Protein AF-A0A2E6EJT0-F1 (afdb_monomer)

Nearest PDB structures (foldseek):
  8bky-assembly1_A  TM=8.271E-01  e=4.054E-27  Streptomyces coelicolor A3(2)
  6j0n-assembly1_t  TM=8.396E-01  e=4.918E-22  Photorhabdus asymbiotica subsp. asymbiotica ATCC 43949
  9ezm-assembly1_A  TM=5.691E-01  e=1.331E-28  Halogeometricum borinquense DSM 11551
  6j0n-assembly1_V  TM=7.756E-01  e=5.466E-21  Photorhabdus asymbiotica subsp. asymbiotica ATCC 43949
  8kee-assembly1_I  TM=6.888E-01  e=5.366E-18  unclassified Caudoviricetes

Secondary structure (DSSP, 8-state):
---PPPP-PPPPS--EEEEEEEEGGGS---EEE-TTS-EEE----SS----TTPEES-HHHHHHHTT--GGG--BHHHHHHTTT--EEEEEETTEEEEEETTEEEEEETTTB-TTSBB----HHHHHHHHHHHIIIII-S-PPPEEHHHHHHHTT-B---PPP-S-SEEE----B-SHHHHHHHHHHHHHHHHHHHHTTSSSTT-HHHHHHHHHHHHTSHHHHHHHHHHHHHHHTT---EEEEEEEESSTT--S--TTSTTSGGGGGGGGTTT--EEE-TT--HHHHHHHHHHHHHHSS-EEEEE--SS---HHHHHHTT-S---SS--EEEEESPEEEE-----TT--S-SEEEE-SHHHHHHHHHHHHHHH-TTS-S-SPBPPS-SEESS---HHHHHHHHHTTEEEEEE-GGG-EEE---B-GGGTT-GGG-BHHHHHHHHHHHHHHHHHTGGGTTS--SHHHHHHHHHHHHHHHHHHHHTT-B--SSHHHHEEEE-STTTS-HHHHHTT----EEEE-BPPP----------B-SS-B---

Sequence (545 aa):
MESGSKPLEAVSTSNAGFLGVIPISAFSEVRWNNSKGEAQLKRLSGSMAPDAKAKVDDVGGLIAGLGLSGGDVADLNTWGKLFGAKAKVTVKGDTATVEMGKAKVETSAANVDAKGAVITRDRAAIASLIDQLSTAGAIEKYAPSSVPDVVSAFGGSDCKVAGGLTRFAVGPTKVTNPTQFNNFMRAFFETLQIELYGNTSLRSDPEALEDAYLKFLNVPEVFNFVMSVSGFFKNGGGIAYPYLLCAESADVPLVNPSQPREGLGAFDDLENDLQILAGPGLSHNQQKEVLEYCEQRFDCFAIIDGPKERMQGEEIEKEGLLPASDKGFGAMYVPWLKVANPFNDKDKTFATEVTVPPSGFMAGIFARVDGTRGVHKAPANETVAGIQGLAYNINAREQAAYNVRGINCIRDFGGRGVRVWGARTLSTLSNPSWKYINVRRLFIMIEKTIQLGSQWAVFEPNDHRLWARLKRNIWAFLSRVWSSGALVGKTADEAFYVKCDEETNPTEEVDAGYVNVEIGICPVKPAEFVVFKIGQWDGGARVSE

Solvent-accessible surface area (backbone atoms only — not comparable to full-atom values): 29619 Å² total; per-residue (Å²): 130,86,81,69,80,71,81,58,61,80,54,83,72,36,25,30,34,36,47,29,60,36,27,48,66,81,62,70,70,54,46,32,47,48,90,80,75,50,78,50,72,58,71,74,82,64,106,66,80,64,62,95,75,50,64,37,73,61,50,66,60,51,41,53,63,58,70,60,55,55,40,45,53,32,22,45,41,50,42,26,45,42,48,75,34,59,51,46,40,49,68,57,84,72,35,20,38,41,35,30,76,81,12,74,46,79,45,51,34,68,41,38,44,69,84,27,39,48,68,49,79,57,38,67,62,39,26,52,51,44,50,51,34,41,75,48,56,46,60,89,56,69,41,68,37,32,65,68,53,60,38,42,9,40,46,23,51,78,72,76,73,80,88,57,75,61,81,44,70,53,68,65,42,86,28,68,48,72,68,52,44,51,50,51,54,49,52,50,48,54,50,50,46,36,75,74,54,45,96,72,69,52,88,84,33,68,66,62,42,49,53,51,49,40,53,52,50,63,36,67,49,48,31,25,34,53,51,12,57,51,22,11,47,63,28,46,31,56,43,37,25,51,24,49,34,34,17,71,46,68,79,55,72,44,74,41,90,93,45,61,62,39,63,63,34,40,53,58,87,36,69,92,64,46,23,29,39,24,43,34,74,55,42,66,69,45,48,39,52,48,31,52,50,17,61,72,64,63,51,30,36,21,32,35,56,46,60,73,65,94,68,56,43,69,51,37,48,73,73,59,66,52,60,88,36,71,74,21,33,28,30,36,38,31,46,22,32,21,25,73,48,87,68,52,56,98,84,53,83,50,68,60,66,44,74,32,40,40,20,22,34,48,50,2,39,43,18,34,38,33,78,75,67,34,50,46,48,54,65,36,81,38,74,67,49,87,56,78,49,58,66,56,86,66,52,75,70,57,46,53,51,20,45,65,59,9,40,18,40,45,32,75,58,67,97,75,39,46,22,33,63,38,45,32,4,34,1,34,73,72,24,71,91,28,22,35,41,19,52,44,50,37,48,32,38,52,53,51,22,49,57,64,60,48,53,79,58,65,90,50,75,92,43,74,66,49,32,51,50,53,38,52,49,52,48,56,37,52,50,53,45,36,74,72,62,38,30,41,55,97,46,65,76,64,18,35,53,69,47,44,48,63,86,60,38,40,70,70,41,45,77,73,70,50,84,49,72,50,72,50,76,35,67,46,78,82,85,87,75,86,84,86,87,84,56,65,69,82,83,84,57,83,53,78,129

Mean predicted aligned error: 12.92 Å

Foldseek 3Di:
DPPAQDFLDFADLFAEEEEFEDACVLVDFFWDQFLVRDIATADDDPPPRDPQPFWDQPLVVVCVSSVHALLLFFFPQLLLVQQPWGWAWDDDPQKIWIDIDQAIDIAGCCQAPRRRGGNDSDSVRRRVRSVSCVVSPNHDDTDGDGPQSSCVRRPTHGPPPDADPFPDKDFFDKDFDLVSVVVVLLVRLVVVCCSVGNPDDPVVPVVVSLVVSLSVCQSQSNVQRSVLQVLLVQLARGIYGYMYGYHNDLQDAQADPVCCCGRLSVCVVVLRPAAEYEHKPGDLNNLLVQQVSLVVSLQHAYEYEQDQDDDFLVRCVVVVSQHADQLQSYAYEDDFFKAADPSADPVRPDDRIDTHTCRSNLSNLCNVCCVPQRLLDQSWPDARPRTPGHSDADDPVSCVRCVQQRHWYFHQPDVSGTITQGFAGNSSNPYVCNGGNSNSSVCSRLVSSLVVSLPVLPPDQPDPVSLVSSQVSSLVVLVVCVVSVFFDDPDSVRFKHKDFDCVQCPPVCNVVVDGDIDMDGHGDDDPSDDDDFDADDPPPDTDGD

pLDDT: mean 84.28, std 16.42, range [32.31, 98.69]

Structure (mmCIF, N/CA/C/O backbone):
data_AF-A0A2E6EJT0-F1
#
_entry.id   AF-A0A2E6EJT0-F1
#
loop_
_atom_site.group_PDB
_atom_site.id
_atom_site.type_symbol
_atom_site.label_atom_id
_atom_site.label_alt_id
_atom_site.label_comp_id
_atom_site.label_asym_id
_atom_site.label_entity_id
_atom_site.label_seq_id
_atom_site.pdbx_PDB_ins_code
_atom_site.Cartn_x
_atom_site.Cartn_y
_atom_site.Cartn_z
_atom_site.occupancy
_atom_site.B_iso_or_equiv
_atom_site.auth_seq_id
_atom_site.auth_comp_id
_atom_site.auth_asym_id
_atom_site.auth_atom_id
_atom_site.pdbx_PDB_model_num
ATOM 1 N N . MET A 1 1 ? -26.335 33.917 10.876 1.00 36.75 1 MET A N 1
ATOM 2 C CA . MET A 1 1 ? -26.547 32.536 10.399 1.00 36.75 1 MET A CA 1
ATOM 3 C C . MET A 1 1 ? -25.523 31.684 11.118 1.00 36.75 1 MET A C 1
ATOM 5 O O . MET A 1 1 ? -24.358 31.757 10.759 1.00 36.75 1 MET A O 1
ATOM 9 N N . GLU A 1 2 ? -25.902 30.992 12.193 1.00 39.06 2 GLU A N 1
ATOM 10 C CA . GLU A 1 2 ? -25.000 30.010 12.804 1.00 39.06 2 GLU A CA 1
ATOM 11 C C . GLU A 1 2 ? -24.754 28.920 11.760 1.00 39.06 2 GLU A C 1
ATOM 13 O O . GLU A 1 2 ? -25.665 28.160 11.426 1.00 39.06 2 GLU A O 1
ATOM 18 N N . SER A 1 3 ? -23.549 28.869 11.187 1.00 44.12 3 SER A N 1
ATOM 19 C CA . SER A 1 3 ? -23.113 27.686 10.457 1.00 44.12 3 SER A CA 1
ATOM 20 C C . SER A 1 3 ? -22.990 26.568 11.488 1.00 44.12 3 SER A C 1
ATOM 22 O O . SER A 1 3 ? -21.953 26.411 12.137 1.00 44.12 3 SER A O 1
ATOM 24 N N . GLY A 1 4 ? -24.086 25.844 11.716 1.00 50.22 4 GLY A N 1
ATOM 25 C CA . GLY A 1 4 ? -24.070 24.643 12.534 1.00 50.22 4 GLY A CA 1
ATOM 26 C C . GLY A 1 4 ? -22.921 23.757 12.064 1.00 50.22 4 GLY A C 1
ATOM 27 O O . GLY A 1 4 ? -22.728 23.567 10.861 1.00 50.22 4 GLY A O 1
ATOM 28 N N . SER A 1 5 ? -22.116 23.274 13.008 1.00 57.16 5 SER A N 1
ATOM 29 C CA . SER A 1 5 ? -21.025 22.354 12.705 1.00 57.16 5 SER A CA 1
ATOM 30 C C . SER A 1 5 ? -21.586 21.175 11.914 1.00 57.16 5 SER A C 1
ATOM 32 O O . SER A 1 5 ? -22.490 20.488 12.400 1.00 57.16 5 SER A O 1
ATOM 34 N N . LYS A 1 6 ? -21.084 20.973 10.691 1.00 65.38 6 LYS A N 1
ATOM 35 C CA . LYS A 1 6 ? -21.490 19.843 9.854 1.00 65.38 6 LYS A CA 1
ATOM 36 C C . LYS A 1 6 ? -21.229 18.532 10.609 1.00 65.38 6 LYS A C 1
ATOM 38 O O . LYS A 1 6 ? -20.239 18.450 11.341 1.00 65.38 6 LYS A O 1
ATOM 43 N N . PRO A 1 7 ? -22.091 17.514 10.461 1.00 75.69 7 PRO A N 1
ATOM 44 C CA . PRO A 1 7 ? -21.811 16.194 11.004 1.00 75.69 7 PRO A CA 1
ATOM 45 C C . PRO A 1 7 ? -20.455 15.679 10.504 1.00 75.69 7 PRO A C 1
ATOM 47 O O . PRO A 1 7 ? -20.145 15.795 9.324 1.00 75.69 7 PRO A O 1
ATOM 50 N N . LEU A 1 8 ? -19.664 15.098 11.407 1.00 84.38 8 LEU A N 1
ATOM 51 C CA . LEU A 1 8 ? -18.437 14.370 11.073 1.00 84.38 8 LEU A CA 1
ATOM 52 C C . LEU A 1 8 ? -18.778 13.139 10.216 1.00 84.38 8 LEU A C 1
ATOM 54 O O . LEU A 1 8 ? -19.362 12.173 10.718 1.00 84.38 8 LEU A O 1
ATOM 58 N N . GLU A 1 9 ? -18.441 13.172 8.932 1.00 83.88 9 GLU A N 1
ATOM 59 C CA . GLU A 1 9 ? -18.585 12.032 8.024 1.00 83.88 9 GLU A CA 1
ATOM 60 C C . GLU A 1 9 ? -17.267 11.268 7.931 1.00 83.88 9 GLU A C 1
ATOM 62 O O . GLU A 1 9 ? -16.201 11.874 7.853 1.00 83.88 9 GLU A O 1
ATOM 67 N N . ALA A 1 10 ? -17.347 9.936 7.973 1.00 83.38 10 ALA A N 1
ATOM 68 C CA . ALA A 1 10 ? -16.163 9.091 7.906 1.00 83.38 10 ALA A CA 1
ATOM 69 C C . ALA A 1 10 ? -15.414 9.313 6.587 1.00 83.38 10 ALA A C 1
ATOM 71 O O . ALA A 1 10 ? -16.018 9.301 5.512 1.00 83.38 10 ALA A O 1
ATOM 72 N N . VAL A 1 11 ? -14.097 9.483 6.681 1.00 90.12 11 VAL A N 1
ATOM 73 C CA . VAL A 1 11 ? -13.223 9.600 5.508 1.00 90.12 11 VAL A CA 1
ATOM 74 C C . VAL A 1 11 ? -13.154 8.281 4.736 1.00 90.12 11 VAL A C 1
ATOM 76 O O . VAL A 1 11 ? -13.454 7.210 5.275 1.00 90.12 11 VAL A O 1
ATOM 79 N N . SER A 1 12 ? -12.718 8.342 3.471 1.00 88.94 12 SER A N 1
ATOM 80 C CA . SER A 1 12 ? -12.356 7.122 2.738 1.00 88.94 12 SER A CA 1
ATOM 81 C C . SER A 1 12 ? -11.278 6.359 3.506 1.00 88.94 12 SER A C 1
ATOM 83 O O . SER A 1 12 ? -10.411 6.956 4.133 1.00 88.94 12 SER A O 1
ATOM 85 N N . THR A 1 13 ? -11.327 5.032 3.453 1.00 91.06 13 THR A N 1
ATOM 86 C CA . THR A 1 13 ? -10.352 4.148 4.108 1.00 91.06 13 THR A CA 1
ATOM 87 C C . THR A 1 13 ? -9.496 3.375 3.113 1.00 91.06 13 THR A C 1
ATOM 89 O O . THR A 1 13 ? -8.633 2.594 3.517 1.00 91.06 13 THR A O 1
ATOM 92 N N . SER A 1 14 ? -9.761 3.533 1.814 1.00 92.69 14 SER A N 1
ATOM 93 C CA . SER A 1 14 ? -9.319 2.574 0.800 1.00 92.69 14 SER A CA 1
ATOM 94 C C . SER A 1 14 ? -8.811 3.182 -0.503 1.00 92.69 14 SER A C 1
ATOM 96 O O . SER A 1 14 ? -8.537 2.440 -1.449 1.00 92.69 14 SER A O 1
ATOM 98 N N . ASN A 1 15 ? -8.639 4.505 -0.564 1.00 96.50 15 ASN A N 1
ATOM 99 C CA . ASN A 1 15 ? -7.948 5.109 -1.694 1.00 96.50 15 ASN A CA 1
ATOM 100 C C . ASN A 1 15 ? -6.469 4.706 -1.627 1.00 96.50 15 ASN A C 1
ATOM 102 O O . ASN A 1 15 ? -5.812 4.896 -0.597 1.00 96.50 15 ASN A O 1
ATOM 106 N N . ALA A 1 16 ? -5.965 4.132 -2.717 1.00 97.50 16 ALA A N 1
ATOM 107 C CA . ALA A 1 16 ? -4.668 3.468 -2.730 1.00 97.50 16 ALA A CA 1
ATOM 108 C C . ALA A 1 16 ? -3.670 4.162 -3.658 1.00 97.50 16 ALA A C 1
ATOM 110 O O . ALA A 1 16 ? -3.960 4.428 -4.821 1.00 97.50 16 ALA A O 1
ATOM 111 N N . GLY A 1 17 ? -2.477 4.421 -3.150 1.00 97.75 17 GLY A N 1
ATOM 112 C CA . GLY A 1 17 ? -1.326 4.899 -3.900 1.00 97.75 17 GLY A CA 1
ATOM 113 C C . GLY A 1 17 ? -0.502 3.711 -4.350 1.00 97.75 17 GLY A C 1
ATOM 114 O O . GLY A 1 17 ? -0.303 2.765 -3.586 1.00 97.75 17 GLY A O 1
ATOM 115 N N . PHE A 1 18 ? -0.038 3.763 -5.591 1.00 97.62 18 PHE A N 1
ATOM 116 C CA . PHE A 1 18 ? 0.807 2.727 -6.166 1.00 97.62 18 PHE A CA 1
ATOM 117 C C . PHE A 1 18 ? 2.092 3.366 -6.641 1.00 97.62 18 PHE A C 1
ATOM 119 O O . PHE A 1 18 ? 2.040 4.215 -7.525 1.00 97.62 18 PHE A O 1
ATOM 126 N N . LEU A 1 19 ? 3.220 2.946 -6.081 1.00 95.31 19 LEU A N 1
ATOM 127 C CA . LEU A 1 19 ? 4.534 3.421 -6.490 1.00 95.31 19 LEU A CA 1
ATOM 128 C C . LEU A 1 19 ? 5.266 2.335 -7.273 1.00 95.31 19 LEU A C 1
ATOM 130 O O . LEU A 1 19 ? 5.561 1.276 -6.726 1.00 95.31 19 LEU A O 1
ATOM 134 N N . GLY A 1 20 ? 5.566 2.597 -8.541 1.00 92.69 20 GLY A N 1
ATOM 135 C CA . GLY A 1 20 ? 6.433 1.743 -9.348 1.00 92.69 20 GLY A CA 1
ATOM 136 C C . GLY A 1 20 ? 7.735 2.453 -9.685 1.00 92.69 20 GLY A C 1
ATOM 137 O O . GLY A 1 20 ? 7.723 3.616 -10.087 1.00 92.69 20 GLY A O 1
ATOM 138 N N . VAL A 1 21 ? 8.848 1.737 -9.547 1.00 90.12 21 VAL A N 1
ATOM 139 C CA . VAL A 1 21 ? 10.179 2.191 -9.958 1.00 90.12 21 VAL A CA 1
ATOM 140 C C . VAL A 1 21 ? 10.610 1.361 -11.150 1.00 90.12 21 VAL A C 1
ATOM 142 O O . VAL A 1 21 ? 10.674 0.138 -11.070 1.00 90.12 21 VAL A O 1
ATOM 145 N N . ILE A 1 22 ? 10.897 2.029 -12.260 1.00 85.38 22 ILE A N 1
ATOM 146 C CA . ILE A 1 22 ? 11.340 1.394 -13.491 1.00 85.38 22 ILE A CA 1
ATOM 147 C C . ILE A 1 22 ? 12.797 1.796 -13.731 1.00 85.38 22 ILE A C 1
ATOM 149 O O . ILE A 1 22 ? 13.071 2.983 -13.945 1.00 85.38 22 ILE A O 1
ATOM 153 N N . PRO A 1 23 ? 13.744 0.846 -13.701 1.00 76.25 23 PRO A N 1
ATOM 154 C CA . PRO A 1 23 ? 15.134 1.161 -13.971 1.00 76.25 23 PRO A CA 1
ATOM 155 C C . PRO A 1 23 ? 15.329 1.520 -15.446 1.00 76.25 23 PRO A C 1
ATOM 157 O O . PRO A 1 23 ? 14.830 0.840 -16.337 1.00 76.25 23 PRO A O 1
ATOM 160 N N . ILE A 1 24 ? 16.125 2.547 -15.731 1.00 64.69 24 ILE A N 1
ATOM 161 C CA . ILE A 1 24 ? 16.502 2.931 -17.097 1.00 64.69 24 ILE A CA 1
ATOM 162 C C . ILE A 1 24 ? 17.264 1.792 -17.777 1.00 64.69 24 ILE A C 1
ATOM 164 O O . ILE A 1 24 ? 17.138 1.616 -18.983 1.00 64.69 24 ILE A O 1
ATOM 168 N N . SER A 1 25 ? 18.006 0.980 -17.018 1.00 57.69 25 SER A N 1
ATOM 169 C CA . SER A 1 25 ? 18.659 -0.220 -17.548 1.00 57.69 25 SER A CA 1
ATOM 170 C C . SER A 1 25 ? 17.679 -1.273 -18.080 1.00 57.69 25 SER A C 1
ATOM 172 O O . SER A 1 25 ? 18.087 -2.078 -18.915 1.00 57.69 25 SER A O 1
ATOM 174 N N . ALA A 1 26 ? 16.397 -1.251 -17.685 1.00 53.72 26 ALA A N 1
ATOM 175 C CA . ALA A 1 26 ? 15.366 -2.070 -18.332 1.00 53.72 26 ALA A CA 1
ATOM 176 C C . ALA A 1 26 ? 15.071 -1.621 -19.774 1.00 53.72 26 ALA A C 1
ATOM 178 O O . ALA A 1 26 ? 14.502 -2.382 -20.554 1.00 53.72 26 ALA A O 1
ATOM 179 N N . PHE A 1 27 ? 15.491 -0.410 -20.146 1.00 56.00 27 PHE A N 1
ATOM 180 C CA . PHE A 1 27 ? 15.436 0.147 -21.494 1.00 56.00 27 PHE A CA 1
ATOM 181 C C . PHE A 1 27 ? 16.862 0.238 -22.048 1.00 56.00 27 PHE A C 1
ATOM 183 O O . PHE A 1 27 ? 17.397 1.321 -22.273 1.00 56.00 27 PHE A O 1
ATOM 190 N N . SER A 1 28 ? 17.535 -0.905 -22.182 1.00 39.81 28 SER A N 1
ATOM 191 C CA . SER A 1 28 ? 18.889 -0.977 -22.737 1.00 39.81 28 SER A CA 1
ATOM 192 C C . SER A 1 28 ? 18.965 -0.250 -24.084 1.00 39.81 28 SER A C 1
ATOM 194 O O . SER A 1 28 ? 18.327 -0.737 -25.008 1.00 39.81 28 SER A O 1
ATOM 196 N N . GLU A 1 29 ? 19.724 0.856 -24.210 1.00 48.72 29 GLU A N 1
ATOM 197 C CA . GLU A 1 29 ? 20.306 1.325 -25.486 1.00 48.72 29 GLU A CA 1
ATOM 198 C C . GLU A 1 29 ? 21.211 2.573 -25.399 1.00 48.72 29 GLU A C 1
ATOM 200 O O . GLU A 1 29 ? 21.122 3.413 -24.503 1.00 48.72 29 GLU A O 1
ATOM 205 N N . VAL A 1 30 ? 22.118 2.647 -26.379 1.00 42.50 30 VAL A N 1
ATOM 206 C CA . VAL A 1 30 ? 23.238 3.588 -26.539 1.00 42.50 30 VAL A CA 1
ATOM 207 C C . VAL A 1 30 ? 22.783 4.871 -27.252 1.00 42.50 30 VAL A C 1
ATOM 209 O O . VAL A 1 30 ? 22.100 4.798 -28.272 1.00 42.50 30 VAL A O 1
ATOM 212 N N . ARG A 1 31 ? 23.215 6.057 -26.787 1.00 41.88 31 ARG A N 1
ATOM 213 C CA . ARG A 1 31 ? 22.980 7.326 -27.508 1.00 41.88 31 ARG A CA 1
ATOM 214 C C . ARG A 1 31 ? 23.972 7.498 -28.651 1.00 41.88 31 ARG A C 1
ATOM 216 O O . ARG A 1 31 ? 25.175 7.301 -28.492 1.00 41.88 31 ARG A O 1
ATOM 223 N N . TRP A 1 32 ? 23.457 7.961 -29.782 1.00 46.22 32 TRP A N 1
ATOM 224 C CA . TRP A 1 32 ? 24.231 8.327 -30.957 1.00 46.22 32 TRP A CA 1
ATOM 225 C C . TRP A 1 32 ? 24.132 9.834 -31.197 1.00 46.22 32 TRP A C 1
ATOM 227 O O . TRP A 1 32 ? 23.039 10.359 -31.407 1.00 46.22 32 TRP A O 1
ATOM 237 N N . ASN A 1 33 ? 25.271 10.528 -31.207 1.00 42.41 33 ASN A N 1
ATOM 238 C CA . ASN A 1 33 ? 25.369 11.846 -31.829 1.00 42.41 33 ASN A CA 1
ATOM 239 C C . ASN A 1 33 ? 25.889 11.620 -33.244 1.00 42.41 33 ASN A C 1
ATOM 241 O O . ASN A 1 33 ? 27.054 11.274 -33.427 1.00 42.41 33 ASN A O 1
ATOM 245 N N . ASN A 1 34 ? 25.036 11.793 -34.251 1.00 43.31 34 ASN A N 1
ATOM 246 C CA . ASN A 1 34 ? 25.539 11.813 -35.619 1.00 43.31 34 ASN A CA 1
ATOM 247 C C . ASN A 1 34 ? 26.413 13.069 -35.835 1.00 43.31 34 ASN A C 1
ATOM 249 O O . ASN A 1 34 ? 26.373 14.035 -35.066 1.00 43.31 34 ASN A O 1
ATOM 253 N N . SER A 1 35 ? 27.170 13.102 -36.931 1.00 37.50 35 SER A N 1
ATOM 254 C CA . SER A 1 35 ? 28.020 14.239 -37.323 1.00 37.50 35 SER A CA 1
ATOM 255 C C . SER A 1 35 ? 27.267 15.559 -37.596 1.00 37.50 35 SER A C 1
ATOM 257 O O . SER A 1 35 ? 27.893 16.570 -37.926 1.00 37.50 35 SER A O 1
ATOM 259 N N . LYS A 1 36 ? 25.933 15.587 -37.434 1.00 36.34 36 LYS A N 1
ATOM 260 C CA . LYS A 1 36 ? 25.085 16.788 -37.504 1.00 36.34 36 LYS A CA 1
ATOM 261 C C . LYS A 1 36 ? 24.745 17.384 -36.132 1.00 36.34 36 LYS A C 1
ATOM 263 O O . LYS A 1 36 ? 24.157 18.459 -36.091 1.00 36.34 36 LYS A O 1
ATOM 268 N N . GLY A 1 37 ? 25.111 16.730 -35.025 1.00 36.62 37 GLY A N 1
ATOM 269 C CA . GLY A 1 37 ? 24.704 17.151 -33.678 1.00 36.62 37 GLY A CA 1
ATOM 270 C C . GLY A 1 37 ? 23.238 16.840 -33.354 1.00 36.62 37 GLY A C 1
ATOM 271 O O . GLY A 1 37 ? 22.705 17.364 -32.379 1.00 36.62 37 GLY A O 1
ATOM 272 N N . GLU A 1 38 ? 22.587 15.996 -34.157 1.00 37.12 38 GLU A N 1
ATOM 273 C CA . GLU A 1 38 ? 21.238 15.500 -33.897 1.00 37.12 38 GLU A CA 1
ATOM 274 C C . GLU A 1 38 ? 21.343 14.155 -33.169 1.00 37.12 38 GLU A C 1
ATOM 276 O O . GLU A 1 38 ? 22.031 13.236 -33.629 1.00 37.12 38 GLU A O 1
ATOM 281 N N . ALA A 1 39 ? 20.661 14.040 -32.029 1.00 38.16 39 ALA A N 1
ATOM 282 C CA . ALA A 1 39 ? 20.539 12.778 -31.317 1.00 38.16 39 ALA A CA 1
ATOM 283 C C . ALA A 1 39 ? 19.664 11.824 -32.141 1.00 38.16 39 ALA A C 1
ATOM 285 O O . ALA A 1 39 ? 18.506 12.128 -32.426 1.00 38.16 39 ALA A O 1
ATOM 286 N N . GLN A 1 40 ? 20.206 10.670 -32.515 1.00 40.12 40 GLN A N 1
ATOM 287 C CA . GLN A 1 40 ? 19.407 9.543 -32.993 1.00 40.12 40 GLN A CA 1
ATOM 288 C C . GLN A 1 40 ? 19.642 8.354 -32.067 1.00 40.12 40 GLN A C 1
ATOM 290 O O . GLN A 1 40 ? 20.728 8.185 -31.523 1.00 40.12 40 GLN A O 1
ATOM 295 N N . LEU A 1 41 ? 18.616 7.538 -31.858 1.00 39.00 41 LEU A N 1
ATOM 296 C CA . LEU A 1 41 ? 18.689 6.307 -31.072 1.00 39.00 41 LEU A CA 1
ATOM 297 C C . LEU A 1 41 ? 18.377 5.134 -31.992 1.00 39.00 41 LEU A C 1
ATOM 299 O O . LEU A 1 41 ? 17.457 5.212 -32.807 1.00 39.00 41 LEU A O 1
ATOM 303 N N . LYS A 1 42 ? 19.163 4.061 -31.885 1.00 41.56 42 LYS A N 1
ATOM 304 C CA . LYS A 1 42 ? 18.971 2.840 -32.667 1.00 41.56 42 LYS A CA 1
ATOM 305 C C . LYS A 1 42 ? 18.938 1.621 -31.765 1.00 41.56 42 LYS A C 1
ATOM 307 O O . LYS A 1 42 ? 19.722 1.520 -30.826 1.00 41.56 42 LYS A O 1
ATOM 312 N N . ARG A 1 43 ? 18.034 0.708 -32.123 1.00 37.47 43 ARG A N 1
ATOM 313 C CA . ARG A 1 43 ? 17.685 -0.478 -31.352 1.00 37.47 43 ARG A CA 1
ATOM 314 C C . ARG A 1 43 ? 18.786 -1.541 -31.377 1.00 37.47 43 ARG A C 1
ATOM 316 O O . ARG A 1 43 ? 19.264 -1.873 -32.458 1.00 37.47 43 ARG A O 1
ATOM 323 N N . LEU A 1 44 ? 19.114 -2.142 -30.234 1.00 38.72 44 LEU A N 1
ATOM 324 C CA . LEU A 1 44 ? 19.742 -3.464 -30.158 1.00 38.72 44 LEU A CA 1
ATOM 325 C C . LEU A 1 44 ? 18.629 -4.471 -29.832 1.00 38.72 44 LEU A C 1
ATOM 327 O O . LEU A 1 44 ? 18.171 -4.586 -28.700 1.00 38.72 44 LEU A O 1
ATOM 331 N N . SER A 1 45 ? 18.116 -5.173 -30.842 1.00 32.31 45 SER A N 1
ATOM 332 C CA . SER A 1 45 ? 17.045 -6.161 -30.660 1.00 32.31 45 SER A CA 1
ATOM 333 C C . SER A 1 45 ? 17.571 -7.505 -30.143 1.00 32.31 45 SER A C 1
ATOM 335 O O . SER A 1 45 ? 18.395 -8.109 -30.825 1.00 32.31 45 SER A O 1
ATOM 337 N N . GLY A 1 46 ? 17.010 -8.029 -29.039 1.00 42.56 46 GLY A N 1
ATOM 338 C CA . GLY A 1 46 ? 17.251 -9.406 -28.550 1.00 42.56 46 GLY A CA 1
ATOM 339 C C . GLY A 1 46 ? 18.718 -9.702 -28.205 1.00 42.56 46 GLY A C 1
ATOM 340 O O . GLY A 1 46 ? 19.529 -8.817 -28.400 1.00 42.56 46 GLY A O 1
ATOM 341 N N . SER A 1 47 ? 19.008 -10.896 -27.640 1.00 33.66 47 SER A N 1
ATOM 342 C CA . SER A 1 47 ? 20.289 -11.602 -27.288 1.00 33.66 47 SER A CA 1
ATOM 343 C C . SER A 1 47 ? 21.672 -10.898 -27.338 1.00 33.66 47 SER A C 1
ATOM 345 O O . SER A 1 47 ? 22.704 -11.559 -27.359 1.00 33.66 47 SER A O 1
ATOM 347 N N . MET A 1 48 ? 21.715 -9.577 -27.338 1.00 37.94 48 MET A N 1
ATOM 348 C CA . MET A 1 48 ? 22.834 -8.678 -27.598 1.00 37.94 48 MET A CA 1
ATOM 349 C C . MET A 1 48 ? 22.890 -7.589 -26.524 1.00 37.94 48 MET A C 1
ATOM 351 O O . MET A 1 48 ? 23.605 -6.609 -26.699 1.00 37.94 48 MET A O 1
ATOM 355 N N . ALA A 1 49 ? 22.141 -7.743 -25.424 1.00 37.84 49 ALA A N 1
ATOM 356 C CA . ALA A 1 49 ? 22.347 -6.961 -24.216 1.00 37.84 49 ALA A CA 1
ATOM 357 C C . ALA A 1 49 ? 23.728 -7.338 -23.658 1.00 37.84 49 ALA A C 1
ATOM 359 O O . ALA A 1 49 ? 23.896 -8.465 -23.181 1.00 37.84 49 ALA A O 1
ATOM 360 N N . PRO A 1 50 ? 24.741 -6.464 -23.744 1.00 40.94 50 PRO A N 1
ATOM 361 C CA . PRO A 1 50 ? 26.048 -6.791 -23.228 1.00 40.94 50 PRO A CA 1
ATOM 362 C C . PRO A 1 50 ? 26.028 -6.437 -21.749 1.00 40.94 50 PRO A C 1
ATOM 364 O O . PRO A 1 50 ? 25.782 -5.291 -21.370 1.00 40.94 50 PRO A O 1
ATOM 367 N N . ASP A 1 51 ? 26.379 -7.401 -20.908 1.00 43.53 51 ASP A N 1
ATOM 368 C CA . ASP A 1 51 ? 27.177 -7.057 -19.739 1.00 43.53 51 ASP A CA 1
ATOM 369 C C . ASP A 1 51 ? 28.304 -6.127 -20.230 1.00 43.53 51 ASP A C 1
ATOM 371 O O . ASP A 1 51 ? 28.975 -6.449 -21.215 1.00 43.53 51 ASP A O 1
ATOM 375 N N . ALA A 1 52 ? 28.473 -4.949 -19.622 1.00 49.59 52 ALA A N 1
ATOM 376 C CA . ALA A 1 52 ? 29.247 -3.820 -20.164 1.00 49.59 52 ALA A CA 1
ATOM 377 C C . ALA A 1 52 ? 30.747 -4.121 -20.417 1.00 49.59 52 ALA A C 1
ATOM 379 O O . ALA A 1 52 ? 31.507 -3.249 -20.835 1.00 49.59 52 ALA A O 1
ATOM 380 N N . LYS A 1 53 ? 31.191 -5.356 -20.158 1.00 46.81 53 LYS A N 1
ATOM 381 C CA . LYS A 1 53 ? 32.556 -5.861 -20.343 1.00 46.81 53 LYS A CA 1
ATOM 382 C C . LYS A 1 53 ? 32.661 -7.109 -21.231 1.00 46.81 53 LYS A C 1
ATOM 384 O O . LYS A 1 53 ? 33.781 -7.547 -21.498 1.00 46.81 53 LYS A O 1
ATOM 389 N N . ALA A 1 54 ? 31.551 -7.696 -21.682 1.00 55.59 54 ALA A N 1
ATOM 390 C CA . ALA A 1 54 ? 31.583 -8.868 -22.552 1.00 55.59 54 ALA A CA 1
ATOM 391 C C . ALA A 1 54 ? 32.028 -8.475 -23.971 1.00 55.59 54 ALA A C 1
ATOM 393 O O . ALA A 1 54 ? 31.558 -7.487 -24.539 1.00 55.59 54 ALA A O 1
ATOM 394 N N . LYS A 1 55 ? 32.961 -9.241 -24.546 1.00 65.12 55 LYS A N 1
ATOM 395 C CA . LYS A 1 55 ? 33.399 -9.052 -25.933 1.00 65.12 55 LYS A CA 1
ATOM 396 C C . LYS A 1 55 ? 32.411 -9.720 -26.881 1.00 65.12 55 LYS A C 1
ATOM 398 O O . LYS A 1 55 ? 31.999 -10.850 -26.639 1.00 65.12 55 LYS A O 1
ATOM 403 N N . VAL A 1 56 ? 32.066 -9.022 -27.956 1.00 66.94 56 VAL A N 1
ATOM 404 C CA . VAL A 1 56 ? 31.229 -9.534 -29.042 1.00 66.94 56 VAL A CA 1
ATOM 405 C C . VAL A 1 56 ? 32.142 -10.078 -30.136 1.00 66.94 56 VAL A C 1
ATOM 407 O O . VAL A 1 56 ? 33.039 -9.370 -30.597 1.00 66.94 56 VAL A O 1
ATOM 410 N N . ASP A 1 57 ? 31.914 -11.325 -30.548 1.00 72.12 57 ASP A N 1
ATOM 411 C CA . ASP A 1 57 ? 32.688 -11.966 -31.619 1.00 72.12 57 ASP A CA 1
ATOM 412 C C . ASP A 1 57 ? 32.227 -11.518 -33.018 1.00 72.12 57 ASP A C 1
ATOM 414 O O . ASP A 1 57 ? 33.057 -11.332 -33.910 1.00 72.12 57 ASP A O 1
ATOM 418 N N . ASP A 1 58 ? 30.922 -11.282 -33.211 1.00 74.94 58 ASP A N 1
ATOM 419 C CA . ASP A 1 58 ? 30.348 -10.761 -34.461 1.00 74.94 58 ASP A CA 1
ATOM 420 C C . ASP A 1 58 ? 30.160 -9.234 -34.430 1.00 74.94 58 ASP A C 1
ATOM 422 O O . ASP A 1 58 ? 29.054 -8.693 -34.368 1.00 74.94 58 ASP A O 1
ATOM 426 N N . VAL A 1 59 ? 31.280 -8.512 -34.463 1.00 73.75 59 VAL A N 1
ATOM 427 C CA . VAL A 1 59 ? 31.279 -7.039 -34.518 1.00 73.75 59 VAL A CA 1
ATOM 428 C C . VAL A 1 59 ? 30.671 -6.518 -35.830 1.00 73.75 59 VAL A C 1
ATOM 430 O O . VAL A 1 59 ? 30.054 -5.455 -35.843 1.00 73.75 59 VAL A O 1
ATOM 433 N N . GLY A 1 60 ? 30.794 -7.264 -36.933 1.00 73.88 60 GLY A N 1
ATOM 434 C CA . GLY A 1 60 ? 30.220 -6.884 -38.227 1.00 73.88 60 GLY A CA 1
ATOM 435 C C . GLY A 1 60 ? 28.690 -6.902 -38.212 1.00 73.88 60 GLY A C 1
ATOM 436 O O . GLY A 1 60 ? 28.064 -5.930 -38.636 1.00 73.88 60 GLY A O 1
ATOM 437 N N . GLY A 1 61 ? 28.095 -7.962 -37.658 1.00 66.56 61 GLY A N 1
ATOM 438 C CA . GLY A 1 61 ? 26.655 -8.054 -37.422 1.00 66.56 61 GLY A CA 1
ATOM 439 C C . GLY A 1 61 ? 26.145 -6.966 -36.476 1.00 66.56 61 GLY A C 1
ATOM 440 O O . GLY A 1 61 ? 25.101 -6.372 -36.738 1.00 66.56 61 GLY A O 1
ATOM 441 N N . LEU A 1 62 ? 26.916 -6.619 -35.438 1.00 63.00 62 LEU A N 1
ATOM 442 C CA . LEU A 1 62 ? 26.604 -5.505 -34.537 1.00 63.00 62 LEU A CA 1
ATOM 443 C C . LEU A 1 62 ? 26.580 -4.147 -35.265 1.00 63.00 62 LEU A C 1
ATOM 445 O O . LEU A 1 62 ? 25.626 -3.390 -35.111 1.00 63.00 62 LEU A O 1
ATOM 449 N N . ILE A 1 63 ? 27.585 -3.841 -36.092 1.00 69.69 63 ILE A N 1
ATOM 450 C CA . ILE A 1 63 ? 27.652 -2.593 -36.881 1.00 69.69 63 ILE A CA 1
ATOM 451 C C . ILE A 1 63 ? 26.489 -2.512 -37.882 1.00 69.69 63 ILE A C 1
ATOM 453 O O . ILE A 1 63 ? 25.859 -1.460 -38.017 1.00 69.69 63 ILE A O 1
ATOM 457 N N . ALA A 1 64 ? 26.176 -3.624 -38.556 1.00 65.25 64 ALA A N 1
ATOM 458 C CA . ALA A 1 64 ? 25.065 -3.712 -39.501 1.00 65.25 64 ALA A CA 1
ATOM 459 C C . ALA A 1 64 ? 23.698 -3.582 -38.808 1.00 65.25 64 ALA A C 1
ATOM 461 O O . ALA A 1 64 ? 22.835 -2.858 -39.301 1.00 65.25 64 ALA A O 1
ATOM 462 N N . GLY A 1 65 ? 23.516 -4.213 -37.643 1.00 53.91 65 GLY A N 1
ATOM 463 C CA . GLY A 1 65 ? 22.311 -4.089 -36.817 1.00 53.91 65 GLY A CA 1
ATOM 464 C C . GLY A 1 65 ? 22.103 -2.669 -36.287 1.00 53.91 65 GLY A C 1
ATOM 465 O O . GLY A 1 65 ? 20.983 -2.166 -36.267 1.00 53.91 65 GLY A O 1
ATOM 466 N N . LEU A 1 66 ? 23.195 -1.968 -35.975 1.00 55.41 66 LEU A N 1
ATOM 467 C CA . LEU A 1 66 ? 23.189 -0.539 -35.665 1.00 55.41 66 LEU A CA 1
ATOM 468 C C . LEU A 1 66 ? 23.043 0.337 -36.927 1.00 55.41 66 LEU A C 1
ATOM 470 O O . LEU A 1 66 ? 22.943 1.556 -36.822 1.00 55.41 66 LEU A O 1
ATOM 474 N N . GLY A 1 67 ? 23.012 -0.230 -38.136 1.00 59.06 67 GLY A N 1
ATOM 475 C CA . GLY A 1 67 ? 22.876 0.483 -39.411 1.00 59.06 67 GLY A CA 1
ATOM 476 C C . GLY A 1 67 ? 23.940 1.562 -39.628 1.00 59.06 67 GLY A C 1
ATOM 477 O O . GLY A 1 67 ? 23.606 2.665 -40.072 1.00 59.06 67 GLY A O 1
ATOM 478 N N . LEU A 1 68 ? 25.174 1.285 -39.216 1.00 69.88 68 LEU A N 1
ATOM 479 C CA . LEU A 1 68 ? 26.304 2.210 -39.296 1.00 69.88 68 LEU A CA 1
ATOM 480 C C . LEU A 1 68 ? 27.085 1.990 -40.579 1.00 69.88 68 LEU A C 1
ATOM 482 O O . LEU A 1 68 ? 27.132 0.880 -41.107 1.00 69.88 68 LEU A O 1
ATOM 486 N N . SER A 1 69 ? 27.711 3.050 -41.078 1.00 79.12 69 SER A N 1
ATOM 487 C CA . SER A 1 69 ? 28.466 3.011 -42.328 1.00 79.12 69 SER A CA 1
ATOM 488 C C . SER A 1 69 ? 29.874 3.576 -42.164 1.00 79.12 69 SER A C 1
ATOM 490 O O . SER A 1 69 ? 30.184 4.236 -41.174 1.00 79.12 69 SER A O 1
ATOM 492 N N . GLY A 1 70 ? 30.731 3.380 -43.170 1.00 80.88 70 GLY A N 1
ATOM 493 C CA . GLY A 1 70 ? 32.060 4.002 -43.193 1.00 80.88 70 GLY A CA 1
ATOM 494 C C . GLY A 1 70 ? 32.012 5.530 -43.071 1.00 80.88 70 GLY A C 1
ATOM 495 O O . GLY A 1 70 ? 32.914 6.119 -42.495 1.00 80.88 70 GLY A O 1
ATOM 496 N N . GLY A 1 71 ? 30.931 6.178 -43.520 1.00 78.38 71 GLY A N 1
ATOM 497 C CA . GLY A 1 71 ? 30.745 7.627 -43.375 1.00 78.38 71 GLY A CA 1
ATOM 498 C C . GLY A 1 71 ? 30.438 8.099 -41.948 1.00 78.38 71 GLY A C 1
ATOM 499 O O . GLY A 1 71 ? 30.354 9.304 -41.729 1.00 78.38 71 GLY A O 1
ATOM 500 N N . ASP A 1 72 ? 30.249 7.181 -40.996 1.00 75.88 72 ASP A N 1
ATOM 501 C CA . ASP A 1 72 ? 29.952 7.468 -39.585 1.00 75.88 72 ASP A CA 1
ATOM 502 C C . ASP A 1 72 ? 31.163 7.381 -38.665 1.00 75.88 72 ASP A C 1
ATOM 504 O O . ASP A 1 72 ? 31.047 7.605 -37.463 1.00 75.88 72 ASP A O 1
ATOM 508 N N . VAL A 1 73 ? 32.327 7.020 -39.201 1.00 84.62 73 VAL A N 1
ATOM 509 C CA . VAL A 1 73 ? 33.544 6.920 -38.399 1.00 84.62 73 VAL A CA 1
ATOM 510 C C . VAL A 1 73 ? 33.890 8.301 -37.851 1.00 84.62 73 VAL A C 1
ATOM 512 O O . VAL A 1 73 ? 34.010 9.261 -38.610 1.00 84.62 73 VAL A O 1
ATOM 515 N N . ALA A 1 74 ? 34.047 8.397 -36.530 1.00 79.31 74 ALA A N 1
ATOM 516 C CA . ALA A 1 74 ? 34.359 9.657 -35.857 1.00 79.31 74 ALA A CA 1
ATOM 517 C C . ALA A 1 74 ? 35.841 9.769 -35.489 1.00 79.31 74 ALA A C 1
ATOM 519 O O . ALA A 1 74 ? 36.374 10.872 -35.391 1.00 79.31 74 ALA A O 1
ATOM 520 N N . ASP A 1 75 ? 36.518 8.638 -35.297 1.00 86.06 75 ASP A N 1
ATOM 521 C CA . ASP A 1 75 ? 37.942 8.604 -34.994 1.00 86.06 75 ASP A CA 1
ATOM 522 C C . ASP A 1 75 ? 38.587 7.340 -35.585 1.00 86.06 75 ASP A C 1
ATOM 524 O O . ASP A 1 75 ? 38.152 6.208 -35.370 1.00 86.06 75 ASP A O 1
ATOM 528 N N . LEU A 1 76 ? 39.637 7.546 -36.380 1.00 85.62 76 LEU A N 1
ATOM 529 C CA . LEU A 1 76 ? 40.333 6.484 -37.104 1.00 85.62 76 LEU A CA 1
ATOM 530 C C . LEU A 1 76 ? 41.142 5.573 -36.172 1.00 85.62 76 LEU A C 1
ATOM 532 O O . LEU A 1 76 ? 41.417 4.425 -36.520 1.00 85.62 76 LEU A O 1
ATOM 536 N N . ASN A 1 77 ? 41.540 6.058 -34.994 1.00 84.50 77 ASN A N 1
ATOM 537 C CA . ASN A 1 77 ? 42.282 5.266 -34.020 1.00 84.50 77 ASN A CA 1
ATOM 538 C C . ASN A 1 77 ? 41.369 4.314 -33.250 1.00 84.50 77 ASN A C 1
ATOM 540 O O . ASN A 1 77 ? 41.738 3.158 -33.051 1.00 84.50 77 ASN A O 1
ATOM 544 N N . THR A 1 78 ? 40.199 4.768 -32.805 1.00 83.75 78 THR A N 1
ATOM 545 C CA . THR A 1 78 ? 39.196 3.909 -32.159 1.00 83.75 78 THR A CA 1
ATOM 546 C C . THR A 1 78 ? 38.576 2.939 -33.157 1.00 83.75 78 THR A C 1
ATOM 548 O O . THR A 1 78 ? 38.446 1.760 -32.839 1.00 83.75 78 THR A O 1
ATOM 551 N N . TRP A 1 79 ? 38.310 3.375 -34.390 1.00 86.50 79 TRP A N 1
ATOM 552 C CA . TRP A 1 79 ? 37.850 2.487 -35.457 1.00 86.50 79 TRP A CA 1
ATOM 553 C C . TRP A 1 79 ? 38.898 1.445 -35.866 1.00 86.50 79 TRP A C 1
ATOM 555 O O . TRP A 1 79 ? 38.577 0.261 -35.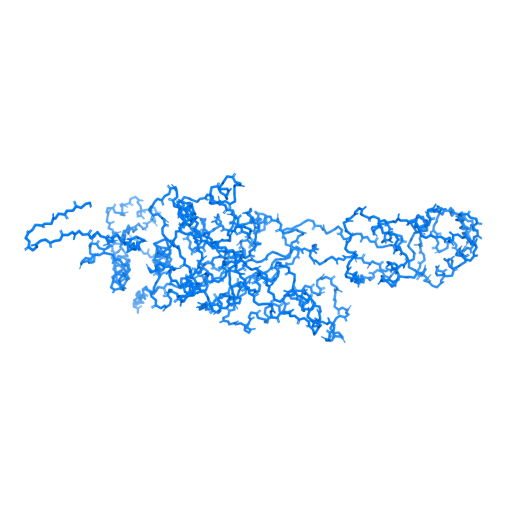958 1.00 86.50 79 TRP A O 1
ATOM 565 N N . GLY A 1 80 ? 40.173 1.828 -35.997 1.00 86.12 80 GLY A N 1
ATOM 566 C CA . GLY A 1 80 ? 41.260 0.886 -36.291 1.00 86.12 80 GLY A CA 1
ATOM 567 C C . GLY A 1 80 ? 41.409 -0.227 -35.244 1.00 86.12 80 GLY A C 1
ATOM 568 O O . GLY A 1 80 ? 41.697 -1.374 -35.599 1.00 86.12 80 GLY A O 1
ATOM 569 N N . LYS A 1 81 ? 41.138 0.063 -33.960 1.00 84.88 81 LYS A N 1
ATOM 570 C CA . LYS A 1 81 ? 41.175 -0.942 -32.879 1.00 84.88 81 LYS A CA 1
ATOM 571 C C . LYS A 1 81 ? 40.186 -2.085 -33.093 1.00 84.88 81 LYS A C 1
ATOM 573 O O . LYS A 1 81 ? 40.498 -3.200 -32.677 1.00 84.88 81 LYS A O 1
ATOM 578 N N . LEU A 1 82 ? 39.061 -1.847 -33.775 1.00 84.31 82 LEU A N 1
ATOM 579 C CA . LEU A 1 82 ? 38.086 -2.895 -34.109 1.00 84.31 82 LEU A CA 1
ATOM 580 C C . LEU A 1 82 ? 38.675 -3.977 -35.017 1.00 84.31 82 LEU A C 1
ATOM 582 O O . LEU A 1 82 ? 38.137 -5.075 -35.086 1.00 84.31 82 LEU A O 1
ATOM 586 N N . PHE A 1 83 ? 39.799 -3.690 -35.672 1.00 85.00 83 PHE A N 1
ATOM 587 C CA . PHE A 1 83 ? 40.543 -4.611 -36.531 1.00 85.00 83 PHE A CA 1
ATOM 588 C C . PHE A 1 83 ? 41.926 -4.957 -35.958 1.00 85.00 83 PHE A C 1
ATOM 590 O O . PHE A 1 83 ? 42.750 -5.557 -36.641 1.00 85.00 83 PHE A O 1
ATOM 597 N N . GLY A 1 84 ? 42.222 -4.555 -34.714 1.00 79.31 84 GLY A N 1
ATOM 598 C CA . GLY A 1 84 ? 43.551 -4.716 -34.116 1.00 79.31 84 GLY A CA 1
ATOM 599 C C . GLY A 1 84 ? 44.637 -3.832 -34.746 1.00 79.31 84 GLY A C 1
ATOM 600 O O . GLY A 1 84 ? 45.824 -4.106 -34.570 1.00 79.31 84 GLY A O 1
ATOM 601 N N . ALA A 1 85 ? 44.255 -2.775 -35.468 1.00 81.62 85 ALA A N 1
ATOM 602 C CA . ALA A 1 85 ? 45.159 -1.849 -36.140 1.00 81.62 85 ALA A CA 1
ATOM 603 C C . ALA A 1 85 ? 45.196 -0.477 -35.442 1.00 81.62 85 ALA A C 1
ATOM 605 O O . ALA A 1 85 ? 44.306 -0.109 -34.677 1.00 81.62 85 ALA A O 1
ATOM 606 N N . LYS A 1 86 ? 46.244 0.307 -35.709 1.00 83.19 86 LYS A N 1
ATOM 607 C CA . LYS A 1 86 ? 46.364 1.694 -35.244 1.00 83.19 86 LYS A CA 1
ATOM 608 C C . LYS A 1 86 ? 46.519 2.612 -36.446 1.00 83.19 86 LYS A C 1
ATOM 610 O O . LYS A 1 86 ? 47.338 2.327 -37.319 1.00 83.19 86 LYS A O 1
ATOM 615 N N . ALA A 1 87 ? 45.762 3.703 -36.465 1.00 86.19 87 ALA A N 1
ATOM 616 C CA . ALA A 1 87 ? 45.879 4.715 -37.499 1.00 86.19 87 ALA A CA 1
ATOM 617 C C . ALA A 1 87 ? 47.029 5.678 -37.173 1.00 86.19 87 ALA A C 1
ATOM 619 O O . ALA A 1 87 ? 47.209 6.132 -36.040 1.00 86.19 87 ALA A O 1
ATOM 620 N N . LYS A 1 88 ? 47.823 6.018 -38.182 1.00 88.94 88 LYS A N 1
ATOM 621 C CA . LYS A 1 88 ? 48.828 7.074 -38.109 1.00 88.94 88 LYS A CA 1
ATOM 622 C C . LYS A 1 88 ? 48.504 8.111 -39.171 1.00 88.94 88 LYS A C 1
ATOM 624 O O . LYS A 1 88 ? 48.572 7.817 -40.360 1.00 88.94 88 LYS A O 1
ATOM 629 N N . VAL A 1 89 ? 48.168 9.322 -38.735 1.00 89.62 89 VAL A N 1
ATOM 630 C CA . VAL A 1 89 ? 47.834 10.433 -39.633 1.00 89.62 89 VAL A CA 1
ATOM 631 C C . VAL A 1 89 ? 48.997 11.415 -39.682 1.00 89.62 89 VAL A C 1
ATOM 633 O O . VAL A 1 89 ? 49.484 11.872 -38.651 1.00 89.62 89 VAL A O 1
ATOM 636 N N . THR A 1 90 ? 49.463 11.732 -40.888 1.00 90.38 90 THR A N 1
ATOM 637 C CA . THR A 1 90 ? 50.490 12.752 -41.132 1.00 90.38 90 THR A CA 1
ATOM 638 C C . THR A 1 90 ? 49.889 13.860 -41.984 1.00 90.38 90 THR A C 1
ATOM 640 O O . THR A 1 90 ? 49.577 13.634 -43.148 1.00 90.38 90 THR A O 1
ATOM 643 N N . VAL A 1 91 ? 49.737 15.056 -41.416 1.00 88.00 91 VAL A N 1
ATOM 644 C CA . VAL A 1 91 ? 49.186 16.224 -42.120 1.00 88.00 91 VAL A CA 1
ATOM 645 C C . VAL A 1 91 ? 50.325 17.068 -42.694 1.00 88.00 91 VAL A C 1
ATOM 647 O O . VAL A 1 91 ? 51.255 17.430 -41.970 1.00 88.00 91 VAL A O 1
ATOM 650 N N . LYS A 1 92 ? 50.268 17.373 -43.993 1.00 86.88 92 LYS A N 1
ATOM 651 C CA . LYS A 1 92 ? 51.211 18.249 -44.702 1.00 86.88 92 LYS A CA 1
ATOM 652 C C . LYS A 1 92 ? 50.441 19.182 -45.640 1.00 86.88 92 LYS A C 1
ATOM 654 O O . LYS A 1 92 ? 49.980 18.757 -46.696 1.00 86.88 92 LYS A O 1
ATOM 659 N N . GLY A 1 93 ? 50.343 20.459 -45.270 1.00 87.31 93 GLY A N 1
ATOM 660 C CA . GLY A 1 93 ? 49.545 21.431 -46.024 1.00 87.31 93 GLY A CA 1
ATOM 661 C C . GLY A 1 93 ? 48.073 21.015 -46.065 1.00 87.31 93 GLY A C 1
ATOM 662 O O . GLY A 1 93 ? 47.521 20.638 -45.035 1.00 87.31 93 GLY A O 1
ATOM 663 N N . ASP A 1 94 ? 47.476 21.019 -47.257 1.00 87.75 94 ASP A N 1
ATOM 664 C CA . ASP A 1 94 ? 46.061 20.676 -47.464 1.00 87.75 94 ASP A CA 1
ATOM 665 C C . ASP A 1 94 ? 45.800 19.164 -47.587 1.00 87.75 94 ASP A C 1
ATOM 667 O O . ASP A 1 94 ? 44.667 18.737 -47.810 1.00 87.75 94 ASP A O 1
ATOM 671 N N . THR A 1 95 ? 46.833 18.326 -47.447 1.00 87.12 95 THR A N 1
ATOM 672 C CA . THR A 1 95 ? 46.731 16.864 -47.566 1.00 87.12 95 THR A CA 1
ATOM 673 C C . THR A 1 95 ? 47.069 16.180 -46.242 1.00 87.12 95 THR A C 1
ATOM 675 O O . THR A 1 95 ? 48.023 16.541 -45.550 1.00 87.12 95 THR A O 1
ATOM 678 N N . ALA A 1 96 ? 46.297 15.156 -45.896 1.00 90.19 96 ALA A N 1
ATOM 679 C CA . ALA A 1 96 ? 46.551 14.242 -44.796 1.00 90.19 96 ALA A CA 1
ATOM 680 C C . ALA A 1 96 ? 46.766 12.827 -45.338 1.00 90.19 96 ALA A C 1
ATOM 682 O O . ALA A 1 96 ? 45.945 12.287 -46.075 1.00 90.19 96 ALA A O 1
ATOM 683 N N . THR A 1 97 ? 47.877 12.211 -44.952 1.00 91.25 97 THR A N 1
ATOM 684 C CA . THR A 1 97 ? 48.180 10.815 -45.263 1.00 91.25 97 THR A CA 1
ATOM 685 C C . THR A 1 97 ? 47.806 9.943 -44.072 1.00 91.25 97 THR A C 1
ATOM 687 O O . THR A 1 97 ? 48.332 10.141 -42.975 1.00 91.25 97 THR A O 1
ATOM 690 N N . VAL A 1 98 ? 46.923 8.972 -44.289 1.00 89.94 98 VAL A N 1
ATOM 691 C CA . VAL A 1 98 ? 46.465 8.001 -43.293 1.00 89.94 98 VAL A CA 1
ATOM 692 C C . VAL A 1 98 ? 47.127 6.653 -43.569 1.00 89.94 98 VAL A C 1
ATOM 694 O O . VAL A 1 98 ? 46.951 6.067 -44.635 1.00 89.94 98 VAL A O 1
ATOM 697 N N . GLU A 1 99 ? 47.888 6.157 -42.598 1.00 88.50 99 GLU A N 1
ATOM 698 C CA . GLU A 1 99 ? 48.510 4.831 -42.619 1.00 88.50 99 GLU A CA 1
ATOM 699 C C . GLU A 1 99 ? 47.819 3.928 -41.585 1.00 88.50 99 GLU A C 1
ATOM 701 O O . GLU A 1 99 ? 47.725 4.291 -40.410 1.00 88.50 99 GLU A O 1
ATOM 706 N N . MET A 1 100 ? 47.338 2.753 -42.002 1.00 84.62 100 MET A N 1
ATOM 707 C CA . MET A 1 100 ? 46.723 1.761 -41.112 1.00 84.62 100 MET A CA 1
ATOM 708 C C . MET A 1 100 ? 47.073 0.343 -41.576 1.00 84.62 100 MET A C 1
ATOM 710 O O . MET A 1 100 ? 46.692 -0.089 -42.662 1.00 84.62 100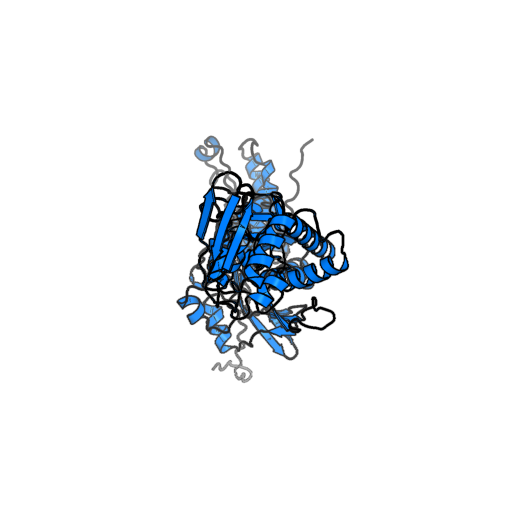 MET A O 1
ATOM 714 N N . GLY A 1 101 ? 47.833 -0.393 -40.761 1.00 79.69 101 GLY A N 1
ATOM 715 C CA . GLY A 1 101 ? 48.372 -1.691 -41.174 1.00 79.69 101 GLY A CA 1
ATOM 716 C C . GLY A 1 101 ? 49.300 -1.549 -42.388 1.00 79.69 101 GLY A C 1
ATOM 717 O O . GLY A 1 101 ? 50.297 -0.832 -42.319 1.00 79.69 101 GLY A O 1
ATOM 718 N N . LYS A 1 102 ? 48.978 -2.234 -43.495 1.00 75.50 102 LYS A N 1
ATOM 719 C CA . LYS A 1 102 ? 49.701 -2.131 -44.781 1.00 75.50 102 LYS A CA 1
ATOM 720 C C . LYS A 1 102 ? 49.121 -1.068 -45.722 1.00 75.50 102 LYS A C 1
ATOM 722 O O . LYS A 1 102 ? 49.739 -0.769 -46.742 1.00 75.50 102 LYS A O 1
ATOM 727 N N . ALA A 1 103 ? 47.958 -0.508 -45.394 1.00 83.00 103 ALA A N 1
ATOM 728 C CA . ALA A 1 103 ? 47.285 0.479 -46.220 1.00 83.00 103 ALA A CA 1
ATOM 729 C C . ALA A 1 103 ? 47.838 1.884 -45.984 1.00 83.00 103 ALA A C 1
ATOM 731 O O . ALA A 1 103 ? 48.122 2.284 -44.850 1.00 83.00 103 ALA A O 1
ATOM 732 N N . LYS A 1 104 ? 47.924 2.649 -47.071 1.00 88.94 104 LYS A N 1
ATOM 733 C CA . LYS A 1 104 ? 48.312 4.056 -47.072 1.00 88.94 104 LYS A CA 1
ATOM 734 C C . LYS A 1 104 ? 47.424 4.812 -48.048 1.00 88.94 104 LYS A C 1
ATOM 736 O O . LYS A 1 104 ? 47.440 4.514 -49.238 1.00 88.94 104 LYS A O 1
ATOM 741 N N . VAL A 1 105 ? 46.651 5.762 -47.534 1.00 90.19 105 VAL A N 1
ATOM 742 C CA . VAL A 1 105 ? 45.640 6.504 -48.295 1.00 90.19 105 VAL A CA 1
ATOM 743 C C . VAL A 1 105 ? 45.795 7.997 -48.024 1.00 90.19 105 VAL A C 1
ATOM 745 O O . VAL A 1 105 ? 46.071 8.405 -46.896 1.00 90.19 105 VAL A O 1
ATOM 748 N N . GLU A 1 106 ? 45.641 8.818 -49.057 1.00 89.31 106 GLU A N 1
ATOM 749 C CA . GLU A 1 106 ? 45.681 10.276 -48.949 1.00 89.31 106 GLU A CA 1
ATOM 750 C C . GLU A 1 106 ? 44.265 10.854 -48.983 1.00 89.31 106 GLU A C 1
ATOM 752 O O . GLU A 1 106 ? 43.411 10.421 -49.749 1.00 89.31 106 GLU A O 1
ATOM 757 N N . THR A 1 107 ? 44.016 11.844 -48.132 1.00 90.12 107 THR A N 1
ATOM 758 C CA . THR A 1 107 ? 42.747 12.568 -48.019 1.00 90.12 107 THR A CA 1
ATOM 759 C C . THR A 1 107 ? 43.025 14.053 -47.783 1.00 90.12 107 THR A C 1
ATOM 761 O O . THR A 1 107 ? 44.156 14.450 -47.509 1.00 90.12 107 THR A O 1
ATOM 764 N N . SER A 1 108 ? 42.001 14.901 -47.865 1.00 88.56 108 SER A N 1
ATOM 765 C CA . SER A 1 108 ? 42.120 16.308 -47.476 1.00 88.56 108 SER A CA 1
ATOM 766 C C . SER A 1 108 ? 42.450 16.451 -45.985 1.00 88.56 108 SER A C 1
ATOM 768 O O . SER A 1 108 ? 41.869 15.757 -45.146 1.00 88.56 108 SER A O 1
ATOM 770 N N . ALA A 1 109 ? 43.327 17.399 -45.645 1.00 86.50 109 ALA A N 1
ATOM 771 C CA . ALA A 1 109 ? 43.610 17.797 -44.263 1.00 86.50 109 ALA A CA 1
ATOM 772 C C . ALA A 1 109 ? 42.389 18.406 -43.548 1.00 86.50 109 ALA A C 1
ATOM 774 O O . ALA A 1 109 ? 42.380 18.502 -42.325 1.00 86.50 109 ALA A O 1
ATOM 775 N N . ALA A 1 110 ? 41.337 18.772 -44.290 1.00 86.25 110 ALA A N 1
ATOM 776 C CA . ALA A 1 110 ? 40.055 19.185 -43.723 1.00 86.25 110 ALA A CA 1
ATOM 777 C C . ALA A 1 110 ? 39.195 18.003 -43.237 1.00 86.25 110 ALA A C 1
ATOM 779 O O . ALA A 1 110 ? 38.196 18.227 -42.558 1.00 86.25 110 ALA A O 1
ATOM 780 N N . ASN A 1 111 ? 39.556 16.759 -43.582 1.00 85.00 111 ASN A N 1
ATOM 781 C CA . ASN A 1 111 ? 38.773 15.572 -43.237 1.00 85.00 111 ASN A CA 1
ATOM 782 C C . ASN A 1 111 ? 39.153 14.975 -41.882 1.00 85.00 111 ASN A C 1
ATOM 784 O O . ASN A 1 111 ? 38.266 14.556 -41.139 1.00 85.00 111 ASN A O 1
ATOM 788 N N . VAL A 1 112 ? 40.446 14.954 -41.552 1.00 86.69 112 VAL A N 1
ATOM 789 C CA . VAL A 1 112 ? 40.985 14.316 -40.342 1.00 86.69 112 VAL A CA 1
ATOM 790 C C . VAL A 1 112 ? 42.131 15.124 -39.744 1.00 86.69 112 VAL A C 1
ATOM 792 O O . VAL A 1 112 ? 42.951 15.678 -40.476 1.00 86.69 112 VAL A O 1
ATOM 795 N N . ASP A 1 113 ? 42.211 15.166 -38.416 1.00 86.88 113 ASP A N 1
ATOM 796 C CA . ASP A 1 113 ? 43.309 15.819 -37.706 1.00 86.88 113 ASP A CA 1
ATOM 797 C C . ASP A 1 113 ? 44.526 14.888 -37.509 1.00 86.88 113 ASP A C 1
ATOM 799 O O . ASP A 1 113 ? 44.488 13.681 -37.763 1.00 86.88 113 ASP A O 1
ATOM 803 N N . ALA A 1 114 ? 45.639 15.440 -37.012 1.00 86.12 114 ALA A N 1
ATOM 804 C CA . ALA A 1 114 ? 46.862 14.673 -36.747 1.00 86.12 114 ALA A CA 1
ATOM 805 C C . ALA A 1 114 ? 46.710 13.609 -35.635 1.00 86.12 114 ALA A C 1
ATOM 807 O O . ALA A 1 114 ? 47.585 12.755 -35.478 1.00 86.12 114 ALA A O 1
ATOM 808 N N . LYS A 1 115 ? 45.627 13.654 -34.848 1.00 84.25 115 LYS A N 1
ATOM 809 C CA . LYS A 1 115 ? 45.292 12.659 -33.820 1.00 84.25 115 LYS A CA 1
ATOM 810 C C . LYS A 1 115 ? 44.377 11.555 -34.359 1.00 84.25 115 LYS A C 1
ATOM 812 O O . LYS A 1 115 ? 44.172 10.574 -33.651 1.00 84.25 115 LYS A O 1
ATOM 817 N N . GLY A 1 116 ? 43.907 11.665 -35.602 1.00 81.62 116 GLY A N 1
ATOM 818 C CA . GLY A 1 116 ? 43.013 10.705 -36.243 1.00 81.62 116 GLY A CA 1
ATOM 819 C C . GLY A 1 116 ? 41.528 10.984 -36.029 1.00 81.62 116 GLY A C 1
ATOM 820 O O . GLY A 1 116 ? 40.719 10.170 -36.469 1.00 81.62 116 GLY A O 1
ATOM 821 N N . ALA A 1 117 ? 41.164 12.110 -35.412 1.00 84.88 117 ALA A N 1
ATOM 822 C CA . ALA A 1 117 ? 39.773 12.512 -35.262 1.00 84.88 117 ALA A CA 1
ATOM 823 C C . ALA A 1 117 ? 39.232 13.029 -36.601 1.00 84.88 117 ALA A C 1
ATOM 825 O O . ALA A 1 117 ? 39.900 13.802 -37.296 1.00 84.88 117 ALA A O 1
ATOM 826 N N . VAL A 1 118 ? 38.020 12.616 -36.964 1.00 84.81 118 VAL A N 1
ATOM 827 C CA . VAL A 1 118 ? 37.313 13.113 -38.147 1.00 84.81 118 VAL A CA 1
ATOM 828 C C . VAL A 1 118 ? 36.741 14.493 -37.836 1.00 84.81 118 VAL A C 1
ATOM 830 O O . VAL A 1 118 ? 35.960 14.661 -36.903 1.0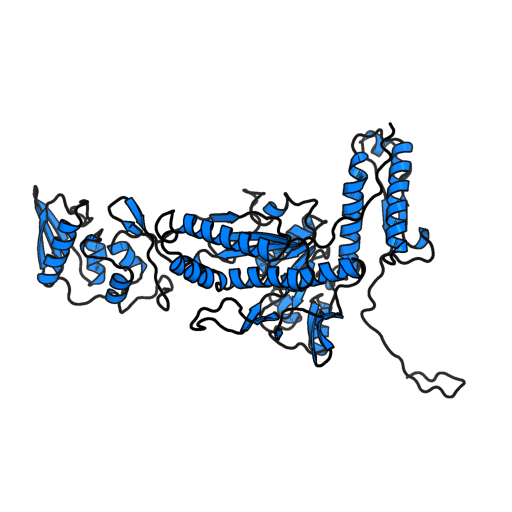0 84.81 118 VAL A O 1
ATOM 833 N N . ILE A 1 119 ? 37.147 15.493 -38.618 1.00 82.12 119 ILE A N 1
ATOM 834 C CA . ILE A 1 119 ? 36.814 16.911 -38.391 1.00 82.12 119 ILE A CA 1
ATOM 835 C C . ILE A 1 119 ? 35.946 17.519 -39.504 1.00 82.12 119 ILE A C 1
ATOM 837 O O . ILE A 1 119 ? 35.444 18.633 -39.353 1.00 82.12 119 ILE A O 1
ATOM 841 N N . THR A 1 120 ? 35.718 16.787 -40.599 1.00 79.38 120 THR A N 1
ATOM 842 C CA . THR A 1 120 ? 34.776 17.178 -41.662 1.00 79.38 120 THR A CA 1
ATOM 843 C C . THR A 1 120 ? 33.348 16.731 -41.361 1.00 79.38 120 THR A C 1
ATOM 845 O O . THR A 1 120 ? 33.107 15.770 -40.633 1.00 79.38 120 THR A O 1
ATOM 848 N N . ARG A 1 121 ? 32.382 17.406 -41.990 1.00 69.88 121 ARG A N 1
ATOM 849 C CA . ARG A 1 121 ? 30.965 17.005 -42.013 1.00 69.88 121 ARG A CA 1
ATOM 850 C C . ARG A 1 121 ? 30.580 16.229 -43.278 1.00 69.88 121 ARG A C 1
ATOM 852 O O . ARG A 1 121 ? 29.432 15.809 -43.412 1.00 69.88 121 ARG A O 1
ATOM 859 N N . ASP A 1 122 ? 31.512 16.047 -44.211 1.00 78.50 122 ASP A N 1
ATOM 860 C CA . ASP A 1 122 ? 31.277 15.339 -45.468 1.00 78.50 122 ASP A CA 1
ATOM 861 C C . ASP A 1 122 ? 31.367 13.813 -45.280 1.00 78.50 122 ASP A C 1
ATOM 863 O O . ASP A 1 122 ? 32.443 13.213 -45.325 1.00 78.50 122 ASP A O 1
ATOM 867 N N . ARG A 1 123 ? 30.207 13.167 -45.089 1.00 76.06 123 ARG A N 1
ATOM 868 C CA . ARG A 1 123 ? 30.114 11.703 -44.933 1.00 76.06 123 ARG A CA 1
ATOM 869 C C . ARG A 1 123 ? 30.544 10.946 -46.189 1.00 76.06 123 ARG A C 1
ATOM 871 O O . ARG A 1 123 ? 31.001 9.815 -46.061 1.00 76.06 123 ARG A O 1
ATOM 878 N N . ALA A 1 124 ? 30.405 11.528 -47.382 1.00 78.38 124 ALA A N 1
ATOM 879 C CA . ALA A 1 124 ? 30.809 10.862 -48.619 1.00 78.38 124 ALA A CA 1
ATOM 880 C C . ALA A 1 124 ? 32.338 10.800 -48.722 1.00 78.38 124 ALA A C 1
ATOM 882 O O . ALA A 1 124 ? 32.889 9.753 -49.063 1.00 78.38 124 ALA A O 1
ATOM 883 N N . ALA A 1 125 ? 33.022 11.881 -48.335 1.00 82.50 125 ALA A N 1
ATOM 884 C CA . ALA A 1 125 ? 34.479 11.909 -48.261 1.00 82.50 125 ALA A CA 1
ATOM 885 C C . ALA A 1 125 ? 35.028 10.889 -47.248 1.00 82.50 125 ALA A C 1
ATOM 887 O O . ALA A 1 125 ? 35.988 10.177 -47.547 1.00 82.50 125 ALA A O 1
ATOM 888 N N . ILE A 1 126 ? 34.396 10.765 -46.075 1.00 86.00 126 ILE A N 1
ATOM 889 C CA . ILE A 1 126 ? 34.813 9.794 -45.052 1.00 86.00 126 ILE A CA 1
ATOM 890 C C . ILE A 1 126 ? 34.484 8.358 -45.466 1.00 86.00 126 ILE A C 1
ATOM 892 O O . ILE A 1 126 ? 35.343 7.488 -45.350 1.00 86.00 126 ILE A O 1
ATOM 896 N N . ALA A 1 127 ? 33.308 8.103 -46.043 1.00 84.81 127 ALA A N 1
ATOM 897 C CA . ALA A 1 127 ? 32.976 6.788 -46.587 1.00 84.81 127 ALA A CA 1
ATOM 898 C C . ALA A 1 127 ? 33.977 6.351 -47.669 1.00 84.81 127 ALA A C 1
ATOM 900 O O . ALA A 1 127 ? 34.441 5.214 -47.641 1.00 84.81 127 ALA A O 1
ATOM 901 N N . SER A 1 128 ? 34.369 7.264 -48.565 1.00 86.94 128 SER A N 1
ATOM 902 C CA . SER A 1 128 ? 35.385 7.000 -49.589 1.00 86.94 128 SER A CA 1
ATOM 903 C C . SER A 1 128 ? 36.763 6.711 -48.986 1.00 86.94 128 SER A C 1
ATOM 905 O O . SER A 1 128 ? 37.465 5.833 -49.479 1.00 86.94 128 SER A O 1
ATOM 907 N N . LEU A 1 129 ? 37.165 7.426 -47.931 1.00 87.69 129 LEU A N 1
ATOM 908 C CA . LEU A 1 129 ? 38.424 7.173 -47.223 1.00 87.69 129 LEU A CA 1
ATOM 909 C C . LEU A 1 129 ? 38.431 5.779 -46.577 1.00 87.69 129 LEU A C 1
ATOM 911 O O . LEU A 1 129 ? 39.404 5.037 -46.713 1.00 87.69 129 LEU A O 1
ATOM 915 N N . ILE A 1 130 ? 37.343 5.409 -45.897 1.00 87.69 130 ILE A N 1
ATOM 916 C CA . ILE A 1 130 ? 37.199 4.093 -45.266 1.00 87.69 130 ILE A CA 1
ATOM 917 C C . ILE A 1 130 ? 37.185 2.974 -46.313 1.00 87.69 130 ILE A C 1
ATOM 919 O O . ILE A 1 130 ? 37.845 1.955 -46.116 1.00 87.69 130 ILE A O 1
ATOM 923 N N . ASP A 1 131 ? 36.510 3.160 -47.447 1.00 86.44 131 ASP A N 1
ATOM 924 C CA . ASP A 1 131 ? 36.485 2.188 -48.547 1.00 86.44 131 ASP A CA 1
ATOM 925 C C . ASP A 1 131 ? 37.875 1.985 -49.181 1.00 86.44 131 ASP A C 1
ATOM 927 O O . ASP A 1 131 ? 38.315 0.855 -49.410 1.00 86.44 131 ASP A O 1
ATOM 931 N N . GLN A 1 132 ? 38.636 3.069 -49.365 1.00 86.56 132 GLN A N 1
ATOM 932 C CA . GLN A 1 132 ? 40.016 3.003 -49.856 1.00 86.56 132 GLN A CA 1
ATOM 933 C C . GLN A 1 132 ? 40.951 2.298 -48.866 1.00 86.56 132 GLN A C 1
ATOM 935 O O . GLN A 1 132 ? 41.776 1.482 -49.278 1.00 86.56 132 GLN A O 1
ATOM 940 N N . LEU A 1 133 ? 40.808 2.557 -47.562 1.00 84.56 133 LEU A N 1
ATOM 941 C CA . LEU A 1 133 ? 41.557 1.844 -46.522 1.00 84.56 133 LEU A CA 1
ATOM 942 C C . LEU A 1 133 ? 41.191 0.352 -46.498 1.00 84.56 133 LEU A C 1
ATOM 944 O O . LEU A 1 133 ? 42.077 -0.496 -46.394 1.00 84.56 133 LEU A O 1
ATOM 948 N N . SER A 1 134 ? 39.907 0.029 -46.662 1.00 80.00 134 SER A N 1
ATOM 949 C CA . SER A 1 134 ? 39.410 -1.350 -46.769 1.00 80.00 134 SER A CA 1
ATOM 950 C C . SER A 1 134 ? 40.046 -2.077 -47.955 1.00 80.00 134 SER A C 1
ATOM 952 O O . SER A 1 134 ? 40.644 -3.139 -47.790 1.00 80.00 134 SER A O 1
ATOM 954 N N . THR A 1 135 ? 39.990 -1.462 -49.140 1.00 81.56 135 THR A N 1
ATOM 955 C CA . THR A 1 135 ? 40.505 -2.019 -50.401 1.00 81.56 135 THR A CA 1
ATOM 956 C C . THR A 1 135 ? 42.029 -2.170 -50.393 1.00 81.56 135 THR A C 1
ATOM 958 O O . THR A 1 135 ? 42.565 -3.125 -50.951 1.00 81.56 135 THR A O 1
ATOM 961 N N . ALA A 1 136 ? 42.743 -1.272 -49.710 1.00 78.88 136 ALA A N 1
ATOM 962 C CA . ALA A 1 136 ? 44.194 -1.330 -49.537 1.00 78.88 136 ALA A CA 1
ATOM 963 C C . ALA A 1 136 ? 44.661 -2.369 -48.490 1.00 78.88 136 ALA A C 1
ATOM 965 O O . ALA A 1 136 ? 45.846 -2.411 -48.148 1.00 78.88 136 ALA A O 1
ATOM 966 N N . GLY A 1 137 ? 43.754 -3.214 -47.984 1.00 68.06 137 GLY A N 1
ATOM 967 C CA . GLY A 1 137 ? 44.078 -4.325 -47.087 1.00 68.06 137 GLY A CA 1
ATOM 968 C C . GLY A 1 137 ? 44.250 -3.917 -45.625 1.00 68.06 137 GLY A C 1
ATOM 969 O O . GLY A 1 137 ? 44.943 -4.605 -44.878 1.00 68.06 137 GLY A O 1
ATOM 970 N N . ALA A 1 138 ? 43.653 -2.798 -45.199 1.00 64.88 138 ALA A N 1
ATOM 971 C CA . ALA A 1 138 ? 43.633 -2.416 -43.786 1.00 64.88 138 ALA A CA 1
ATOM 972 C C . ALA A 1 138 ? 42.618 -3.230 -42.959 1.00 64.88 138 ALA A C 1
ATOM 974 O O . ALA A 1 138 ? 42.691 -3.220 -41.731 1.00 64.88 138 ALA A O 1
ATOM 975 N N . ILE A 1 139 ? 41.673 -3.909 -43.624 1.00 65.38 139 ILE A N 1
ATOM 976 C CA . ILE A 1 139 ? 40.564 -4.650 -43.016 1.00 65.38 139 ILE A CA 1
ATOM 977 C C . ILE A 1 139 ? 40.656 -6.122 -43.426 1.00 65.38 139 ILE A C 1
ATOM 979 O O . ILE A 1 139 ? 40.362 -6.466 -44.566 1.00 65.38 139 ILE A O 1
ATOM 983 N N . GLU A 1 140 ? 41.042 -6.995 -42.495 1.00 63.59 140 GLU A N 1
ATOM 984 C CA . GLU A 1 140 ? 41.046 -8.450 -42.729 1.00 63.59 140 GLU A CA 1
ATOM 985 C C . GLU A 1 140 ? 39.920 -9.154 -41.953 1.00 63.59 140 GLU A C 1
ATOM 987 O O . GLU A 1 140 ? 39.176 -9.952 -42.521 1.00 63.59 140 GLU A O 1
ATOM 992 N N . LYS A 1 141 ? 39.759 -8.848 -40.657 1.00 76.69 141 LYS A N 1
ATOM 993 C CA . LYS A 1 141 ? 38.701 -9.396 -39.793 1.00 76.69 141 LYS A CA 1
ATOM 994 C C . LYS A 1 141 ? 38.501 -8.512 -38.560 1.00 76.69 141 LYS A C 1
ATOM 996 O O . LYS A 1 141 ? 39.476 -7.991 -38.021 1.00 76.69 141 LYS A O 1
ATOM 1001 N N . TYR A 1 142 ? 37.262 -8.378 -38.087 1.00 81.44 142 TYR A N 1
ATOM 1002 C CA . TYR A 1 142 ? 37.000 -7.733 -36.800 1.00 81.44 142 TYR A CA 1
ATOM 1003 C C . TYR A 1 142 ? 37.623 -8.527 -35.641 1.00 81.44 142 TYR A C 1
ATOM 1005 O O . TYR A 1 142 ? 37.494 -9.751 -35.563 1.00 81.44 142 TYR A O 1
ATOM 1013 N N . ALA A 1 143 ? 38.281 -7.821 -34.728 1.00 80.88 143 ALA A N 1
ATOM 1014 C CA . ALA A 1 143 ? 38.724 -8.349 -33.450 1.00 80.88 143 ALA A CA 1
ATOM 1015 C C . ALA A 1 143 ? 37.560 -8.334 -32.439 1.00 80.88 143 ALA A C 1
ATOM 1017 O O . ALA A 1 143 ? 36.794 -7.363 -32.422 1.00 80.88 143 ALA A O 1
ATOM 1018 N N . PRO A 1 144 ? 37.452 -9.342 -31.548 1.00 78.25 144 PRO A N 1
ATOM 1019 C CA . PRO A 1 144 ? 36.461 -9.332 -30.477 1.00 78.25 144 PRO A CA 1
ATOM 1020 C C . PRO A 1 144 ? 36.567 -8.055 -29.638 1.00 78.25 144 PRO A C 1
ATOM 1022 O O . PRO A 1 144 ? 37.602 -7.794 -29.008 1.00 78.25 144 PRO A O 1
ATOM 1025 N N . SER A 1 145 ? 35.494 -7.268 -29.642 1.00 77.75 145 SER A N 1
ATOM 1026 C CA . SER A 1 145 ? 35.453 -5.910 -29.084 1.00 77.75 145 SER A CA 1
ATOM 1027 C C . SER A 1 145 ? 34.245 -5.744 -28.171 1.00 77.75 145 SER A C 1
ATOM 1029 O O . SER A 1 145 ? 33.235 -6.428 -28.341 1.00 77.75 145 SER A O 1
ATOM 1031 N N . SER A 1 146 ? 34.348 -4.867 -27.173 1.00 71.38 146 SER A N 1
ATOM 1032 C CA . SER A 1 146 ? 33.192 -4.531 -26.341 1.00 71.38 146 SER A CA 1
ATOM 1033 C C . SER A 1 146 ? 32.244 -3.596 -27.100 1.00 71.38 146 SER A C 1
ATOM 1035 O O . SER A 1 146 ? 32.662 -2.886 -28.018 1.00 71.38 146 SER A O 1
ATOM 1037 N N . VAL A 1 147 ? 30.965 -3.567 -26.721 1.00 63.69 147 VAL A N 1
ATOM 1038 C CA . VAL A 1 147 ? 30.006 -2.622 -27.315 1.00 63.69 147 VAL A CA 1
ATOM 1039 C C . VAL A 1 147 ? 30.435 -1.159 -27.123 1.00 63.69 147 VAL A C 1
ATOM 1041 O O . VAL A 1 147 ? 30.400 -0.436 -28.117 1.00 63.69 147 VAL A O 1
ATOM 1044 N N . PRO A 1 148 ? 30.942 -0.715 -25.953 1.00 65.12 148 PRO A N 1
ATOM 1045 C CA . PRO A 1 148 ? 31.489 0.637 -25.802 1.00 65.12 148 PRO A CA 1
ATOM 1046 C C . PRO A 1 148 ? 32.629 0.965 -26.778 1.00 65.12 148 PRO A C 1
ATOM 1048 O O . PRO A 1 148 ? 32.687 2.077 -27.303 1.00 65.12 148 PRO A O 1
ATOM 1051 N N . ASP A 1 149 ? 33.511 0.003 -27.077 1.00 73.56 149 ASP A N 1
ATOM 1052 C CA . ASP A 1 149 ? 34.600 0.207 -28.042 1.00 73.56 149 ASP A CA 1
ATOM 1053 C C . ASP A 1 149 ? 34.048 0.435 -29.457 1.00 73.56 149 ASP A C 1
ATOM 1055 O O . ASP A 1 149 ? 34.437 1.398 -30.122 1.00 73.56 149 ASP A O 1
ATOM 1059 N N . VAL A 1 150 ? 33.095 -0.402 -29.888 1.00 73.12 150 VAL A N 1
ATOM 1060 C CA . VAL A 1 150 ? 32.415 -0.271 -31.190 1.00 73.12 150 VAL A CA 1
ATOM 1061 C C . VAL A 1 150 ? 31.661 1.050 -31.268 1.00 73.12 150 VAL A C 1
ATOM 1063 O O . VAL A 1 150 ? 31.769 1.759 -32.256 1.00 73.12 150 VAL A O 1
ATOM 1066 N N . VAL A 1 151 ? 30.955 1.435 -30.213 1.00 68.69 151 VAL A N 1
ATOM 1067 C CA . VAL A 1 151 ? 30.200 2.691 -30.146 1.00 68.69 151 VAL A CA 1
ATOM 1068 C C . VAL A 1 151 ? 31.124 3.910 -30.237 1.00 68.69 151 VAL A C 1
ATOM 1070 O O . VAL A 1 151 ? 30.862 4.826 -31.018 1.00 68.69 151 VAL A O 1
ATOM 1073 N N . SER A 1 152 ? 32.242 3.899 -29.507 1.00 72.50 152 SER A N 1
ATOM 1074 C CA . SER A 1 152 ? 33.216 4.997 -29.510 1.00 72.50 152 SER A CA 1
ATOM 1075 C C . SER A 1 152 ? 33.933 5.179 -30.855 1.00 72.50 152 SER A C 1
ATOM 1077 O O . SER A 1 152 ? 34.295 6.301 -31.211 1.00 72.50 152 SER A O 1
ATOM 1079 N N . ALA A 1 153 ? 34.104 4.102 -31.634 1.00 78.12 153 ALA A N 1
ATOM 1080 C CA . ALA A 1 153 ? 34.694 4.143 -32.976 1.00 78.12 153 ALA A CA 1
ATOM 1081 C C . ALA A 1 153 ? 33.915 5.030 -33.957 1.00 78.12 153 ALA A C 1
ATOM 1083 O O . ALA A 1 153 ? 34.492 5.676 -34.836 1.00 78.12 153 ALA A O 1
ATOM 1084 N N . PHE A 1 154 ? 32.601 5.097 -33.775 1.00 75.88 154 PHE A N 1
ATOM 1085 C CA . PHE A 1 154 ? 31.700 5.867 -34.622 1.00 75.88 154 PHE A CA 1
ATOM 1086 C C . PHE A 1 154 ? 31.144 7.115 -33.913 1.00 75.88 154 PHE A C 1
ATOM 1088 O O . PHE A 1 154 ? 30.122 7.664 -34.311 1.00 75.88 154 PHE A O 1
ATOM 1095 N N . GLY A 1 155 ? 31.808 7.579 -32.847 1.00 63.25 155 GLY A N 1
ATOM 1096 C CA . GLY A 1 155 ? 31.465 8.842 -32.180 1.00 63.25 155 GLY A CA 1
ATOM 1097 C C . GLY A 1 155 ? 30.251 8.775 -31.258 1.00 63.25 155 GLY A C 1
ATOM 1098 O O . GLY A 1 155 ? 29.803 9.810 -30.761 1.00 63.25 155 GLY A O 1
ATOM 1099 N N . GLY A 1 156 ? 29.733 7.576 -30.992 1.00 57.03 156 GLY A N 1
ATOM 1100 C CA . GLY A 1 156 ? 28.783 7.367 -29.913 1.00 57.03 156 GLY A CA 1
ATOM 1101 C C . GLY A 1 156 ? 29.479 7.468 -28.555 1.00 57.03 156 GLY A C 1
ATOM 1102 O O . GLY A 1 156 ? 30.654 7.128 -28.401 1.00 57.03 156 GLY A O 1
ATOM 1103 N N . SER A 1 157 ? 28.747 7.923 -27.548 1.00 50.34 157 SER A N 1
ATOM 1104 C CA . SER A 1 157 ? 29.159 7.831 -26.152 1.00 50.34 157 SER A CA 1
ATOM 1105 C C . SER A 1 157 ? 28.166 6.952 -25.405 1.00 50.34 157 SER A C 1
ATOM 1107 O O . SER A 1 157 ? 26.963 6.988 -25.675 1.00 50.34 157 SER A O 1
ATOM 1109 N N . ASP A 1 158 ? 28.659 6.169 -24.440 1.00 45.22 158 ASP A N 1
ATOM 1110 C CA . ASP A 1 158 ? 27.768 5.577 -23.446 1.00 45.22 158 ASP A CA 1
ATOM 1111 C C . ASP A 1 158 ? 26.911 6.693 -22.851 1.00 45.22 158 ASP A C 1
ATOM 1113 O O . ASP A 1 158 ? 27.413 7.767 -22.493 1.00 45.22 158 ASP A O 1
ATOM 1117 N N . CYS A 1 159 ? 25.616 6.427 -22.698 1.00 39.38 159 CYS A N 1
ATOM 1118 C CA . CYS A 1 159 ? 24.795 7.228 -21.809 1.00 39.38 159 CYS A CA 1
ATOM 1119 C C . CYS A 1 159 ? 25.288 7.010 -20.383 1.00 39.38 159 CYS A C 1
ATOM 1121 O O . CYS A 1 159 ? 24.716 6.220 -19.638 1.00 39.38 159 CYS A O 1
ATOM 1123 N N . LYS A 1 160 ? 26.326 7.732 -19.965 1.00 37.88 160 LYS A N 1
ATOM 1124 C CA . LYS A 1 160 ? 26.462 8.054 -18.550 1.00 37.88 160 LYS A CA 1
ATOM 1125 C C . LYS A 1 160 ? 25.352 9.042 -18.238 1.00 37.88 160 LYS A C 1
ATOM 1127 O O . LYS A 1 160 ? 25.492 10.245 -18.447 1.00 37.88 160 LYS A O 1
ATOM 1132 N N . VAL A 1 161 ? 24.206 8.489 -17.857 1.00 38.69 161 VAL A N 1
ATOM 1133 C CA . VAL A 1 161 ? 23.105 9.258 -17.291 1.00 38.69 161 VAL A CA 1
ATOM 1134 C C . VAL A 1 161 ? 23.639 9.885 -16.001 1.00 38.69 161 VAL A C 1
ATOM 1136 O O . VAL A 1 161 ? 24.379 9.247 -15.253 1.00 38.69 161 VAL A O 1
ATOM 1139 N N . ALA A 1 162 ? 23.410 11.186 -15.840 1.00 34.59 162 ALA A N 1
ATOM 1140 C CA . ALA A 1 162 ? 23.825 11.911 -14.653 1.00 34.59 162 ALA A CA 1
ATOM 1141 C C . ALA A 1 162 ? 22.889 11.547 -13.490 1.00 34.59 162 ALA A C 1
ATOM 1143 O O . ALA A 1 162 ? 21.675 11.691 -13.629 1.00 34.59 162 ALA A O 1
ATOM 1144 N N . GLY A 1 163 ? 23.500 11.126 -12.378 1.00 33.19 163 GLY A N 1
ATOM 1145 C CA . GLY A 1 163 ? 22.871 10.609 -11.160 1.00 33.19 163 GLY A CA 1
ATOM 1146 C C . GLY A 1 163 ? 21.688 11.416 -10.633 1.00 33.19 163 GLY A C 1
ATOM 1147 O O . GLY A 1 163 ? 21.820 12.616 -10.392 1.00 33.19 163 GLY A O 1
ATOM 1148 N N . GLY A 1 164 ? 20.567 10.738 -10.373 1.00 44.44 164 GLY A N 1
ATOM 1149 C CA . GLY A 1 164 ? 19.397 11.305 -9.698 1.00 44.44 164 GLY A CA 1
ATOM 1150 C C . GLY A 1 164 ? 18.314 10.268 -9.376 1.00 44.44 164 GLY A C 1
ATOM 1151 O O . GLY A 1 164 ? 18.205 9.245 -10.050 1.00 44.44 164 GLY A O 1
ATOM 1152 N N . LEU A 1 165 ? 17.510 10.553 -8.340 1.00 44.31 165 LEU A N 1
ATOM 1153 C CA . LEU A 1 165 ? 16.369 9.735 -7.885 1.00 44.31 165 LEU A CA 1
ATOM 1154 C C . LEU A 1 165 ? 15.310 9.572 -8.990 1.00 44.31 165 LEU A C 1
ATOM 1156 O O . LEU A 1 165 ? 14.680 8.524 -9.123 1.00 44.31 165 LEU A O 1
ATOM 1160 N N . THR A 1 166 ? 15.164 10.619 -9.805 1.00 55.50 166 THR A N 1
ATOM 1161 C CA . THR A 1 166 ? 14.103 10.747 -10.793 1.00 55.50 166 THR A CA 1
ATOM 1162 C C . THR A 1 166 ? 14.657 11.383 -12.060 1.00 55.50 166 THR A C 1
ATOM 1164 O O . THR A 1 166 ? 14.952 12.575 -12.089 1.00 55.50 166 THR A O 1
ATOM 1167 N N . ARG A 1 167 ? 14.784 10.607 -13.141 1.00 57.34 167 ARG A N 1
ATOM 1168 C CA . ARG A 1 167 ? 15.018 11.199 -14.471 1.00 57.34 167 ARG A CA 1
ATOM 1169 C C . ARG A 1 167 ? 13.706 11.656 -15.097 1.00 57.34 167 ARG A C 1
ATOM 1171 O O . ARG A 1 167 ? 13.659 12.682 -15.763 1.00 57.34 167 ARG A O 1
ATOM 1178 N N . PHE A 1 168 ? 12.655 10.868 -14.888 1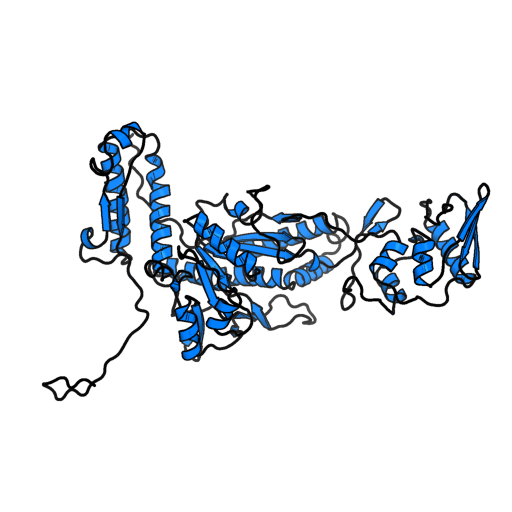.00 66.75 168 PHE A N 1
ATOM 1179 C CA . PHE A 1 168 ? 11.319 11.124 -15.400 1.00 66.75 168 PHE A CA 1
ATOM 1180 C C . PHE A 1 168 ? 10.279 10.546 -14.439 1.00 66.75 168 PHE A C 1
ATOM 1182 O O . PHE A 1 168 ? 10.424 9.424 -13.955 1.00 66.75 168 PHE A O 1
ATOM 1189 N N . ALA A 1 169 ? 9.235 11.318 -14.167 1.00 74.69 169 ALA A N 1
ATOM 1190 C CA . ALA A 1 169 ? 8.157 10.952 -13.266 1.00 74.69 169 ALA A CA 1
ATOM 1191 C C . ALA A 1 169 ? 6.845 11.542 -13.769 1.00 74.69 169 ALA A C 1
ATOM 1193 O O . ALA A 1 169 ? 6.773 12.730 -14.080 1.00 74.69 169 ALA A O 1
ATOM 1194 N N . VAL A 1 170 ? 5.791 10.730 -13.771 1.00 79.44 170 VAL A N 1
ATOM 1195 C CA . VAL A 1 170 ? 4.418 11.240 -13.837 1.00 79.44 170 VAL A CA 1
ATOM 1196 C C . VAL A 1 170 ? 3.849 11.098 -12.444 1.00 79.44 170 VAL A C 1
ATOM 1198 O O . VAL A 1 170 ? 3.591 9.976 -12.019 1.00 79.44 170 VAL A O 1
ATOM 1201 N N . GLY A 1 171 ? 3.713 12.222 -11.737 1.00 84.19 171 GLY A N 1
ATOM 1202 C CA . GLY A 1 171 ? 3.278 12.249 -10.342 1.00 84.19 171 GLY A CA 1
ATOM 1203 C C . GLY A 1 171 ? 1.942 11.529 -10.093 1.00 84.19 171 GLY A C 1
ATOM 1204 O O . GLY A 1 171 ? 1.204 11.232 -11.044 1.00 84.19 171 GLY A O 1
ATOM 1205 N N . PRO A 1 172 ? 1.610 11.266 -8.816 1.00 92.75 172 PRO A N 1
ATOM 1206 C CA . PRO A 1 172 ? 0.400 10.548 -8.433 1.00 92.75 172 PRO A CA 1
ATOM 1207 C C . PRO A 1 172 ? -0.852 11.104 -9.122 1.00 92.75 172 PRO A C 1
ATOM 1209 O O . PRO A 1 172 ? -1.282 12.228 -8.869 1.00 92.75 172 PRO A O 1
ATOM 1212 N N . THR A 1 173 ? -1.448 10.314 -10.014 1.00 94.62 173 THR A N 1
ATOM 1213 C CA . THR A 1 173 ? -2.585 10.757 -10.834 1.00 94.62 173 THR A CA 1
ATOM 1214 C C . THR A 1 173 ? -3.846 10.019 -10.426 1.00 94.62 173 THR A C 1
ATOM 1216 O O . THR A 1 173 ? -3.870 8.796 -10.430 1.00 94.62 173 THR A O 1
ATOM 1219 N N . LYS A 1 174 ? -4.925 10.739 -10.108 1.00 96.44 174 LYS A N 1
ATOM 1220 C CA . LYS A 1 174 ? -6.197 10.114 -9.723 1.00 96.44 174 LYS A CA 1
ATOM 1221 C C . LYS A 1 174 ? -6.791 9.302 -10.875 1.00 96.44 174 LYS A C 1
ATOM 1223 O O . LYS A 1 174 ? -7.126 9.861 -11.918 1.00 96.44 174 LYS A O 1
ATOM 1228 N N . VAL A 1 175 ? -7.013 8.010 -10.655 1.00 97.06 175 VAL A N 1
ATOM 1229 C CA . VAL A 1 175 ? -7.733 7.123 -11.579 1.00 97.06 175 VAL A CA 1
ATOM 1230 C C . VAL A 1 175 ? -8.835 6.372 -10.834 1.00 97.06 175 VAL A C 1
ATOM 1232 O O . VAL A 1 175 ? -8.664 5.925 -9.702 1.00 97.06 175 VAL A O 1
ATOM 1235 N N . THR A 1 176 ? -9.998 6.247 -11.467 1.00 96.88 176 THR A N 1
ATOM 1236 C CA . THR A 1 176 ? -11.222 5.699 -10.843 1.00 96.88 176 THR A CA 1
ATOM 1237 C C . THR A 1 176 ? -11.702 4.400 -11.483 1.00 96.88 176 THR A C 1
ATOM 1239 O O . THR A 1 176 ? -12.668 3.792 -11.035 1.00 96.88 176 THR A O 1
ATOM 1242 N N . ASN A 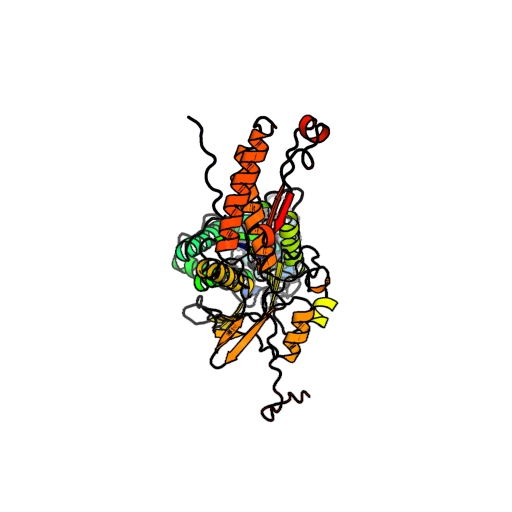1 177 ? -11.070 3.988 -12.581 1.00 95.81 177 ASN A N 1
ATOM 1243 C CA . ASN A 1 177 ? -11.435 2.788 -13.320 1.00 95.81 177 ASN A CA 1
ATOM 1244 C C . ASN A 1 177 ? -10.259 2.297 -14.187 1.00 95.81 177 ASN A C 1
ATOM 1246 O O . ASN A 1 177 ? -9.336 3.071 -14.469 1.00 95.81 177 ASN A O 1
ATOM 1250 N N . PRO A 1 178 ? -10.305 1.039 -14.666 1.00 95.44 178 PRO A N 1
ATOM 1251 C CA . PRO A 1 178 ? -9.248 0.469 -15.500 1.00 95.44 178 PRO A CA 1
ATOM 1252 C C . PRO A 1 178 ? -8.967 1.245 -16.792 1.00 95.44 178 PRO A C 1
ATOM 1254 O O . PRO A 1 178 ? -7.824 1.298 -17.232 1.00 95.44 178 PRO A O 1
ATOM 1257 N N . THR A 1 179 ? -9.975 1.879 -17.399 1.00 96.44 179 THR A N 1
ATOM 1258 C CA . THR A 1 179 ? -9.790 2.659 -18.633 1.00 96.44 179 THR A CA 1
ATOM 1259 C C . THR A 1 179 ? -8.937 3.899 -18.387 1.00 96.44 179 THR A C 1
ATOM 1261 O O . THR A 1 179 ? -7.999 4.156 -19.137 1.00 96.44 179 THR A O 1
ATOM 1264 N N . GLN A 1 180 ? -9.207 4.641 -17.310 1.00 97.25 180 GLN A N 1
ATOM 1265 C CA . GLN A 1 180 ? -8.373 5.778 -16.909 1.00 97.25 180 GLN A CA 1
ATOM 1266 C C . GLN A 1 180 ? -6.944 5.340 -16.580 1.00 97.25 180 GLN A C 1
ATOM 1268 O O . GLN A 1 180 ? -5.998 6.024 -16.962 1.00 97.25 180 GLN A O 1
ATOM 1273 N N . PHE A 1 181 ? -6.775 4.182 -15.938 1.00 97.19 181 PHE A N 1
ATOM 1274 C CA . PHE A 1 181 ? -5.448 3.628 -15.677 1.00 97.19 181 PHE A CA 1
ATOM 1275 C C . PHE A 1 181 ? -4.692 3.255 -16.965 1.00 97.19 181 PHE A C 1
ATOM 1277 O O . PHE A 1 181 ? -3.521 3.594 -17.112 1.00 97.19 181 PHE A O 1
ATOM 1284 N N . ASN A 1 182 ? -5.359 2.636 -17.942 1.00 95.06 182 ASN A N 1
ATOM 1285 C CA . ASN A 1 182 ? -4.745 2.336 -19.238 1.00 95.06 182 ASN A CA 1
ATOM 1286 C C . ASN A 1 182 ? -4.315 3.615 -19.975 1.00 95.06 182 ASN A C 1
ATOM 1288 O O . ASN A 1 182 ? -3.234 3.654 -20.559 1.00 95.06 182 ASN A O 1
ATOM 1292 N N . ASN A 1 183 ? -5.125 4.675 -19.907 1.00 94.31 183 ASN A N 1
ATOM 1293 C CA . ASN A 1 183 ? -4.768 5.976 -20.474 1.00 94.31 183 ASN A CA 1
ATOM 1294 C C . ASN A 1 183 ? -3.549 6.585 -19.769 1.00 94.31 183 ASN A C 1
ATOM 1296 O O . ASN A 1 183 ? -2.664 7.103 -20.444 1.00 94.31 183 ASN A O 1
ATOM 1300 N N . PHE A 1 184 ? -3.468 6.475 -18.437 1.00 95.31 184 PHE A N 1
ATOM 1301 C CA . PHE A 1 184 ? -2.282 6.870 -17.672 1.00 95.31 184 PHE A CA 1
ATOM 1302 C C . PHE A 1 184 ? -1.031 6.117 -18.149 1.00 95.31 184 PHE A C 1
ATOM 1304 O O . PHE A 1 184 ? -0.018 6.744 -18.445 1.00 95.31 184 PHE A O 1
ATOM 1311 N N . MET A 1 185 ? -1.112 4.791 -18.308 1.00 94.94 185 MET A N 1
ATOM 1312 C CA . MET A 1 185 ? 0.016 3.979 -18.781 1.00 94.94 185 MET A CA 1
ATOM 1313 C C . MET A 1 185 ? 0.451 4.341 -20.205 1.00 94.94 185 MET A C 1
ATOM 1315 O O . MET A 1 185 ? 1.649 4.375 -20.482 1.00 94.94 185 MET A O 1
ATOM 1319 N N . ARG A 1 186 ? -0.497 4.618 -21.110 1.00 91.19 186 ARG A N 1
ATOM 1320 C CA . ARG A 1 186 ? -0.184 5.071 -22.476 1.00 91.19 186 ARG A CA 1
ATOM 1321 C C . ARG A 1 186 ? 0.459 6.455 -22.478 1.00 91.19 186 ARG A C 1
ATOM 1323 O O . ARG A 1 186 ? 1.490 6.628 -23.115 1.00 91.19 186 ARG A O 1
ATOM 1330 N N . ALA A 1 187 ? -0.078 7.406 -21.715 1.00 88.75 187 ALA A N 1
ATOM 1331 C CA . ALA A 1 187 ? 0.492 8.747 -21.595 1.00 88.75 187 ALA A CA 1
ATOM 1332 C C . ALA A 1 187 ? 1.906 8.724 -20.991 1.00 88.75 187 ALA A C 1
ATOM 1334 O O . ALA A 1 187 ? 2.803 9.414 -21.479 1.00 88.75 187 ALA A O 1
ATOM 1335 N N . PHE A 1 188 ? 2.123 7.893 -19.966 1.00 89.06 188 PHE A N 1
ATOM 1336 C CA . PHE A 1 188 ? 3.448 7.654 -19.400 1.00 89.06 188 PHE A CA 1
ATOM 1337 C C . PHE A 1 188 ? 4.401 7.104 -20.462 1.00 89.06 188 PHE A C 1
ATOM 1339 O O . PHE A 1 188 ? 5.479 7.657 -20.651 1.00 89.06 188 PHE A O 1
ATOM 1346 N N . PHE A 1 189 ? 3.990 6.059 -21.188 1.00 86.88 189 PHE A N 1
ATOM 1347 C CA . PHE A 1 189 ? 4.803 5.462 -22.243 1.00 86.88 189 PHE A CA 1
ATOM 1348 C C . PHE A 1 189 ? 5.139 6.465 -23.346 1.00 86.88 189 PHE A C 1
ATOM 1350 O O . PHE A 1 189 ? 6.302 6.600 -23.693 1.00 86.88 189 PHE A O 1
ATOM 1357 N N . GLU A 1 190 ? 4.168 7.213 -23.869 1.00 79.44 190 GLU A N 1
ATOM 1358 C CA . GLU A 1 190 ? 4.415 8.220 -24.906 1.00 79.44 190 GLU A CA 1
ATOM 1359 C C . GLU A 1 190 ? 5.388 9.303 -24.438 1.00 79.44 190 GLU A C 1
ATOM 1361 O O . GLU A 1 190 ? 6.280 9.704 -25.185 1.00 79.44 190 GLU A O 1
ATOM 1366 N N . THR A 1 191 ? 5.247 9.759 -23.194 1.00 77.62 191 THR A N 1
ATOM 1367 C CA . THR A 1 191 ? 6.148 10.767 -22.630 1.00 77.62 191 THR A CA 1
ATOM 1368 C C . THR A 1 191 ? 7.546 10.193 -22.421 1.00 77.62 191 THR A C 1
ATOM 1370 O O . THR A 1 191 ? 8.525 10.837 -22.784 1.00 77.62 191 THR A O 1
ATOM 1373 N N . LEU A 1 192 ? 7.646 8.954 -21.932 1.00 76.69 192 LEU A N 1
ATOM 1374 C CA . LEU A 1 192 ? 8.903 8.219 -21.844 1.00 76.69 192 LEU A CA 1
ATOM 1375 C C . LEU A 1 192 ? 9.549 8.068 -23.227 1.00 76.69 192 LEU A C 1
ATOM 1377 O O . LEU A 1 192 ? 10.750 8.279 -23.362 1.00 76.69 192 LEU A O 1
ATOM 1381 N N . GLN A 1 193 ? 8.769 7.757 -24.267 1.00 73.25 193 GLN A N 1
ATOM 1382 C CA . GLN A 1 193 ? 9.277 7.666 -25.634 1.00 73.25 193 GLN A CA 1
ATOM 1383 C C . GLN A 1 193 ? 9.821 9.018 -26.119 1.00 73.25 193 GLN A C 1
ATOM 1385 O O . GLN A 1 193 ? 10.882 9.062 -26.729 1.00 73.25 193 GLN A O 1
ATOM 1390 N N . ILE A 1 194 ? 9.149 10.132 -25.821 1.00 67.75 194 ILE A N 1
ATOM 1391 C CA . ILE A 1 194 ? 9.639 11.473 -26.178 1.00 67.75 194 ILE A CA 1
ATOM 1392 C C . ILE A 1 194 ? 10.919 11.820 -25.409 1.00 67.75 194 ILE A C 1
ATOM 1394 O O . ILE A 1 194 ? 11.859 12.348 -25.996 1.00 67.75 194 ILE A O 1
ATOM 1398 N N . GLU A 1 195 ? 10.972 11.517 -24.115 1.00 67.19 195 GLU A N 1
ATOM 1399 C CA . GLU A 1 195 ? 12.124 11.808 -23.255 1.00 67.19 195 GLU A CA 1
ATOM 1400 C C . GLU A 1 195 ? 13.354 10.968 -23.631 1.00 67.19 195 GLU A C 1
ATOM 1402 O O . GLU A 1 195 ? 14.495 11.432 -23.570 1.00 67.19 195 GLU A O 1
ATOM 1407 N N . LEU A 1 196 ? 13.135 9.713 -24.030 1.00 63.41 196 LEU A N 1
ATOM 1408 C CA . LEU A 1 196 ? 14.202 8.828 -24.476 1.00 63.41 196 LEU A CA 1
ATOM 1409 C C . LEU A 1 196 ? 14.622 9.138 -25.916 1.00 63.41 196 LEU A C 1
ATOM 1411 O O . LEU A 1 196 ? 15.812 9.328 -26.146 1.00 63.41 196 LEU A O 1
ATOM 1415 N N . TYR A 1 197 ? 13.679 9.221 -26.860 1.00 56.59 197 TYR A N 1
ATOM 1416 C CA . TYR A 1 197 ? 13.931 9.195 -28.310 1.00 56.59 197 TYR A CA 1
ATOM 1417 C C . TYR A 1 197 ? 13.680 10.531 -29.034 1.00 56.59 197 TYR A C 1
ATOM 1419 O O . TYR A 1 197 ? 13.917 10.636 -30.238 1.00 56.59 197 TYR A O 1
ATOM 1427 N N . GLY A 1 198 ? 13.211 11.568 -28.338 1.00 54.41 198 GLY A N 1
ATOM 1428 C CA . GLY A 1 198 ? 12.775 12.822 -28.953 1.00 54.41 198 GLY A CA 1
ATOM 1429 C C . GLY A 1 198 ? 11.467 12.681 -29.746 1.00 54.41 198 GLY A C 1
ATOM 1430 O O . GLY A 1 198 ? 10.819 11.639 -29.780 1.00 54.41 198 GLY A O 1
ATOM 1431 N N . ASN A 1 199 ? 11.047 13.753 -30.424 1.00 55.25 199 ASN A N 1
ATOM 1432 C CA . ASN A 1 199 ? 9.751 13.801 -31.123 1.00 55.25 199 ASN A CA 1
ATOM 1433 C C . ASN A 1 199 ? 9.761 13.135 -32.522 1.00 55.25 199 ASN A C 1
ATOM 1435 O O . ASN A 1 199 ? 8.810 13.286 -33.285 1.00 55.25 199 ASN A O 1
ATOM 1439 N N . THR A 1 200 ? 10.839 12.445 -32.912 1.00 50.22 200 THR A N 1
ATOM 1440 C CA . THR A 1 200 ? 11.065 12.012 -34.305 1.00 50.22 200 THR A CA 1
ATOM 1441 C C . THR A 1 200 ? 11.405 10.523 -34.397 1.00 50.22 200 THR A C 1
ATOM 1443 O O . THR A 1 200 ? 12.567 10.146 -34.334 1.00 50.22 200 THR A O 1
ATOM 1446 N N . SER A 1 201 ? 10.380 9.669 -34.536 1.00 50.88 201 SER A N 1
ATOM 1447 C CA . SER A 1 201 ? 10.409 8.412 -35.332 1.00 50.88 201 SER A CA 1
ATOM 1448 C C . SER A 1 201 ? 9.200 7.495 -35.086 1.00 50.88 201 SER A C 1
ATOM 1450 O O . SER A 1 201 ? 8.698 6.907 -36.036 1.00 50.88 201 SER A O 1
ATOM 1452 N N . LEU A 1 202 ? 8.679 7.394 -33.857 1.00 52.28 202 LEU A N 1
ATOM 1453 C CA . LEU A 1 202 ? 7.632 6.402 -33.534 1.00 52.28 202 LEU A CA 1
ATOM 1454 C C . LEU A 1 202 ? 6.190 6.882 -33.756 1.00 52.28 202 LEU A C 1
ATOM 1456 O O . LEU A 1 202 ? 5.309 6.073 -34.015 1.00 52.28 202 LEU A O 1
ATOM 1460 N N . ARG A 1 203 ? 5.920 8.194 -33.731 1.00 55.59 203 ARG A N 1
ATOM 1461 C CA . ARG A 1 203 ? 4.566 8.716 -34.025 1.00 55.59 203 ARG A CA 1
ATOM 1462 C C . ARG A 1 203 ? 4.143 8.526 -35.484 1.00 55.59 203 ARG A C 1
ATOM 1464 O O . ARG A 1 203 ? 2.953 8.531 -35.775 1.00 55.59 203 ARG A O 1
ATOM 1471 N N . SER A 1 204 ? 5.107 8.382 -36.392 1.00 60.03 204 SER A N 1
ATOM 1472 C CA . SER A 1 204 ? 4.861 8.133 -37.816 1.00 60.03 204 SER A CA 1
ATOM 1473 C C . SER A 1 204 ? 4.577 6.666 -38.149 1.00 60.03 204 SER A C 1
ATOM 1475 O O . SER A 1 204 ? 4.146 6.399 -39.266 1.00 60.03 204 SER A O 1
ATOM 1477 N N . ASP A 1 205 ? 4.786 5.737 -37.207 1.00 71.62 205 ASP A N 1
ATOM 1478 C CA . ASP A 1 205 ? 4.546 4.301 -37.385 1.00 71.62 205 ASP A CA 1
ATOM 1479 C C . ASP A 1 205 ? 3.719 3.737 -36.207 1.00 71.62 205 ASP A C 1
ATOM 1481 O O . ASP A 1 205 ? 4.272 3.332 -35.179 1.00 71.62 205 ASP A O 1
ATOM 1485 N N . PRO A 1 206 ? 2.377 3.729 -36.329 1.00 76.69 206 PRO A N 1
ATOM 1486 C CA . PRO A 1 206 ? 1.486 3.255 -35.272 1.00 76.69 206 PRO A CA 1
ATOM 1487 C C . PRO A 1 206 ? 1.677 1.778 -34.902 1.00 76.69 206 PRO A C 1
ATOM 1489 O O . PRO A 1 206 ? 1.449 1.411 -33.751 1.00 76.69 206 PRO A O 1
ATOM 1492 N N . GLU A 1 207 ? 2.084 0.927 -35.850 1.00 78.31 207 GLU A N 1
ATOM 1493 C CA . GLU A 1 207 ? 2.287 -0.500 -35.580 1.00 78.31 207 GLU A CA 1
ATOM 1494 C C . GLU A 1 207 ? 3.550 -0.720 -34.746 1.00 78.31 207 GLU A C 1
ATOM 1496 O O . GLU A 1 207 ? 3.514 -1.450 -33.752 1.00 78.31 207 GLU A O 1
ATOM 1501 N N . ALA A 1 208 ? 4.643 -0.032 -35.090 1.00 74.12 208 ALA A N 1
ATOM 1502 C CA . ALA A 1 208 ? 5.872 -0.069 -34.303 1.00 74.12 208 ALA A CA 1
ATOM 1503 C C . ALA A 1 208 ? 5.678 0.506 -32.891 1.00 74.12 208 ALA A C 1
ATOM 1505 O O . ALA A 1 208 ? 6.253 -0.010 -31.930 1.00 74.12 208 ALA A O 1
ATOM 1506 N N . LEU A 1 209 ? 4.850 1.549 -32.747 1.00 76.56 209 LEU A N 1
ATOM 1507 C CA . LEU A 1 209 ? 4.521 2.130 -31.445 1.00 76.56 209 LEU A CA 1
ATOM 1508 C C . LEU A 1 209 ? 3.756 1.139 -30.554 1.00 76.56 209 LEU A C 1
ATOM 1510 O O . LEU A 1 209 ? 4.063 1.030 -29.367 1.00 76.56 209 LEU A O 1
ATOM 1514 N N . GLU A 1 210 ? 2.796 0.396 -31.110 1.00 83.00 210 GLU A N 1
ATOM 1515 C CA . GLU A 1 210 ? 2.037 -0.597 -30.342 1.00 83.00 210 GLU A CA 1
ATOM 1516 C C . GLU A 1 210 ? 2.897 -1.822 -29.980 1.00 83.00 210 GLU A C 1
ATOM 1518 O O . GLU A 1 210 ? 2.823 -2.301 -28.849 1.00 83.00 210 GLU A O 1
ATOM 1523 N N . ASP A 1 211 ? 3.779 -2.289 -30.875 1.00 80.56 211 ASP A N 1
ATOM 1524 C CA . ASP A 1 211 ? 4.773 -3.331 -30.554 1.00 80.56 211 ASP A CA 1
ATOM 1525 C C . ASP A 1 211 ? 5.721 -2.888 -29.426 1.00 80.56 211 ASP A C 1
ATOM 1527 O O . ASP A 1 211 ? 5.995 -3.640 -28.484 1.00 80.56 211 ASP A O 1
ATOM 1531 N N . ALA A 1 212 ? 6.198 -1.642 -29.477 1.00 78.75 212 ALA A N 1
ATOM 1532 C CA . ALA A 1 212 ? 7.030 -1.072 -28.425 1.00 78.75 212 ALA A CA 1
ATOM 1533 C C . ALA A 1 212 ? 6.268 -0.950 -27.095 1.00 78.75 212 ALA A C 1
ATOM 1535 O O . ALA A 1 212 ? 6.835 -1.251 -26.042 1.00 78.75 212 ALA A O 1
ATOM 1536 N N . TYR A 1 213 ? 4.986 -0.578 -27.133 1.00 86.25 213 TYR A N 1
ATOM 1537 C CA . TYR A 1 213 ? 4.142 -0.511 -25.942 1.00 86.25 213 TYR A CA 1
ATOM 1538 C C . TYR A 1 213 ? 3.908 -1.895 -25.323 1.00 86.25 213 TYR A C 1
ATOM 1540 O O . TYR A 1 213 ? 4.032 -2.053 -24.109 1.00 86.25 213 TYR A O 1
ATOM 1548 N N . LEU A 1 214 ? 3.653 -2.924 -26.137 1.00 86.12 214 LEU A N 1
ATOM 1549 C CA . LEU A 1 214 ? 3.533 -4.306 -25.659 1.00 86.12 214 LEU A CA 1
ATOM 1550 C C . LEU A 1 214 ? 4.819 -4.783 -24.979 1.00 86.12 214 LEU A C 1
ATOM 1552 O O . LEU A 1 214 ? 4.769 -5.369 -23.897 1.00 86.12 214 LEU A O 1
ATOM 1556 N N . LYS A 1 215 ? 5.982 -4.489 -25.565 1.00 83.38 215 LYS A N 1
ATOM 1557 C CA . LYS A 1 215 ? 7.282 -4.813 -24.960 1.00 83.38 215 LYS A CA 1
ATOM 1558 C C . LYS A 1 215 ? 7.504 -4.064 -23.650 1.00 83.38 215 LYS A C 1
ATOM 1560 O O . LYS A 1 215 ? 7.940 -4.672 -22.679 1.00 83.38 215 LYS A O 1
ATOM 1565 N N . PHE A 1 216 ? 7.138 -2.784 -23.599 1.00 86.31 216 PHE A N 1
ATOM 1566 C CA . PHE A 1 216 ? 7.169 -1.982 -22.376 1.00 86.31 216 PHE A CA 1
ATOM 1567 C C . PHE A 1 216 ? 6.309 -2.596 -21.262 1.00 86.31 216 PHE A C 1
ATOM 1569 O O . PHE A 1 216 ? 6.777 -2.724 -20.134 1.00 86.31 216 PHE A O 1
ATOM 1576 N N . LEU A 1 217 ? 5.091 -3.050 -21.573 1.00 90.88 217 LEU A N 1
ATOM 1577 C CA . LEU A 1 217 ? 4.204 -3.696 -20.599 1.00 90.88 217 LEU A CA 1
ATOM 1578 C C . LEU A 1 217 ? 4.739 -5.034 -20.066 1.00 90.88 217 LEU A C 1
ATOM 1580 O O . LEU A 1 217 ? 4.312 -5.459 -18.997 1.00 90.88 217 LEU A O 1
ATOM 1584 N N . ASN A 1 218 ? 5.660 -5.686 -20.782 1.00 88.94 218 ASN A N 1
ATOM 1585 C CA . ASN A 1 218 ? 6.294 -6.940 -20.365 1.00 88.94 218 ASN A CA 1
ATOM 1586 C C . ASN A 1 218 ? 7.641 -6.749 -19.648 1.00 88.94 218 ASN A C 1
ATOM 1588 O O . ASN A 1 218 ? 8.262 -7.739 -19.257 1.00 88.94 218 ASN A O 1
ATOM 1592 N N . VAL A 1 219 ? 8.092 -5.509 -19.429 1.00 87.00 219 VAL A N 1
ATOM 1593 C CA . VAL A 1 219 ? 9.200 -5.237 -18.500 1.00 87.00 219 VAL A CA 1
ATOM 1594 C C . VAL A 1 219 ? 8.764 -5.667 -17.091 1.00 87.00 219 VAL A C 1
ATOM 1596 O O . VAL A 1 219 ? 7.676 -5.264 -16.681 1.00 87.00 219 VAL A O 1
ATOM 1599 N N . PRO A 1 220 ? 9.546 -6.460 -16.331 1.00 88.31 220 PRO A N 1
ATOM 1600 C CA . PRO A 1 220 ? 9.097 -7.046 -15.063 1.00 88.31 220 PRO A CA 1
ATOM 1601 C C . PRO A 1 220 ? 8.519 -6.042 -14.056 1.00 88.31 220 PRO A C 1
ATOM 1603 O O . PRO A 1 220 ? 7.461 -6.290 -13.478 1.00 88.31 220 PRO A O 1
ATOM 1606 N N . GLU A 1 221 ? 9.168 -4.893 -13.874 1.00 90.06 221 GLU A N 1
ATOM 1607 C CA . GLU A 1 221 ? 8.745 -3.836 -12.951 1.00 90.06 221 GLU A CA 1
ATOM 1608 C C . GLU A 1 221 ? 7.437 -3.177 -13.414 1.00 90.06 221 GLU A C 1
ATOM 1610 O O . GLU A 1 221 ? 6.515 -2.973 -12.621 1.00 90.06 221 GLU A O 1
ATOM 1615 N N . VAL A 1 222 ? 7.315 -2.918 -14.721 1.00 92.38 222 VAL A N 1
ATOM 1616 C CA . VAL A 1 222 ? 6.094 -2.375 -15.337 1.00 92.38 222 VAL A CA 1
ATOM 1617 C C . VAL A 1 222 ? 4.955 -3.384 -15.236 1.00 92.38 222 VAL A C 1
ATOM 1619 O O . VAL A 1 222 ? 3.841 -3.025 -14.858 1.00 92.38 222 VAL A O 1
ATOM 1622 N N . PHE A 1 223 ? 5.229 -4.653 -15.532 1.00 94.50 223 PHE A N 1
ATOM 1623 C CA . PHE A 1 223 ? 4.254 -5.731 -15.480 1.00 94.50 223 PHE A CA 1
ATOM 1624 C C . PHE A 1 223 ? 3.714 -5.909 -14.060 1.00 94.50 223 PHE A C 1
ATOM 1626 O O . PHE A 1 223 ? 2.498 -5.947 -13.866 1.00 94.50 223 PHE A O 1
ATOM 1633 N N . ASN A 1 224 ? 4.600 -5.951 -13.059 1.00 95.44 224 ASN A N 1
ATOM 1634 C CA . ASN A 1 224 ? 4.223 -6.006 -11.648 1.00 95.44 224 ASN A CA 1
ATOM 1635 C C . ASN A 1 224 ? 3.311 -4.833 -11.281 1.00 95.44 224 ASN A C 1
ATOM 1637 O O . ASN A 1 224 ? 2.215 -5.049 -10.765 1.00 95.44 224 ASN A O 1
ATOM 1641 N N . PHE A 1 225 ? 3.709 -3.607 -11.623 1.00 96.12 225 PHE A N 1
ATOM 1642 C CA . PHE A 1 225 ? 2.921 -2.410 -11.353 1.00 96.12 225 PHE A CA 1
ATOM 1643 C C . PHE A 1 225 ? 1.526 -2.461 -11.997 1.00 96.12 225 PHE A C 1
ATOM 1645 O O . PHE A 1 225 ? 0.508 -2.294 -11.319 1.00 96.12 225 PHE A O 1
ATOM 1652 N N . VAL A 1 226 ? 1.461 -2.753 -13.298 1.00 96.62 226 VAL A N 1
ATOM 1653 C CA . VAL A 1 226 ? 0.211 -2.822 -14.067 1.00 96.62 226 VAL A CA 1
ATOM 1654 C C . VAL A 1 226 ? -0.715 -3.901 -13.516 1.00 96.62 226 VAL A C 1
ATOM 1656 O O . VAL A 1 226 ? -1.912 -3.660 -13.326 1.00 96.62 226 VAL A O 1
ATOM 1659 N N . MET A 1 227 ? -0.178 -5.084 -13.219 1.00 96.88 227 MET A N 1
ATOM 1660 C CA . MET A 1 227 ? -0.972 -6.190 -12.694 1.00 96.88 227 MET A CA 1
ATOM 1661 C C . MET A 1 227 ? -1.440 -5.944 -11.263 1.00 96.88 227 MET A C 1
ATOM 1663 O O . MET A 1 227 ? -2.556 -6.343 -10.932 1.00 96.88 227 MET A O 1
ATOM 1667 N N . SER A 1 228 ? -0.668 -5.240 -10.437 1.00 96.88 228 SER A N 1
ATOM 1668 C CA . SER A 1 228 ? -1.089 -4.848 -9.092 1.00 96.88 228 SER A CA 1
ATOM 1669 C C . SER A 1 228 ? -2.229 -3.829 -9.111 1.00 96.88 228 SER A C 1
ATOM 1671 O O . SER A 1 228 ? -3.222 -4.035 -8.411 1.00 96.88 228 SER A O 1
ATOM 1673 N N . VAL A 1 229 ? -2.163 -2.792 -9.953 1.00 97.88 229 VAL A N 1
ATOM 1674 C CA . VAL A 1 229 ? -3.266 -1.819 -10.095 1.00 97.88 229 VAL A CA 1
ATOM 1675 C C . VAL A 1 229 ? -4.498 -2.467 -10.746 1.00 97.88 229 VAL A C 1
ATOM 1677 O O . VAL A 1 229 ? -5.632 -2.239 -10.323 1.00 97.88 229 VAL A O 1
ATOM 1680 N N . SER A 1 230 ? -4.312 -3.353 -11.730 1.00 97.25 230 SER A N 1
ATOM 1681 C CA . SER A 1 230 ? -5.414 -4.150 -12.290 1.00 97.25 230 SER A CA 1
ATOM 1682 C C . SER A 1 230 ? -6.048 -5.063 -11.230 1.00 97.25 230 SER A C 1
ATOM 1684 O O . SER A 1 230 ? -7.274 -5.155 -11.128 1.00 97.25 230 SER A O 1
ATOM 1686 N N . GLY A 1 231 ? -5.216 -5.711 -10.410 1.00 97.56 231 GLY A N 1
ATOM 1687 C CA . GLY A 1 231 ? -5.618 -6.551 -9.285 1.00 97.56 231 GLY A CA 1
ATOM 1688 C C . GLY A 1 231 ? -6.419 -5.784 -8.237 1.00 97.56 231 GLY A C 1
ATOM 1689 O O . GLY A 1 231 ? -7.430 -6.307 -7.763 1.00 97.56 231 GLY A O 1
ATOM 1690 N N . PHE A 1 232 ? -6.036 -4.536 -7.948 1.00 98.56 232 PHE A N 1
ATOM 1691 C CA . PHE A 1 232 ? -6.776 -3.618 -7.079 1.00 98.56 232 PHE A CA 1
ATOM 1692 C C . PHE A 1 232 ? -8.217 -3.431 -7.562 1.00 98.56 232 PHE A C 1
ATOM 1694 O O . PHE A 1 232 ? -9.157 -3.754 -6.831 1.00 98.56 232 PHE A O 1
ATOM 1701 N N . PHE A 1 233 ? -8.410 -3.018 -8.818 1.00 98.31 233 PHE A N 1
ATOM 1702 C CA . PHE A 1 233 ? -9.750 -2.824 -9.382 1.00 98.31 233 PHE A CA 1
ATOM 1703 C C . PHE A 1 233 ? -10.560 -4.125 -9.436 1.00 98.31 233 PHE A C 1
ATOM 1705 O O . PHE A 1 233 ? -11.720 -4.151 -9.027 1.00 98.31 233 PHE A O 1
ATOM 1712 N N . LYS A 1 234 ? -9.947 -5.237 -9.865 1.00 97.56 234 LYS A N 1
ATOM 1713 C CA . LYS A 1 234 ? -10.605 -6.559 -9.907 1.00 97.56 234 LYS A CA 1
ATOM 1714 C C . LYS A 1 234 ? -11.056 -7.047 -8.534 1.00 97.56 234 LYS A C 1
ATOM 1716 O O . LYS A 1 234 ? -11.987 -7.843 -8.446 1.00 97.56 234 LYS A O 1
ATOM 1721 N N . ASN A 1 235 ? -10.393 -6.597 -7.472 1.00 98.06 235 ASN A N 1
ATOM 1722 C CA . ASN A 1 235 ? -10.723 -6.981 -6.111 1.00 98.06 235 ASN A CA 1
ATOM 1723 C C . ASN A 1 235 ? -11.625 -5.983 -5.387 1.00 98.06 235 ASN A C 1
ATOM 1725 O O . ASN A 1 235 ? -11.930 -6.258 -4.235 1.00 98.06 235 ASN A O 1
ATOM 1729 N N . GLY A 1 236 ? -12.132 -4.939 -6.053 1.00 96.81 236 GLY A N 1
ATOM 1730 C CA . GLY A 1 236 ? -13.110 -3.991 -5.501 1.00 96.81 236 GLY A CA 1
ATOM 1731 C C . GLY A 1 236 ? -12.528 -2.641 -5.085 1.00 96.81 236 GLY A C 1
ATOM 1732 O O . GLY A 1 236 ? -13.187 -1.887 -4.375 1.00 96.81 236 GLY A O 1
ATOM 1733 N N . GLY A 1 237 ? -11.308 -2.333 -5.527 1.00 97.00 237 GLY A N 1
ATOM 1734 C CA . GLY A 1 237 ? -10.721 -1.004 -5.426 1.00 97.00 237 GLY A CA 1
ATOM 1735 C C . GLY A 1 237 ? -11.501 0.046 -6.221 1.00 97.00 237 GLY A C 1
ATOM 1736 O O . GLY A 1 237 ? -11.947 -0.224 -7.336 1.00 97.00 237 GLY A O 1
ATOM 1737 N N . GLY A 1 238 ? -11.666 1.238 -5.639 1.00 95.69 238 GLY A N 1
ATOM 1738 C CA . GLY A 1 238 ? -12.397 2.354 -6.250 1.00 95.69 238 GLY A CA 1
ATOM 1739 C C . GLY A 1 238 ? -11.484 3.428 -6.840 1.00 95.69 238 GLY A C 1
ATOM 1740 O O . GLY A 1 238 ? -11.520 3.686 -8.038 1.00 95.69 238 GLY A O 1
ATOM 1741 N N . ILE A 1 239 ? -10.658 4.060 -6.002 1.00 97.31 239 ILE A N 1
ATOM 1742 C CA . ILE A 1 239 ? -9.760 5.150 -6.406 1.00 97.31 239 ILE A CA 1
ATOM 1743 C C . ILE A 1 239 ? -8.314 4.705 -6.215 1.00 97.31 239 ILE A C 1
ATOM 1745 O O . ILE A 1 239 ? -7.933 4.283 -5.122 1.00 97.31 239 ILE A O 1
ATOM 1749 N N . ALA A 1 240 ? -7.518 4.835 -7.274 1.00 97.81 240 ALA A N 1
ATOM 1750 C CA . ALA A 1 240 ? -6.081 4.624 -7.241 1.00 97.81 240 ALA A CA 1
ATOM 1751 C C . ALA A 1 240 ? -5.323 5.903 -7.623 1.00 97.81 240 ALA A C 1
ATOM 1753 O O . ALA A 1 240 ? -5.799 6.709 -8.422 1.00 97.81 240 ALA A O 1
ATOM 1754 N N . TYR A 1 241 ? -4.124 6.047 -7.069 1.00 97.69 241 TYR A N 1
ATOM 1755 C CA . TYR A 1 241 ? -3.142 7.076 -7.389 1.00 97.69 241 TYR A CA 1
ATOM 1756 C C . TYR A 1 241 ? -1.855 6.393 -7.883 1.00 97.69 241 TYR A C 1
ATOM 1758 O O . TYR A 1 241 ? -0.908 6.235 -7.110 1.00 97.69 241 TYR A O 1
ATOM 1766 N N . PRO A 1 242 ? -1.829 5.891 -9.133 1.00 97.06 242 PRO A N 1
ATOM 1767 C CA . PRO A 1 242 ? -0.618 5.397 -9.765 1.00 97.06 242 PRO A CA 1
ATOM 1768 C C . PRO A 1 242 ? 0.439 6.493 -9.862 1.00 97.06 242 PRO A C 1
ATOM 1770 O O . PRO A 1 242 ? 0.162 7.615 -10.291 1.00 97.06 242 PRO A O 1
ATOM 1773 N N . TYR A 1 243 ? 1.656 6.114 -9.499 1.00 94.62 243 TYR A N 1
ATOM 1774 C CA . TYR A 1 243 ? 2.864 6.897 -9.631 1.00 94.62 243 TYR A CA 1
ATOM 1775 C C . TYR A 1 243 ? 3.973 5.999 -10.185 1.00 94.62 243 TYR A C 1
ATOM 1777 O O . TYR A 1 243 ? 4.369 5.019 -9.554 1.00 94.62 243 TYR A O 1
ATOM 1785 N N . LEU A 1 244 ? 4.456 6.329 -11.383 1.00 90.81 244 LEU A N 1
ATOM 1786 C CA . LEU A 1 244 ? 5.594 5.663 -12.003 1.00 90.81 244 LEU A CA 1
ATOM 1787 C C . LEU A 1 244 ? 6.806 6.587 -12.046 1.00 90.81 244 LEU A C 1
ATOM 1789 O O . LEU A 1 244 ? 6.733 7.719 -12.536 1.00 90.81 244 LEU A O 1
ATOM 1793 N N . LEU A 1 245 ? 7.918 6.050 -11.559 1.00 86.44 245 LEU A N 1
ATOM 1794 C CA . LEU A 1 245 ? 9.236 6.658 -11.539 1.00 86.44 245 LEU A CA 1
ATOM 1795 C C . LEU A 1 245 ? 10.147 5.932 -12.522 1.00 86.44 245 LEU A C 1
ATOM 1797 O O . LEU A 1 245 ? 10.232 4.707 -12.496 1.00 86.44 245 LEU A O 1
ATOM 1801 N N . CYS A 1 246 ? 10.885 6.681 -13.334 1.00 81.00 246 CYS A N 1
ATOM 1802 C CA . CYS A 1 246 ? 12.060 6.167 -14.023 1.00 81.00 246 CYS A CA 1
ATOM 1803 C C . CYS A 1 246 ? 13.323 6.581 -13.268 1.00 81.00 246 CYS A C 1
ATOM 1805 O O . CYS A 1 246 ? 13.625 7.774 -13.150 1.00 81.00 246 CYS A O 1
ATOM 1807 N N . ALA A 1 247 ? 14.068 5.580 -12.812 1.00 76.94 247 ALA A N 1
ATOM 1808 C CA . ALA A 1 247 ? 15.283 5.734 -12.023 1.00 76.94 247 ALA A CA 1
ATOM 1809 C C . ALA A 1 247 ? 16.471 5.050 -12.705 1.00 76.94 247 ALA A C 1
ATOM 1811 O O . ALA A 1 247 ? 16.297 4.234 -13.602 1.00 76.94 247 ALA A O 1
ATOM 1812 N N . GLU A 1 248 ? 17.700 5.358 -12.305 1.00 68.62 248 GLU A N 1
ATOM 1813 C CA . GLU A 1 248 ? 18.893 4.751 -12.919 1.00 68.62 248 GLU A CA 1
ATOM 1814 C C . GLU A 1 248 ? 19.025 3.256 -12.627 1.00 68.62 248 GLU A C 1
ATOM 1816 O O . GLU A 1 248 ? 19.485 2.486 -13.471 1.00 68.62 248 GLU A O 1
ATOM 1821 N N . SER A 1 249 ? 18.592 2.848 -11.438 1.00 72.12 249 SER A N 1
ATOM 1822 C CA . SER A 1 249 ? 18.576 1.465 -10.987 1.00 72.12 249 SER A CA 1
ATOM 1823 C C . SER A 1 249 ? 17.242 1.147 -10.319 1.00 72.12 249 SER A C 1
ATOM 1825 O O . SER A 1 249 ? 16.460 2.037 -9.986 1.00 72.12 249 SER A O 1
ATOM 1827 N N . ALA A 1 250 ? 16.978 -0.145 -10.131 1.00 70.75 250 ALA A N 1
ATOM 1828 C CA . ALA A 1 250 ? 15.760 -0.600 -9.472 1.00 70.75 250 ALA A CA 1
ATOM 1829 C C . ALA A 1 250 ? 15.788 -0.343 -7.955 1.00 70.75 250 ALA A C 1
ATOM 1831 O O . ALA A 1 250 ? 14.736 -0.331 -7.332 1.00 70.75 250 ALA A O 1
ATOM 1832 N N . ASP A 1 251 ? 16.970 -0.115 -7.369 1.00 79.50 251 ASP A N 1
ATOM 1833 C CA . ASP A 1 251 ? 17.189 0.004 -5.919 1.00 79.50 251 ASP A CA 1
ATOM 1834 C C . ASP A 1 251 ? 17.658 1.412 -5.524 1.00 79.50 251 ASP A C 1
ATOM 1836 O O . ASP A 1 251 ? 18.578 1.594 -4.728 1.00 79.50 251 ASP A O 1
ATOM 1840 N N . VAL A 1 252 ? 17.065 2.437 -6.139 1.00 83.62 252 VAL A N 1
ATOM 1841 C CA . VAL A 1 252 ? 17.251 3.815 -5.674 1.00 83.62 252 VAL A CA 1
ATOM 1842 C C . VAL A 1 252 ? 16.452 4.049 -4.387 1.00 83.62 252 VAL A C 1
ATOM 1844 O O . VAL A 1 252 ? 15.340 3.517 -4.273 1.00 83.62 252 VAL A O 1
ATOM 1847 N N . PRO A 1 253 ? 16.963 4.866 -3.445 1.00 88.25 253 PRO A N 1
ATOM 1848 C CA . PRO A 1 253 ? 16.146 5.385 -2.354 1.00 88.25 253 PRO A CA 1
ATOM 1849 C C . PRO A 1 253 ? 14.909 6.095 -2.906 1.00 88.25 253 PRO A C 1
ATOM 1851 O O . PRO A 1 253 ? 14.953 6.685 -3.985 1.00 88.25 253 PRO A O 1
ATOM 1854 N N . LEU A 1 254 ? 13.802 6.049 -2.179 1.00 90.12 254 LEU A N 1
ATOM 1855 C CA . LEU A 1 254 ? 12.544 6.700 -2.547 1.00 90.12 254 LEU A CA 1
ATOM 1856 C C . LEU A 1 254 ? 12.333 8.027 -1.821 1.00 90.12 254 LEU A C 1
ATOM 1858 O O . LEU A 1 254 ? 11.430 8.782 -2.179 1.00 90.12 254 LEU A O 1
ATOM 1862 N N . VAL A 1 255 ? 13.136 8.313 -0.800 1.00 86.25 255 VAL A N 1
ATOM 1863 C CA . VAL A 1 255 ? 13.125 9.593 -0.091 1.00 86.25 255 VAL A CA 1
ATOM 1864 C C . VAL A 1 255 ? 14.328 10.428 -0.517 1.00 86.25 255 VAL A C 1
ATOM 1866 O O . VAL A 1 255 ? 15.477 10.019 -0.351 1.00 86.25 255 VAL A O 1
ATOM 1869 N N . ASN A 1 256 ? 14.070 11.638 -1.021 1.00 81.94 256 ASN A N 1
ATOM 1870 C CA . ASN A 1 256 ? 15.107 12.618 -1.339 1.00 81.94 256 ASN A CA 1
ATOM 1871 C C . ASN A 1 256 ? 14.960 13.875 -0.463 1.00 81.94 256 ASN A C 1
ATOM 1873 O O . ASN A 1 256 ? 14.121 14.727 -0.756 1.00 81.94 256 ASN A O 1
ATOM 1877 N N . PRO A 1 257 ? 15.799 14.062 0.573 1.00 80.31 257 PRO A N 1
ATOM 1878 C CA . PRO A 1 257 ? 15.725 15.241 1.438 1.00 80.31 257 PRO A CA 1
ATOM 1879 C C . PRO A 1 257 ? 15.936 16.574 0.706 1.00 80.31 257 PRO A C 1
ATOM 1881 O O . PRO A 1 257 ? 15.445 17.607 1.152 1.00 80.31 257 PRO A O 1
ATOM 1884 N N . SER A 1 258 ? 16.670 16.576 -0.412 1.00 82.31 258 SER A N 1
ATOM 1885 C CA . SER A 1 258 ? 16.901 17.784 -1.216 1.00 82.31 258 SER A CA 1
ATOM 1886 C C . SER A 1 258 ? 15.734 18.115 -2.150 1.00 82.31 258 SER A C 1
ATOM 1888 O O . SER A 1 258 ? 15.612 19.258 -2.587 1.00 82.31 258 SER A O 1
ATOM 1890 N N . GLN A 1 259 ? 14.875 17.138 -2.449 1.00 81.19 259 GLN A N 1
ATOM 1891 C CA . GLN A 1 259 ? 13.692 17.279 -3.300 1.00 81.19 259 GLN A CA 1
ATOM 1892 C C . GLN A 1 259 ? 12.495 16.607 -2.608 1.00 81.19 259 GLN A C 1
ATOM 1894 O O . GLN A 1 259 ? 12.078 15.519 -3.000 1.00 81.19 259 GLN A O 1
ATOM 1899 N N . PRO A 1 260 ? 11.914 17.252 -1.580 1.00 82.00 260 PRO A N 1
ATOM 1900 C CA . PRO A 1 260 ? 10.928 16.627 -0.694 1.00 82.00 260 PRO A CA 1
ATOM 1901 C C . PRO A 1 260 ? 9.593 16.287 -1.372 1.00 82.00 260 PRO A C 1
ATOM 1903 O O . PRO A 1 260 ? 8.751 15.663 -0.751 1.00 82.00 260 PRO A O 1
ATOM 1906 N N . ARG A 1 261 ? 9.383 16.696 -2.628 1.00 85.12 261 ARG A N 1
ATOM 1907 C CA . ARG A 1 261 ? 8.184 16.382 -3.425 1.00 85.12 261 ARG A CA 1
ATOM 1908 C C . ARG A 1 261 ? 8.402 15.262 -4.445 1.00 85.12 261 ARG A C 1
ATOM 1910 O O . ARG A 1 261 ? 7.520 15.004 -5.257 1.00 85.12 261 ARG A O 1
ATOM 1917 N N . GLU A 1 262 ? 9.570 14.627 -4.447 1.00 85.31 262 GLU A N 1
ATOM 1918 C CA . GLU A 1 262 ? 9.865 13.475 -5.301 1.00 85.31 262 GLU A CA 1
ATOM 1919 C C . GLU A 1 262 ? 9.735 12.160 -4.528 1.00 85.31 262 GLU A C 1
ATOM 1921 O O . GLU A 1 262 ? 9.766 12.135 -3.294 1.00 85.31 262 GLU A O 1
ATOM 1926 N N . GLY A 1 263 ? 9.577 11.055 -5.261 1.00 88.94 263 GLY A N 1
ATOM 1927 C CA . GLY A 1 263 ? 9.467 9.729 -4.664 1.00 88.94 263 GLY A CA 1
ATOM 1928 C C . GLY A 1 263 ? 8.300 9.638 -3.680 1.00 88.94 263 GLY A C 1
ATOM 1929 O O . GLY A 1 263 ? 7.173 10.002 -4.004 1.00 88.94 263 GLY A O 1
ATOM 1930 N N . LEU A 1 264 ? 8.534 9.172 -2.456 1.00 92.62 264 LEU A N 1
ATOM 1931 C CA . LEU A 1 264 ? 7.445 9.052 -1.477 1.00 92.62 264 LEU A CA 1
ATOM 1932 C C . LEU A 1 264 ? 6.813 10.403 -1.114 1.00 92.62 264 LEU A C 1
ATOM 1934 O O . LEU A 1 264 ? 5.601 10.469 -0.925 1.00 92.62 264 LEU A O 1
ATOM 1938 N N . GLY A 1 265 ? 7.592 11.485 -1.126 1.00 91.75 265 GLY A N 1
ATOM 1939 C CA . GLY A 1 265 ? 7.096 12.828 -0.826 1.00 91.75 265 GLY A CA 1
ATOM 1940 C C . GLY A 1 265 ? 6.116 13.383 -1.866 1.00 91.75 265 GLY A C 1
ATOM 1941 O O . GLY A 1 265 ? 5.333 14.279 -1.568 1.00 91.75 265 GLY A O 1
ATOM 1942 N N . ALA A 1 266 ? 6.058 12.813 -3.076 1.00 91.88 266 ALA A N 1
ATOM 1943 C CA . ALA A 1 266 ? 5.040 13.190 -4.062 1.00 91.88 266 ALA A CA 1
ATOM 1944 C C . ALA A 1 266 ? 3.613 12.855 -3.592 1.00 91.88 266 ALA A C 1
ATOM 1946 O O . ALA A 1 266 ? 2.643 13.466 -4.041 1.00 91.88 266 ALA A O 1
ATOM 1947 N N . PHE A 1 267 ? 3.468 11.879 -2.689 1.00 94.25 267 PHE A N 1
ATOM 1948 C CA . PHE A 1 267 ? 2.179 11.542 -2.099 1.00 94.25 267 PHE A CA 1
ATOM 1949 C C . PHE A 1 267 ? 1.737 12.544 -1.032 1.00 94.25 267 PHE A C 1
ATOM 1951 O O . PHE A 1 267 ? 0.551 12.531 -0.701 1.00 94.25 267 PHE A O 1
ATOM 1958 N N . ASP A 1 268 ? 2.615 13.424 -0.532 1.00 91.88 268 ASP A N 1
ATOM 1959 C CA . ASP A 1 268 ? 2.284 14.413 0.505 1.00 91.88 268 ASP A CA 1
ATOM 1960 C C . ASP A 1 268 ? 1.193 15.384 0.050 1.00 91.88 268 ASP A C 1
ATOM 1962 O O . ASP A 1 268 ? 0.294 15.695 0.827 1.00 91.88 268 ASP A O 1
ATOM 1966 N N . ASP A 1 269 ? 1.168 15.728 -1.241 1.00 88.88 269 ASP A N 1
ATOM 1967 C CA . ASP A 1 269 ? 0.110 16.545 -1.852 1.00 88.88 269 ASP A CA 1
ATOM 1968 C C . ASP A 1 269 ? -1.282 15.855 -1.819 1.00 88.88 269 ASP A C 1
ATOM 1970 O O . ASP A 1 269 ? -2.304 16.487 -2.088 1.00 88.88 269 ASP A O 1
ATOM 1974 N N . LEU A 1 270 ? -1.344 14.564 -1.463 1.00 89.88 270 LEU A N 1
ATOM 1975 C CA . LEU A 1 270 ? -2.563 13.760 -1.296 1.00 89.88 270 LEU A CA 1
ATOM 1976 C C . LEU A 1 270 ? -2.894 13.461 0.180 1.00 89.88 270 LEU A C 1
ATOM 1978 O O . LEU A 1 270 ? -3.536 12.449 0.472 1.00 89.88 270 LEU A O 1
ATOM 1982 N N . GLU A 1 271 ? -2.464 14.308 1.120 1.00 81.81 271 GLU A N 1
ATOM 1983 C CA . GLU A 1 271 ? -2.632 14.114 2.580 1.00 81.81 271 GLU A CA 1
ATOM 1984 C C . GLU A 1 271 ? -4.048 13.787 3.036 1.00 81.81 271 GLU A C 1
ATOM 1986 O O . GLU A 1 271 ? -4.233 13.030 3.981 1.00 81.81 271 GLU A O 1
ATOM 1991 N N . ASN A 1 272 ? -5.071 14.294 2.359 1.00 84.62 272 ASN A N 1
ATOM 1992 C CA . ASN A 1 272 ? -6.456 14.063 2.768 1.00 84.62 272 ASN A CA 1
ATOM 1993 C C . ASN A 1 272 ? -7.141 12.949 1.969 1.00 84.62 272 ASN A C 1
ATOM 1995 O O . ASN A 1 272 ? -8.230 12.507 2.332 1.00 84.62 272 ASN A O 1
ATOM 1999 N N . ASP A 1 273 ? -6.481 12.452 0.924 1.00 88.94 273 ASP A N 1
ATOM 2000 C CA . ASP A 1 273 ? -7.085 11.584 -0.082 1.00 88.94 273 ASP A CA 1
ATOM 2001 C C . ASP A 1 273 ? -6.469 10.182 -0.139 1.00 88.94 273 ASP A C 1
ATOM 2003 O O . ASP A 1 273 ? -7.089 9.309 -0.739 1.00 88.94 273 ASP A O 1
ATOM 2007 N N . LEU A 1 274 ? -5.303 9.939 0.467 1.00 93.94 274 LEU A N 1
ATOM 2008 C CA . LEU A 1 274 ? -4.575 8.667 0.402 1.00 93.94 274 LEU A CA 1
ATOM 2009 C C . LEU A 1 274 ? -4.591 7.923 1.747 1.00 93.94 274 LEU A C 1
ATOM 2011 O O . LEU A 1 274 ? -4.164 8.485 2.748 1.00 93.94 274 LEU A O 1
ATOM 2015 N N . GLN A 1 275 ? -5.005 6.649 1.768 1.00 95.50 275 GLN A N 1
ATOM 2016 C CA . GLN A 1 275 ? -5.046 5.839 3.004 1.00 95.50 275 GLN A CA 1
ATOM 2017 C C . GLN A 1 275 ? -4.283 4.519 2.927 1.00 95.50 275 GLN A C 1
ATOM 2019 O O . GLN A 1 275 ? -4.008 3.900 3.956 1.00 95.50 275 GLN A O 1
ATOM 2024 N N . ILE A 1 276 ? -3.966 4.050 1.724 1.00 97.44 276 ILE A N 1
ATOM 2025 C CA . ILE A 1 276 ? -3.190 2.832 1.504 1.00 97.44 276 ILE A CA 1
ATOM 2026 C C . ILE A 1 276 ? -2.030 3.177 0.583 1.00 97.44 276 ILE A C 1
ATOM 2028 O O . ILE A 1 276 ? -2.234 3.862 -0.417 1.00 97.44 276 ILE A O 1
ATOM 2032 N N . LEU A 1 277 ? -0.841 2.658 0.873 1.00 97.88 277 LEU A N 1
ATOM 2033 C CA . LEU A 1 277 ? 0.309 2.762 -0.017 1.00 97.88 277 LEU A CA 1
ATOM 2034 C C . LEU A 1 277 ? 0.853 1.370 -0.327 1.00 97.88 277 LEU A C 1
ATOM 2036 O O . LEU A 1 277 ? 1.144 0.586 0.577 1.00 97.88 277 LEU A O 1
ATOM 2040 N N . ALA A 1 278 ? 0.960 1.058 -1.614 1.00 97.19 278 ALA A N 1
ATOM 2041 C CA . ALA A 1 278 ? 1.514 -0.190 -2.111 1.00 97.19 278 ALA A CA 1
ATOM 2042 C C . ALA A 1 278 ? 2.692 0.094 -3.048 1.00 97.19 278 ALA A C 1
ATOM 2044 O O . ALA A 1 278 ? 2.609 0.937 -3.944 1.00 97.19 278 ALA A O 1
ATOM 2045 N N . GLY A 1 279 ? 3.774 -0.650 -2.851 1.00 93.06 279 GLY A N 1
ATOM 2046 C CA . GLY A 1 279 ? 4.963 -0.623 -3.693 1.00 93.06 279 GLY A CA 1
ATOM 2047 C C . GLY A 1 279 ? 5.167 -1.976 -4.367 1.00 93.06 279 GLY A C 1
ATOM 2048 O O . GLY A 1 279 ? 5.964 -2.767 -3.864 1.00 93.06 279 GLY A O 1
ATOM 2049 N N . PRO A 1 280 ? 4.425 -2.289 -5.444 1.00 93.75 280 PRO A N 1
ATOM 2050 C CA . PRO A 1 280 ? 4.400 -3.628 -6.013 1.00 93.75 280 PRO A CA 1
ATOM 2051 C C . PRO A 1 280 ? 5.759 -4.055 -6.562 1.00 93.75 280 PRO A C 1
ATOM 2053 O O . PRO A 1 280 ? 6.216 -3.550 -7.585 1.00 93.75 280 PRO A O 1
ATOM 2056 N N . GLY A 1 281 ? 6.368 -5.048 -5.911 1.00 90.69 281 GLY A N 1
ATOM 2057 C CA . GLY A 1 281 ? 7.631 -5.637 -6.363 1.00 90.69 281 GLY A CA 1
ATOM 2058 C C . GLY A 1 281 ? 8.853 -4.738 -6.158 1.00 90.69 281 GLY A C 1
ATOM 2059 O O . GLY A 1 281 ? 9.870 -4.959 -6.812 1.00 90.69 281 GLY A O 1
ATOM 2060 N N . LEU A 1 282 ? 8.753 -3.745 -5.270 1.00 93.19 282 LEU A N 1
ATOM 2061 C CA . LEU A 1 282 ? 9.891 -2.927 -4.854 1.00 93.19 282 LEU A CA 1
ATOM 2062 C C . LEU A 1 282 ? 10.942 -3.756 -4.103 1.00 93.19 282 LEU A C 1
ATOM 2064 O O . LEU A 1 282 ? 10.651 -4.822 -3.548 1.00 93.19 282 LEU A O 1
ATOM 2068 N N . SER A 1 283 ? 12.171 -3.239 -4.055 1.00 91.88 283 SER A N 1
ATOM 2069 C CA . SER A 1 283 ? 13.246 -3.854 -3.278 1.00 91.88 283 SER A CA 1
ATOM 2070 C C . SER A 1 283 ? 12.913 -3.862 -1.783 1.00 91.88 283 SER A C 1
ATOM 2072 O O . SER A 1 283 ? 12.106 -3.069 -1.296 1.00 91.88 283 SER A O 1
ATOM 2074 N N . HIS A 1 284 ? 13.560 -4.733 -1.008 1.00 90.38 284 HIS A N 1
ATOM 2075 C CA . HIS A 1 284 ? 13.350 -4.761 0.440 1.00 90.38 284 HIS A CA 1
ATOM 2076 C C . HIS A 1 284 ? 13.615 -3.394 1.108 1.00 90.38 284 HIS A C 1
ATOM 2078 O O . HIS A 1 284 ? 12.818 -2.959 1.942 1.00 90.38 284 HIS A O 1
ATOM 2084 N N . ASN A 1 285 ? 14.679 -2.692 0.701 1.00 91.56 285 ASN A N 1
ATOM 2085 C CA . ASN A 1 285 ? 15.015 -1.365 1.226 1.00 91.56 285 ASN A CA 1
ATOM 2086 C C . ASN A 1 285 ? 13.905 -0.350 0.928 1.00 91.56 285 ASN A C 1
ATOM 2088 O O . ASN A 1 285 ? 13.444 0.355 1.820 1.00 91.56 285 ASN A O 1
ATOM 2092 N N . GLN A 1 286 ? 13.399 -0.348 -0.302 1.00 93.75 286 GLN A N 1
ATOM 2093 C CA . GLN A 1 286 ? 12.303 0.525 -0.711 1.00 93.75 286 GLN A CA 1
ATOM 2094 C C . GLN A 1 286 ? 10.993 0.204 0.023 1.00 93.75 286 GLN A C 1
ATOM 2096 O O . GLN A 1 286 ? 10.260 1.107 0.415 1.00 93.75 286 GLN A O 1
ATOM 2101 N N . GLN A 1 287 ? 10.696 -1.076 0.269 1.00 94.75 287 GLN A N 1
ATOM 2102 C CA . GLN A 1 287 ? 9.528 -1.472 1.064 1.00 94.75 287 GLN A CA 1
ATOM 2103 C C . GLN A 1 287 ? 9.631 -1.007 2.521 1.00 94.75 287 GLN A C 1
ATOM 2105 O O . GLN A 1 287 ? 8.617 -0.651 3.126 1.00 94.75 287 GLN A O 1
ATOM 2110 N N . LYS A 1 288 ? 10.846 -0.984 3.080 1.00 94.88 288 LYS A N 1
ATOM 2111 C CA . LYS A 1 288 ? 11.111 -0.395 4.393 1.00 94.88 288 LYS A CA 1
ATOM 2112 C C . LYS A 1 288 ? 10.860 1.116 4.380 1.00 94.88 288 LYS A C 1
ATOM 2114 O O . LYS A 1 288 ? 10.167 1.600 5.267 1.00 94.88 288 LYS A O 1
ATOM 2119 N N . GLU A 1 289 ? 11.321 1.838 3.361 1.00 95.19 289 GLU A N 1
ATOM 2120 C CA . GLU A 1 289 ? 11.048 3.278 3.220 1.00 95.19 289 GLU A CA 1
ATOM 2121 C C . GLU A 1 289 ? 9.545 3.579 3.087 1.00 95.19 289 GLU A C 1
ATOM 2123 O O . GLU A 1 289 ? 9.043 4.503 3.721 1.00 95.19 289 GLU A O 1
ATOM 2128 N N . VAL A 1 290 ? 8.796 2.766 2.328 1.00 96.25 290 VAL A N 1
ATOM 2129 C CA . VAL A 1 290 ? 7.327 2.873 2.224 1.00 96.25 290 VAL A CA 1
ATOM 2130 C C . VAL A 1 290 ? 6.663 2.720 3.597 1.00 96.25 290 VAL A C 1
ATOM 2132 O O . VAL A 1 290 ? 5.764 3.488 3.943 1.00 96.25 290 VAL A O 1
ATOM 2135 N N . LEU A 1 291 ? 7.101 1.739 4.392 1.00 96.81 291 LEU A N 1
ATOM 2136 C CA . LEU A 1 291 ? 6.602 1.534 5.750 1.00 96.81 291 LEU A CA 1
ATOM 2137 C C . LEU A 1 291 ? 6.933 2.718 6.664 1.00 96.81 291 LEU A C 1
ATOM 2139 O O . LEU A 1 291 ? 6.045 3.209 7.358 1.00 96.81 291 LEU A O 1
ATOM 2143 N N . GLU A 1 292 ? 8.185 3.172 6.663 1.00 95.69 292 GLU A N 1
ATOM 2144 C CA . GLU A 1 292 ? 8.638 4.301 7.478 1.00 95.69 292 GLU A CA 1
ATOM 2145 C C . GLU A 1 292 ? 7.883 5.586 7.123 1.00 95.69 292 GLU A C 1
ATOM 2147 O O . GLU A 1 292 ? 7.457 6.315 8.019 1.00 95.69 292 GLU A O 1
ATOM 2152 N N . TYR A 1 293 ? 7.633 5.826 5.835 1.00 95.31 293 TYR A N 1
ATOM 2153 C CA . TYR A 1 293 ? 6.810 6.936 5.366 1.00 95.31 293 TYR A CA 1
ATOM 2154 C C . TYR A 1 293 ? 5.381 6.857 5.925 1.00 95.31 293 TYR A C 1
ATOM 2156 O O . TYR A 1 293 ? 4.892 7.819 6.518 1.00 95.31 293 TYR A O 1
ATOM 2164 N N . CYS A 1 294 ? 4.725 5.694 5.843 1.00 96.12 294 CYS A N 1
ATOM 2165 C CA . CYS A 1 294 ? 3.405 5.489 6.450 1.00 96.12 294 CYS A CA 1
ATOM 2166 C C . CYS A 1 294 ? 3.416 5.685 7.981 1.00 96.12 294 CYS A C 1
ATOM 2168 O O . CYS A 1 294 ? 2.492 6.278 8.539 1.00 96.12 294 CYS A O 1
ATOM 2170 N N . GLU A 1 295 ? 4.472 5.242 8.668 1.00 95.12 295 GLU A N 1
ATOM 2171 C CA . GLU A 1 295 ? 4.650 5.429 10.112 1.00 95.12 295 GLU A CA 1
ATOM 2172 C C . GLU A 1 295 ? 4.909 6.880 10.536 1.00 95.12 295 GLU A C 1
ATOM 2174 O O . GLU A 1 295 ? 4.683 7.214 11.704 1.00 95.12 295 GLU A O 1
ATOM 2179 N N . GLN A 1 296 ? 5.426 7.718 9.638 1.00 93.81 296 GLN A N 1
ATOM 2180 C CA . GLN A 1 296 ? 5.626 9.151 9.863 1.00 93.81 296 GLN A CA 1
ATOM 2181 C C . GLN A 1 296 ? 4.367 9.957 9.546 1.00 93.81 296 GLN A C 1
ATOM 2183 O O . GLN A 1 296 ? 4.102 10.953 10.215 1.00 93.81 296 GLN A O 1
ATOM 2188 N N . ARG A 1 297 ? 3.581 9.516 8.560 1.00 91.94 297 ARG A N 1
ATOM 2189 C CA . ARG A 1 297 ? 2.357 10.202 8.138 1.00 91.94 297 ARG A CA 1
ATOM 2190 C C . ARG A 1 297 ? 1.171 9.974 9.074 1.00 91.94 297 ARG A C 1
ATOM 2192 O O . ARG A 1 297 ? 0.301 10.828 9.180 1.00 91.94 297 ARG A O 1
ATOM 2199 N N . PHE A 1 298 ? 1.140 8.827 9.754 1.00 92.31 298 PHE A N 1
ATOM 2200 C CA . PHE A 1 298 ? 0.091 8.397 10.693 1.00 92.31 298 PHE A CA 1
ATOM 2201 C C . PHE A 1 298 ? -1.328 8.238 10.114 1.00 92.31 298 PHE A C 1
ATOM 2203 O O . PHE A 1 298 ? -2.209 7.748 10.815 1.00 92.31 298 PHE A O 1
ATOM 2210 N N . ASP A 1 299 ? -1.566 8.566 8.846 1.00 92.31 299 ASP A N 1
ATOM 2211 C CA . ASP A 1 299 ? -2.880 8.458 8.201 1.00 92.31 299 ASP A CA 1
ATOM 2212 C C . ASP A 1 299 ? -2.910 7.507 6.990 1.00 92.31 299 ASP A C 1
ATOM 2214 O O . ASP A 1 299 ? -3.944 7.350 6.338 1.00 92.31 299 ASP A O 1
ATOM 2218 N N . CYS A 1 300 ? -1.801 6.811 6.724 1.00 93.62 300 CYS A N 1
ATOM 2219 C CA . CYS A 1 300 ? -1.649 5.902 5.592 1.00 93.62 300 CYS A CA 1
ATOM 2220 C C . CYS A 1 300 ? -1.120 4.531 6.034 1.00 93.62 300 CYS A C 1
ATOM 2222 O O . CYS A 1 300 ? -0.283 4.439 6.928 1.00 93.62 300 CYS A O 1
ATOM 2224 N N . PHE A 1 301 ? -1.598 3.453 5.408 1.00 97.88 301 PHE A N 1
ATOM 2225 C CA . PHE A 1 301 ? -1.235 2.075 5.737 1.00 97.88 301 PHE A CA 1
ATOM 2226 C C . PHE A 1 301 ? -0.467 1.400 4.590 1.00 97.88 301 PHE A C 1
ATOM 2228 O O . PHE A 1 301 ? -0.985 1.262 3.480 1.00 97.88 301 PHE A O 1
ATOM 2235 N N . ALA A 1 302 ? 0.743 0.922 4.870 1.00 98.25 302 ALA A N 1
ATOM 2236 C CA . ALA A 1 302 ? 1.605 0.235 3.919 1.00 98.25 302 ALA A CA 1
ATOM 2237 C C . ALA A 1 302 ? 1.164 -1.219 3.681 1.00 98.25 302 ALA A C 1
ATOM 2239 O O . ALA A 1 302 ? 0.948 -2.002 4.612 1.00 98.25 302 ALA A O 1
ATOM 2240 N N . ILE A 1 303 ? 1.087 -1.622 2.417 1.00 98.31 303 ILE A N 1
ATOM 2241 C CA . ILE A 1 303 ? 0.946 -3.024 2.025 1.00 98.31 303 ILE A CA 1
ATOM 2242 C C . ILE A 1 303 ? 2.210 -3.417 1.274 1.00 98.31 303 ILE A C 1
ATOM 2244 O O . ILE A 1 303 ? 2.452 -2.931 0.170 1.00 98.31 303 ILE A O 1
ATOM 2248 N N . ILE A 1 304 ? 2.992 -4.303 1.885 1.00 96.81 304 ILE A N 1
ATOM 2249 C CA . ILE A 1 304 ? 4.274 -4.750 1.346 1.00 96.81 304 ILE A CA 1
ATOM 2250 C C . ILE A 1 304 ? 4.221 -6.225 0.947 1.00 96.81 304 ILE A C 1
ATOM 2252 O O . ILE A 1 304 ? 3.449 -7.036 1.474 1.00 96.81 304 ILE A O 1
ATOM 2256 N N . ASP A 1 305 ? 5.064 -6.561 -0.008 1.00 97.06 305 ASP A N 1
ATOM 2257 C CA . ASP A 1 305 ? 5.231 -7.873 -0.589 1.00 97.06 305 ASP A CA 1
ATOM 2258 C C . ASP A 1 305 ? 6.332 -8.629 0.151 1.00 97.06 305 ASP A C 1
ATOM 2260 O O . ASP A 1 305 ? 7.444 -8.140 0.371 1.00 97.06 305 ASP A O 1
ATOM 2264 N N . GLY A 1 306 ? 6.022 -9.859 0.548 1.00 95.31 306 GLY A N 1
ATOM 2265 C CA . GLY A 1 306 ? 7.059 -10.773 0.984 1.00 95.31 306 GLY A CA 1
ATOM 2266 C C . GLY A 1 306 ? 7.874 -11.296 -0.203 1.00 95.31 306 GLY A C 1
ATOM 2267 O O . GLY A 1 306 ? 7.613 -10.965 -1.365 1.00 95.31 306 GLY A O 1
ATOM 2268 N N . PRO A 1 307 ? 8.859 -12.154 0.072 1.00 94.06 307 PRO A N 1
ATOM 2269 C CA . PRO A 1 307 ? 9.723 -12.695 -0.961 1.00 94.06 307 PRO A CA 1
ATOM 2270 C C . PRO A 1 307 ? 8.962 -13.486 -2.027 1.00 94.06 307 PRO A C 1
ATOM 2272 O O . PRO A 1 307 ? 7.994 -14.199 -1.739 1.00 94.06 307 PRO A O 1
ATOM 2275 N N . LYS A 1 308 ? 9.443 -13.373 -3.270 1.00 92.81 308 LYS A N 1
ATOM 2276 C CA . LYS A 1 308 ? 8.902 -14.105 -4.420 1.00 92.81 308 LYS A CA 1
ATOM 2277 C C . LYS A 1 308 ? 9.083 -15.611 -4.270 1.00 92.81 308 LYS A C 1
ATOM 2279 O O . LYS A 1 308 ? 8.151 -16.370 -4.532 1.00 92.81 308 LYS A O 1
ATOM 2284 N N . GLU A 1 309 ? 10.271 -16.018 -3.839 1.00 92.75 309 GLU A N 1
ATOM 2285 C CA . GLU A 1 309 ? 10.599 -17.416 -3.591 1.00 92.75 309 GLU A CA 1
ATOM 2286 C C . GLU A 1 309 ? 10.127 -17.860 -2.204 1.00 92.75 309 GLU A C 1
ATOM 2288 O O . GLU A 1 309 ? 9.878 -17.054 -1.304 1.00 92.75 309 GLU A O 1
ATOM 2293 N N . ARG A 1 310 ? 9.967 -19.173 -2.031 1.00 94.56 310 ARG A N 1
ATOM 2294 C CA . ARG A 1 310 ? 9.548 -19.751 -0.753 1.00 94.56 310 ARG A CA 1
ATOM 2295 C C . ARG A 1 310 ? 10.686 -19.648 0.261 1.00 94.56 310 ARG A C 1
ATOM 2297 O O . ARG A 1 310 ? 11.700 -20.312 0.089 1.00 94.56 310 ARG A O 1
ATOM 2304 N N . MET A 1 311 ? 10.457 -18.912 1.346 1.00 93.44 311 MET A N 1
ATOM 2305 C CA . MET A 1 311 ? 11.362 -18.822 2.499 1.00 93.44 311 MET A CA 1
ATOM 2306 C C . MET A 1 311 ? 10.592 -18.994 3.796 1.00 93.44 311 MET A C 1
ATOM 2308 O O . MET A 1 311 ? 9.462 -18.529 3.910 1.00 93.44 311 MET A O 1
ATOM 2312 N N . GLN A 1 312 ? 11.182 -19.651 4.792 1.00 91.25 312 GLN A N 1
ATOM 2313 C CA . GLN A 1 312 ? 10.514 -19.777 6.091 1.00 91.25 312 GLN A CA 1
ATOM 2314 C C . GLN A 1 312 ? 10.436 -18.415 6.788 1.00 91.25 312 GLN A C 1
ATOM 2316 O O . GLN A 1 312 ? 11.317 -17.580 6.627 1.00 91.25 312 GLN A O 1
ATOM 2321 N N . GLY A 1 313 ? 9.418 -18.185 7.625 1.00 86.62 313 GLY A N 1
ATOM 2322 C CA . GLY A 1 313 ? 9.280 -16.901 8.330 1.00 86.62 313 GLY A CA 1
ATOM 2323 C C . GLY A 1 313 ? 10.538 -16.499 9.122 1.00 86.62 313 GLY A C 1
ATOM 2324 O O . GLY A 1 313 ? 10.920 -15.334 9.109 1.00 86.62 313 GLY A O 1
ATOM 2325 N N . GLU A 1 314 ? 11.207 -17.468 9.757 1.00 89.56 314 GLU A N 1
ATOM 2326 C CA . GLU A 1 314 ? 12.493 -17.290 10.462 1.00 89.56 314 GLU A CA 1
ATOM 2327 C C . GLU A 1 314 ? 13.624 -16.806 9.551 1.00 89.56 314 GLU A C 1
ATOM 2329 O O . GLU A 1 314 ? 14.447 -15.994 9.959 1.00 89.56 314 GLU A O 1
ATOM 2334 N N . GLU A 1 315 ? 13.657 -17.303 8.320 1.00 92.31 315 GLU A N 1
ATOM 2335 C CA . GLU A 1 315 ? 14.654 -16.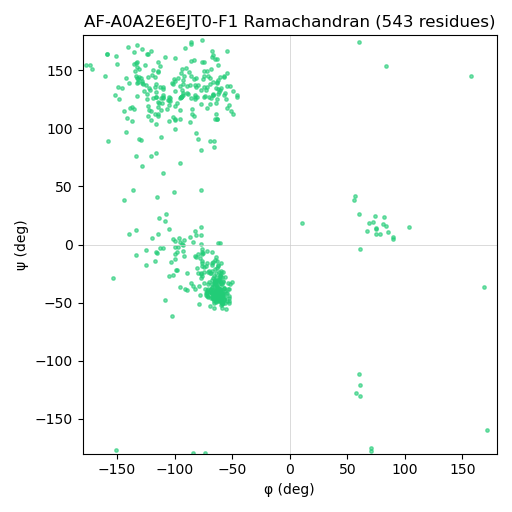949 7.315 1.00 92.31 315 GLU A CA 1
ATOM 2336 C C . GLU A 1 315 ? 14.416 -15.529 6.800 1.00 92.31 315 GLU A C 1
ATOM 2338 O O . GLU A 1 315 ? 15.347 -14.734 6.791 1.00 92.31 315 GLU A O 1
ATOM 2343 N N . ILE A 1 316 ? 13.158 -15.164 6.519 1.00 91.12 316 ILE A N 1
ATOM 2344 C CA . ILE A 1 316 ? 12.779 -13.796 6.123 1.00 91.12 316 ILE A CA 1
ATOM 2345 C C . ILE A 1 316 ? 13.235 -12.779 7.176 1.00 91.12 316 ILE A C 1
ATOM 2347 O O . ILE A 1 316 ? 13.790 -11.737 6.841 1.00 91.12 316 ILE A O 1
ATOM 2351 N N . GLU A 1 317 ? 13.019 -13.076 8.457 1.00 89.31 317 GLU A N 1
ATOM 2352 C CA . GLU A 1 317 ? 13.484 -12.226 9.556 1.00 89.31 317 GLU A CA 1
ATOM 2353 C C . GLU A 1 317 ? 15.018 -12.175 9.632 1.00 89.31 317 GLU A C 1
ATOM 2355 O O . GLU A 1 317 ? 15.598 -11.093 9.706 1.00 89.31 317 GLU A O 1
ATOM 2360 N N . LYS A 1 318 ? 15.687 -13.333 9.585 1.00 91.62 318 LYS A N 1
ATOM 2361 C CA . LYS A 1 318 ? 17.146 -13.439 9.729 1.00 91.62 318 LYS A CA 1
ATOM 2362 C C . LYS A 1 318 ? 17.911 -12.774 8.585 1.00 91.62 318 LYS A C 1
ATOM 2364 O O . LYS A 1 318 ? 18.981 -12.218 8.820 1.00 91.62 318 LYS A O 1
ATOM 2369 N N . GLU A 1 319 ? 17.379 -12.827 7.370 1.00 91.62 319 GLU A N 1
ATOM 2370 C CA . GLU A 1 319 ? 17.939 -12.148 6.198 1.00 91.62 319 GLU A CA 1
ATOM 2371 C C . GLU A 1 319 ? 17.636 -10.645 6.183 1.00 91.62 319 GLU A C 1
ATOM 2373 O O . GLU A 1 319 ? 18.036 -9.935 5.263 1.00 91.62 319 GLU A O 1
ATOM 2378 N N . GLY A 1 320 ? 16.940 -10.142 7.207 1.00 88.69 320 GLY A N 1
ATOM 2379 C CA . GLY A 1 320 ? 16.570 -8.741 7.319 1.00 88.69 320 GLY A CA 1
ATOM 2380 C C . GLY A 1 320 ? 15.437 -8.342 6.385 1.00 88.69 320 GLY A C 1
ATOM 2381 O O . GLY A 1 320 ? 15.137 -7.165 6.317 1.00 88.69 320 GLY A O 1
ATOM 2382 N N . LEU A 1 321 ? 14.775 -9.285 5.706 1.00 91.00 321 LEU A N 1
ATOM 2383 C CA . LEU A 1 321 ? 13.731 -9.014 4.714 1.00 91.00 321 LEU A CA 1
ATOM 2384 C C . LEU A 1 321 ? 12.379 -8.624 5.327 1.00 91.00 321 LEU A C 1
ATOM 2386 O O . LEU A 1 321 ? 11.472 -8.222 4.596 1.00 91.00 321 LEU A O 1
ATOM 2390 N N . LEU A 1 322 ? 12.236 -8.730 6.650 1.00 92.06 322 LEU A N 1
ATOM 2391 C CA . LEU A 1 322 ? 11.066 -8.302 7.411 1.00 92.06 322 LEU A CA 1
ATOM 2392 C C . LEU A 1 322 ? 11.333 -6.931 8.059 1.00 92.06 322 LEU A C 1
ATOM 2394 O O . LEU A 1 322 ? 12.075 -6.870 9.041 1.00 92.06 322 LEU A O 1
ATOM 2398 N N . PRO A 1 323 ? 10.731 -5.833 7.564 1.00 91.69 323 PRO A N 1
ATOM 2399 C CA . PRO A 1 323 ? 10.912 -4.521 8.173 1.00 91.69 323 PRO A CA 1
ATOM 2400 C C . PRO A 1 323 ? 10.374 -4.489 9.608 1.00 91.69 323 PRO A C 1
ATOM 2402 O O . PRO A 1 323 ? 9.253 -4.937 9.871 1.00 91.69 323 PRO A O 1
ATOM 2405 N N . ALA A 1 324 ? 11.159 -3.931 10.528 1.00 88.00 324 ALA A N 1
ATOM 2406 C CA . ALA A 1 324 ? 10.716 -3.692 11.895 1.00 88.00 324 ALA A CA 1
ATOM 2407 C C . ALA A 1 324 ? 9.652 -2.583 11.933 1.00 88.00 324 ALA A C 1
ATOM 2409 O O . ALA A 1 324 ? 9.727 -1.612 11.185 1.00 88.00 324 ALA A O 1
ATOM 2410 N N . SER A 1 325 ? 8.667 -2.727 12.818 1.00 90.31 325 SER A N 1
ATOM 2411 C CA . SER A 1 325 ? 7.603 -1.746 13.030 1.00 90.31 325 SER A CA 1
ATOM 2412 C C . SER A 1 325 ? 7.108 -1.848 14.461 1.00 90.31 325 SER A C 1
ATOM 2414 O O . SER A 1 325 ? 6.712 -2.927 14.885 1.00 90.31 325 SER A O 1
ATOM 2416 N N . ASP A 1 326 ? 7.048 -0.736 15.187 1.00 89.94 326 ASP A N 1
ATOM 2417 C CA . ASP A 1 326 ? 6.437 -0.690 16.528 1.00 89.94 326 ASP A CA 1
ATOM 2418 C C . ASP A 1 326 ? 5.045 -0.058 16.503 1.00 89.94 326 ASP A C 1
ATOM 2420 O O . ASP A 1 326 ? 4.247 -0.198 17.438 1.00 89.94 326 ASP A O 1
ATOM 2424 N N . LYS A 1 327 ? 4.732 0.623 15.397 1.00 93.00 327 LYS A N 1
ATOM 2425 C CA . LYS A 1 327 ? 3.482 1.347 15.212 1.00 93.00 327 LYS A CA 1
ATOM 2426 C C . LYS A 1 327 ? 2.468 0.528 14.411 1.00 93.00 327 LYS A C 1
ATOM 2428 O O . LYS A 1 327 ? 1.273 0.747 14.537 1.00 93.00 327 LYS A O 1
ATOM 2433 N N . GLY A 1 328 ? 2.871 -0.455 13.616 1.00 94.75 328 GLY A N 1
ATOM 2434 C CA . GLY A 1 328 ? 1.933 -1.354 12.937 1.00 94.75 328 GLY A CA 1
ATOM 2435 C C . GLY A 1 328 ? 1.193 -0.715 11.760 1.00 94.75 328 GLY A C 1
ATOM 2436 O O . GLY A 1 328 ? 0.115 -1.186 11.412 1.00 94.75 328 GLY A O 1
ATOM 2437 N N . PHE A 1 329 ? 1.760 0.322 11.134 1.00 97.25 329 PHE A N 1
ATOM 2438 C CA . PHE A 1 329 ? 1.227 0.966 9.922 1.00 97.25 329 PHE A CA 1
ATOM 2439 C C . PHE A 1 329 ? 1.494 0.177 8.637 1.00 97.25 329 PHE A C 1
ATOM 2441 O O . PHE A 1 329 ? 1.334 0.714 7.549 1.00 97.25 329 PHE A O 1
ATOM 2448 N N . GLY A 1 330 ? 1.874 -1.097 8.732 1.00 97.44 330 GLY A N 1
ATOM 2449 C CA . GLY A 1 330 ? 2.033 -1.928 7.551 1.00 97.44 330 GLY A CA 1
ATOM 2450 C C . GLY A 1 330 ? 1.781 -3.406 7.782 1.00 97.44 330 GLY A C 1
ATOM 2451 O O . GLY A 1 330 ? 1.771 -3.900 8.916 1.00 97.44 330 GLY A O 1
ATOM 2452 N N . ALA A 1 331 ? 1.559 -4.113 6.678 1.00 97.81 331 ALA A N 1
ATOM 2453 C CA . ALA A 1 331 ? 1.368 -5.555 6.644 1.00 97.81 331 ALA A CA 1
ATOM 2454 C C . ALA A 1 331 ? 2.089 -6.175 5.444 1.00 97.81 331 ALA A C 1
ATOM 2456 O O . ALA A 1 331 ? 2.016 -5.651 4.334 1.00 97.81 331 ALA A O 1
ATOM 2457 N N . MET A 1 332 ? 2.725 -7.325 5.678 1.00 97.81 332 MET A N 1
ATOM 2458 C CA . MET A 1 332 ? 3.379 -8.124 4.643 1.00 97.81 332 MET A CA 1
ATOM 2459 C C . MET A 1 332 ? 2.509 -9.307 4.220 1.00 97.81 332 MET A C 1
ATOM 2461 O O . MET A 1 332 ? 1.879 -9.945 5.073 1.00 97.81 332 MET A O 1
ATOM 2465 N N . TYR A 1 333 ? 2.521 -9.622 2.921 1.00 98.25 333 TYR A N 1
ATOM 2466 C CA . TYR A 1 333 ? 1.795 -10.754 2.342 1.00 98.25 333 TYR A CA 1
ATOM 2467 C C . TYR A 1 333 ? 2.697 -11.703 1.547 1.00 98.25 333 TYR A C 1
ATOM 2469 O O . TYR A 1 333 ? 3.525 -11.273 0.749 1.00 98.25 333 TYR A O 1
ATOM 2477 N N . VAL A 1 334 ? 2.480 -13.007 1.734 1.00 97.81 334 VAL A N 1
ATOM 2478 C CA . VAL A 1 334 ? 3.094 -14.107 0.968 1.00 97.81 334 VAL A CA 1
ATOM 2479 C C . VAL A 1 334 ? 2.027 -15.139 0.591 1.00 97.81 334 VAL A C 1
ATOM 2481 O O . VAL A 1 334 ? 1.044 -15.276 1.319 1.00 97.81 334 VAL A O 1
ATOM 2484 N N . PRO A 1 335 ? 2.197 -15.931 -0.476 1.00 98.00 335 PRO A N 1
ATOM 2485 C CA . PRO A 1 335 ? 3.217 -15.828 -1.516 1.00 98.00 335 PRO A CA 1
ATOM 2486 C C . PRO A 1 335 ? 2.818 -14.826 -2.610 1.00 98.00 335 PRO A C 1
ATOM 2488 O O . PRO A 1 335 ? 1.726 -14.255 -2.592 1.00 98.00 335 PRO A O 1
ATOM 2491 N N . TRP A 1 336 ? 3.683 -14.682 -3.614 1.00 98.25 336 TRP A N 1
ATOM 2492 C CA . TRP A 1 336 ? 3.330 -14.042 -4.881 1.00 98.25 336 TRP A CA 1
ATOM 2493 C C . TRP A 1 336 ? 2.225 -14.810 -5.620 1.00 98.25 336 TRP A C 1
ATOM 2495 O O . TRP A 1 336 ? 2.039 -16.020 -5.445 1.00 98.25 336 TRP A O 1
ATOM 2505 N N . LEU A 1 337 ? 1.475 -14.092 -6.452 1.00 98.44 337 LEU A N 1
ATOM 2506 C CA . LEU A 1 337 ? 0.268 -14.576 -7.120 1.00 98.44 337 LEU A CA 1
ATOM 2507 C C . LEU A 1 337 ? 0.573 -14.941 -8.568 1.00 98.44 337 LEU A C 1
ATOM 2509 O O . LEU A 1 337 ? 1.254 -14.192 -9.257 1.00 98.44 337 LEU A O 1
ATOM 2513 N N . LYS A 1 338 ? 0.041 -16.056 -9.063 1.00 97.56 338 LYS A N 1
ATOM 2514 C CA . LYS A 1 338 ? 0.135 -16.420 -10.482 1.00 97.56 338 LYS A CA 1
ATOM 2515 C C . LYS A 1 338 ? -1.022 -15.812 -11.255 1.00 97.56 338 LYS A C 1
ATOM 2517 O O . LYS A 1 338 ? -2.179 -15.979 -10.863 1.00 97.56 338 LYS A O 1
ATOM 2522 N N . VAL A 1 339 ? -0.723 -15.140 -12.359 1.00 96.38 339 VAL A N 1
ATOM 2523 C CA . VAL A 1 339 ? -1.704 -14.490 -13.233 1.00 96.38 339 VAL A CA 1
ATOM 2524 C C . VAL A 1 339 ? -1.437 -14.838 -14.692 1.00 96.38 339 VAL A C 1
ATOM 2526 O O . VAL A 1 339 ? -0.295 -15.071 -15.089 1.00 96.38 339 VAL A O 1
ATOM 2529 N N . ALA A 1 340 ? -2.498 -14.812 -15.499 1.00 94.00 340 ALA A N 1
ATOM 2530 C CA . ALA A 1 340 ? -2.357 -14.857 -16.947 1.00 94.00 340 ALA A CA 1
ATOM 2531 C C . ALA A 1 340 ? -1.687 -13.567 -17.429 1.00 94.00 340 ALA A C 1
ATOM 2533 O O . ALA A 1 340 ? -2.043 -12.488 -16.950 1.00 94.00 340 ALA A O 1
ATOM 2534 N N . ASN A 1 341 ? -0.786 -13.671 -18.401 1.00 92.38 341 ASN A N 1
ATOM 2535 C CA . ASN A 1 341 ? -0.244 -12.518 -19.108 1.00 92.38 341 ASN A CA 1
ATOM 2536 C C . ASN A 1 341 ? -1.200 -12.098 -20.242 1.00 92.38 341 ASN A C 1
ATOM 2538 O O . ASN A 1 341 ? -1.327 -12.834 -21.226 1.00 92.38 341 ASN A O 1
ATOM 2542 N N . PRO A 1 342 ? -1.885 -10.941 -20.136 1.00 90.31 342 PRO A N 1
ATOM 2543 C CA . PRO A 1 342 ? -2.759 -10.452 -21.197 1.00 90.31 342 PRO A CA 1
ATOM 2544 C C . PRO A 1 342 ? -1.998 -9.709 -22.309 1.00 90.31 342 PRO A C 1
ATOM 2546 O O . PRO A 1 342 ? -2.595 -9.402 -23.336 1.00 90.31 342 PRO A O 1
ATOM 2549 N N . PHE A 1 343 ? -0.713 -9.402 -22.114 1.00 89.19 343 PHE A N 1
ATOM 2550 C CA . PHE A 1 343 ? 0.114 -8.571 -22.994 1.00 89.19 343 PHE A CA 1
ATOM 2551 C C . PHE A 1 343 ? 1.006 -9.425 -23.890 1.00 89.19 343 PHE A C 1
ATOM 2553 O O . PHE A 1 343 ? 2.197 -9.164 -24.023 1.00 89.19 343 PHE A O 1
ATOM 2560 N N . ASN A 1 344 ? 0.449 -10.475 -24.486 1.00 79.75 344 ASN A N 1
ATOM 2561 C CA . ASN A 1 344 ? 1.220 -11.289 -25.412 1.00 79.75 344 ASN A CA 1
ATOM 2562 C C . ASN A 1 344 ? 1.176 -10.700 -26.824 1.00 79.75 344 ASN A C 1
ATOM 2564 O O . ASN A 1 344 ? 0.158 -10.141 -27.237 1.00 79.75 344 ASN A O 1
ATOM 2568 N N . ASP A 1 345 ? 2.274 -10.830 -27.561 1.00 74.50 345 ASP A N 1
ATOM 2569 C CA . ASP A 1 345 ? 2.296 -10.469 -28.974 1.00 74.50 345 ASP A CA 1
ATOM 2570 C C . ASP A 1 345 ? 1.587 -11.541 -29.826 1.00 74.50 345 ASP A C 1
ATOM 2572 O O . ASP A 1 345 ? 1.115 -12.570 -29.326 1.00 74.50 345 ASP A O 1
ATOM 2576 N N . LYS A 1 346 ? 1.472 -11.287 -31.137 1.00 72.12 346 LYS A N 1
ATOM 2577 C CA . LYS A 1 346 ? 0.802 -12.204 -32.078 1.00 72.12 346 LYS A CA 1
ATOM 2578 C C . LYS A 1 346 ? 1.441 -13.601 -32.088 1.00 72.12 346 LYS A C 1
ATOM 2580 O O . LYS A 1 346 ? 0.723 -14.585 -32.264 1.00 72.12 346 LYS A O 1
ATOM 2585 N N . ASP A 1 347 ? 2.748 -13.673 -31.842 1.00 73.56 347 ASP A N 1
ATOM 2586 C CA . ASP A 1 347 ? 3.553 -14.896 -31.886 1.00 73.56 347 ASP A CA 1
ATOM 2587 C C . ASP A 1 347 ? 3.682 -15.592 -30.518 1.00 73.56 347 ASP A C 1
ATOM 2589 O O . ASP A 1 347 ? 4.274 -16.667 -30.412 1.00 73.56 347 ASP A O 1
ATOM 2593 N N . LYS A 1 348 ? 3.067 -15.024 -29.475 1.00 76.50 348 LYS A N 1
ATOM 2594 C CA . LYS A 1 348 ? 3.100 -15.493 -28.086 1.00 76.50 348 LYS A CA 1
ATOM 2595 C C . LYS A 1 348 ? 4.510 -15.619 -27.501 1.00 76.50 348 LYS A C 1
ATOM 2597 O O . LYS A 1 348 ? 4.811 -16.590 -26.804 1.00 76.50 348 LYS A O 1
ATOM 2602 N N . THR A 1 349 ? 5.379 -14.655 -27.782 1.00 76.00 349 THR A N 1
ATOM 2603 C CA . THR A 1 349 ? 6.784 -14.685 -27.356 1.00 76.00 349 THR A CA 1
ATOM 2604 C C . THR A 1 349 ? 6.964 -14.498 -25.849 1.00 76.00 349 THR A C 1
ATOM 2606 O O . THR A 1 349 ? 7.970 -14.945 -25.293 1.00 76.00 349 THR A O 1
ATOM 2609 N N . PHE A 1 350 ? 5.990 -13.896 -25.159 1.00 81.38 350 PHE A N 1
ATOM 2610 C CA . PHE A 1 350 ? 6.036 -13.702 -23.713 1.00 81.38 350 PHE A CA 1
ATOM 2611 C C . PHE A 1 350 ? 5.416 -14.872 -22.948 1.00 81.38 350 PHE A C 1
ATOM 2613 O O . PHE A 1 350 ? 4.492 -15.549 -23.411 1.00 81.38 350 PHE A O 1
ATOM 2620 N N . ALA A 1 351 ? 5.898 -15.077 -21.718 1.00 82.00 351 ALA A N 1
ATOM 2621 C CA . ALA A 1 351 ? 5.365 -16.089 -20.814 1.00 82.00 351 ALA A CA 1
ATOM 2622 C C . ALA A 1 351 ? 3.857 -15.888 -20.597 1.00 82.00 351 ALA A C 1
ATOM 2624 O O . ALA A 1 351 ? 3.405 -14.788 -20.285 1.00 82.00 351 ALA A O 1
ATOM 2625 N N . THR A 1 352 ? 3.078 -16.961 -20.747 1.00 86.25 352 THR A N 1
ATOM 2626 C CA . THR A 1 352 ? 1.611 -16.925 -20.632 1.00 86.25 352 THR A CA 1
ATOM 2627 C C . THR A 1 352 ? 1.115 -16.872 -19.188 1.00 86.25 352 THR A C 1
ATOM 2629 O O . THR A 1 352 ? 0.008 -16.398 -18.945 1.00 86.25 352 THR A O 1
ATOM 2632 N N . GLU A 1 353 ? 1.917 -17.360 -18.241 1.00 89.62 353 GLU A N 1
ATOM 2633 C CA . GLU A 1 353 ? 1.673 -17.297 -16.798 1.00 89.62 353 GLU A CA 1
ATOM 2634 C C . GLU A 1 353 ? 2.876 -16.613 -16.143 1.00 89.62 353 GLU A C 1
ATOM 2636 O O . GLU A 1 353 ? 4.022 -16.989 -16.395 1.00 89.62 353 GLU A O 1
ATOM 2641 N N . VAL A 1 354 ? 2.613 -15.603 -15.313 1.00 93.44 354 VAL A N 1
ATOM 2642 C CA . VAL A 1 354 ? 3.642 -14.814 -14.625 1.00 93.44 354 VAL A CA 1
ATOM 2643 C C . VAL A 1 354 ? 3.260 -14.668 -13.154 1.00 93.44 354 VAL A C 1
ATOM 2645 O O . VAL A 1 354 ? 2.083 -14.578 -12.805 1.00 93.44 354 VAL A O 1
ATOM 2648 N N . THR A 1 355 ? 4.255 -14.660 -12.271 1.00 96.56 355 THR A N 1
ATOM 2649 C CA . THR A 1 355 ? 4.064 -14.373 -10.844 1.00 96.56 355 THR A CA 1
ATOM 2650 C C . THR A 1 355 ? 4.181 -12.878 -10.575 1.00 96.56 355 THR A C 1
ATOM 2652 O O . THR A 1 355 ? 5.192 -12.288 -10.952 1.00 96.56 355 THR A O 1
ATOM 2655 N N . VAL A 1 356 ? 3.218 -12.304 -9.862 1.00 97.44 356 VAL A N 1
ATOM 2656 C CA . VAL A 1 356 ? 3.146 -10.876 -9.524 1.00 97.44 356 VAL A CA 1
ATOM 2657 C C . VAL A 1 356 ? 3.014 -10.657 -8.012 1.00 97.44 356 VAL A C 1
ATOM 2659 O O . VAL A 1 356 ? 2.505 -11.539 -7.306 1.00 97.44 356 VAL A O 1
ATOM 2662 N N . PRO A 1 357 ? 3.449 -9.493 -7.504 1.00 97.94 357 PRO A N 1
ATOM 2663 C CA . PRO A 1 357 ? 3.335 -9.144 -6.093 1.00 97.94 357 PRO A CA 1
ATOM 2664 C C . PRO A 1 357 ? 1.869 -9.069 -5.613 1.00 97.94 357 PRO A C 1
ATOM 2666 O O . PRO A 1 357 ? 0.995 -8.580 -6.343 1.00 97.94 357 PRO A O 1
ATOM 2669 N N . PRO A 1 358 ? 1.565 -9.535 -4.386 1.00 98.25 358 PRO A N 1
ATOM 2670 C CA . PRO A 1 358 ? 0.206 -9.532 -3.843 1.00 98.25 358 PRO A CA 1
ATOM 2671 C C . PRO A 1 358 ? -0.316 -8.155 -3.399 1.00 98.25 358 PRO A C 1
ATOM 2673 O O . PRO A 1 358 ? -1.534 -7.999 -3.273 1.00 98.25 358 PRO A O 1
ATOM 2676 N N . SER A 1 359 ? 0.543 -7.163 -3.157 1.00 98.12 359 SER A N 1
ATOM 2677 C CA . SER A 1 359 ? 0.200 -5.889 -2.506 1.00 98.12 359 SER A CA 1
ATOM 2678 C C . SER A 1 359 ? -0.988 -5.165 -3.143 1.00 98.12 359 SER A C 1
ATOM 2680 O O . SER A 1 359 ? -1.931 -4.784 -2.444 1.00 98.12 359 SER A O 1
ATOM 2682 N N . GLY A 1 360 ? -1.026 -5.051 -4.473 1.00 97.94 360 GLY A N 1
ATOM 2683 C CA . GLY A 1 360 ? -2.155 -4.399 -5.148 1.00 97.94 360 GLY A CA 1
ATOM 2684 C C . GLY A 1 360 ? -3.465 -5.182 -5.119 1.00 97.94 360 GLY A C 1
ATOM 2685 O O . GLY A 1 360 ? -4.536 -4.594 -4.956 1.00 97.94 360 GLY A O 1
ATOM 2686 N N . PHE A 1 361 ? -3.403 -6.514 -5.162 1.00 98.62 361 PHE A N 1
ATOM 2687 C CA . PHE A 1 361 ? -4.587 -7.355 -4.968 1.00 98.62 361 PHE A CA 1
ATOM 2688 C C . PHE A 1 361 ? -5.136 -7.178 -3.551 1.00 98.62 361 PHE A C 1
ATOM 2690 O O . PHE A 1 361 ? -6.347 -7.044 -3.366 1.00 98.62 361 PHE A O 1
ATOM 2697 N N . MET A 1 362 ? -4.244 -7.106 -2.561 1.00 98.69 362 MET A N 1
ATOM 2698 C CA . MET A 1 362 ? -4.608 -6.887 -1.167 1.00 98.69 362 MET A CA 1
ATOM 2699 C C . MET A 1 362 ? -5.223 -5.511 -0.921 1.00 98.69 362 MET A C 1
ATOM 2701 O O . MET A 1 362 ? -6.238 -5.434 -0.229 1.00 98.69 362 MET A O 1
ATOM 2705 N N . ALA A 1 363 ? -4.695 -4.451 -1.538 1.00 98.56 363 ALA A N 1
ATOM 2706 C CA . ALA A 1 363 ? -5.306 -3.122 -1.489 1.00 98.56 363 ALA A CA 1
ATOM 2707 C C . ALA A 1 363 ? -6.760 -3.147 -2.001 1.00 98.56 363 ALA A C 1
ATOM 2709 O O . ALA A 1 363 ? -7.650 -2.546 -1.399 1.00 98.56 363 ALA A O 1
ATOM 2710 N N . GLY A 1 364 ? -7.033 -3.907 -3.070 1.00 98.31 364 GLY A N 1
ATOM 2711 C CA . GLY A 1 364 ? -8.391 -4.070 -3.594 1.00 98.31 364 GLY A CA 1
ATOM 2712 C C . GLY A 1 364 ? -9.299 -4.837 -2.632 1.00 98.31 364 GLY A C 1
ATOM 2713 O O . GLY A 1 364 ? -10.444 -4.452 -2.409 1.00 98.31 364 GLY A O 1
ATOM 2714 N N . ILE A 1 365 ? -8.776 -5.895 -2.004 1.00 98.69 365 ILE A N 1
ATOM 2715 C CA . ILE A 1 365 ? -9.507 -6.669 -0.990 1.00 98.69 365 ILE A CA 1
ATOM 2716 C C . ILE A 1 365 ? -9.840 -5.803 0.227 1.00 98.69 365 ILE A C 1
ATOM 2718 O O . ILE A 1 365 ? -10.953 -5.908 0.741 1.00 98.69 365 ILE A O 1
ATOM 2722 N N . PHE A 1 366 ? -8.922 -4.935 0.665 1.00 98.56 366 PHE A N 1
ATOM 2723 C CA . PHE A 1 366 ? -9.182 -3.968 1.734 1.00 98.56 366 PHE A CA 1
ATOM 2724 C C . PHE A 1 366 ? -10.352 -3.063 1.351 1.00 98.56 366 PHE A C 1
ATOM 2726 O O . PHE A 1 366 ? -11.313 -2.974 2.108 1.00 98.56 366 PHE A O 1
ATOM 2733 N N . ALA A 1 367 ? -10.327 -2.480 0.149 1.00 97.88 367 ALA A N 1
ATOM 2734 C CA . ALA A 1 367 ? -11.409 -1.632 -0.348 1.00 97.88 367 ALA A CA 1
ATOM 2735 C C . ALA A 1 367 ? -12.767 -2.350 -0.378 1.00 97.88 367 ALA A C 1
ATOM 2737 O O . ALA A 1 367 ? -13.765 -1.838 0.131 1.00 97.88 367 ALA A O 1
ATOM 2738 N N . ARG A 1 368 ? -12.804 -3.580 -0.902 1.00 97.88 368 ARG A N 1
ATOM 2739 C CA . ARG A 1 368 ? -14.030 -4.388 -0.954 1.00 97.88 368 ARG A CA 1
ATOM 2740 C C . ARG A 1 368 ? -14.565 -4.730 0.425 1.00 97.88 368 ARG A C 1
ATOM 2742 O O . ARG A 1 368 ? -15.773 -4.676 0.651 1.00 97.88 368 ARG A O 1
ATOM 2749 N N . VAL A 1 369 ? -13.684 -5.117 1.340 1.00 97.81 369 VAL A N 1
ATOM 2750 C CA . VAL A 1 369 ? -14.047 -5.425 2.724 1.00 97.81 369 VAL A CA 1
ATOM 2751 C C . VAL A 1 369 ? -14.606 -4.192 3.415 1.00 97.81 369 VAL A C 1
ATOM 2753 O O . VAL A 1 369 ? -15.687 -4.271 3.996 1.00 97.81 369 VAL A O 1
ATOM 2756 N N . ASP A 1 370 ? -13.926 -3.060 3.302 1.00 96.31 370 ASP A N 1
ATOM 2757 C CA . ASP A 1 370 ? -14.351 -1.818 3.930 1.00 96.31 370 ASP A CA 1
ATOM 2758 C C . ASP A 1 370 ? -15.715 -1.366 3.403 1.00 96.31 370 ASP A C 1
ATOM 2760 O O . ASP A 1 370 ? -16.604 -1.056 4.192 1.00 96.31 370 ASP A O 1
ATOM 2764 N N . GLY A 1 371 ? -15.917 -1.414 2.082 1.00 95.19 371 GLY A N 1
ATOM 2765 C CA . GLY A 1 371 ? -17.171 -1.006 1.449 1.00 95.19 371 GLY A CA 1
ATOM 2766 C C . GLY A 1 371 ? -18.360 -1.928 1.743 1.00 95.19 371 GLY A C 1
ATOM 2767 O O . GLY A 1 371 ? -19.503 -1.486 1.676 1.00 95.19 371 GLY A O 1
ATOM 2768 N N . THR A 1 372 ? -18.123 -3.201 2.081 1.00 95.12 372 THR A N 1
ATOM 2769 C CA . THR A 1 372 ? -19.201 -4.187 2.315 1.00 95.12 372 THR A CA 1
ATOM 2770 C C . THR A 1 372 ? -19.439 -4.515 3.785 1.00 95.12 372 THR A C 1
ATOM 2772 O O . THR A 1 372 ? -20.535 -4.935 4.157 1.00 95.12 372 THR A O 1
ATOM 2775 N N . ARG A 1 373 ? -18.413 -4.389 4.630 1.00 94.94 373 ARG A N 1
ATOM 2776 C CA . ARG A 1 373 ? -18.417 -4.837 6.031 1.00 94.94 373 ARG A CA 1
ATOM 2777 C C . ARG A 1 373 ? -17.869 -3.793 7.003 1.00 94.94 373 ARG A C 1
ATOM 2779 O O . ARG A 1 373 ? -18.000 -4.002 8.203 1.00 94.94 373 ARG A O 1
ATOM 2786 N N . GLY A 1 374 ? -17.288 -2.701 6.508 1.00 94.69 374 GLY A N 1
ATOM 2787 C CA . GLY A 1 374 ? -16.631 -1.676 7.311 1.00 94.69 374 GLY A CA 1
ATOM 2788 C C . GLY A 1 374 ? -15.184 -2.021 7.673 1.00 94.69 374 GLY A C 1
ATOM 2789 O O . GLY A 1 374 ? -14.808 -3.187 7.800 1.00 94.69 374 GLY A O 1
ATOM 2790 N N . VAL A 1 375 ? -14.379 -0.977 7.902 1.00 95.94 375 VAL A N 1
ATOM 2791 C CA . VAL A 1 375 ? -12.931 -1.065 8.196 1.00 95.94 375 VAL A CA 1
ATOM 2792 C C . VAL A 1 375 ? -12.595 -1.885 9.451 1.00 95.94 375 VAL A C 1
ATOM 2794 O O . VAL A 1 375 ? -11.500 -2.429 9.585 1.00 95.94 375 VAL A O 1
ATOM 2797 N N . HIS A 1 376 ? -13.556 -2.022 10.368 1.00 95.00 376 HIS A N 1
ATOM 2798 C CA . HIS A 1 376 ? -13.410 -2.801 11.595 1.00 95.00 376 HIS A CA 1
ATOM 2799 C C . HIS A 1 376 ? -13.389 -4.320 11.347 1.00 95.00 376 HIS A C 1
ATOM 2801 O O . HIS A 1 376 ? -12.960 -5.071 12.225 1.00 95.00 376 HIS A O 1
ATOM 2807 N N . LYS A 1 377 ? -13.807 -4.803 10.168 1.00 95.88 377 LYS A N 1
ATOM 2808 C CA . LYS A 1 377 ? -13.701 -6.218 9.793 1.00 95.88 377 LYS A CA 1
ATOM 2809 C C . LYS A 1 377 ? -12.297 -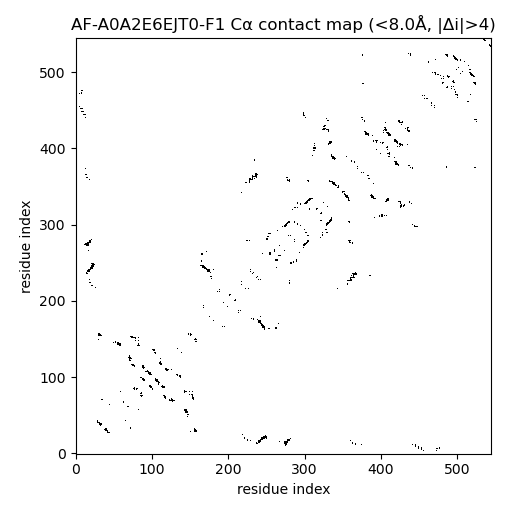6.519 9.262 1.00 95.88 377 LYS A C 1
ATOM 2811 O O . LYS A 1 377 ? -11.823 -5.902 8.317 1.00 95.88 377 LYS A O 1
ATOM 2816 N N . ALA A 1 378 ? -11.647 -7.534 9.831 1.00 96.19 378 ALA A N 1
ATOM 2817 C CA . ALA A 1 378 ? -10.349 -8.024 9.362 1.00 96.19 378 ALA A CA 1
ATOM 2818 C C . ALA A 1 378 ? -10.397 -8.449 7.879 1.00 96.19 378 ALA A C 1
ATOM 2820 O O . ALA A 1 378 ? -11.244 -9.280 7.543 1.00 96.19 378 ALA A O 1
ATOM 2821 N N . PRO A 1 379 ? -9.492 -7.970 7.002 1.00 96.56 379 PRO A N 1
ATOM 2822 C CA . PRO A 1 379 ? -9.467 -8.316 5.576 1.00 96.56 379 PRO A CA 1
ATOM 2823 C C . PRO A 1 379 ? -8.877 -9.718 5.306 1.00 96.56 379 PRO A C 1
ATOM 2825 O O . PRO A 1 379 ? -8.036 -9.910 4.435 1.00 96.56 379 PRO A O 1
ATOM 2828 N N . ALA A 1 380 ? -9.331 -10.712 6.070 1.00 96.38 380 ALA A N 1
ATOM 2829 C CA . ALA A 1 380 ? -8.956 -12.118 5.974 1.00 96.38 380 ALA A CA 1
ATOM 2830 C C . ALA A 1 380 ? -10.181 -12.995 5.687 1.00 96.38 380 ALA A C 1
ATOM 2832 O O . ALA A 1 380 ? -11.328 -12.570 5.840 1.00 96.38 380 ALA A O 1
ATOM 2833 N N . ASN A 1 381 ? -9.926 -14.247 5.300 1.00 96.44 381 ASN A N 1
ATOM 2834 C CA . ASN A 1 381 ? -10.915 -15.201 4.796 1.00 96.44 381 ASN A CA 1
ATOM 2835 C C . ASN A 1 381 ? -11.624 -14.715 3.513 1.00 96.44 381 ASN A C 1
ATOM 2837 O O . ASN A 1 381 ? -12.741 -15.134 3.206 1.00 96.44 381 ASN A O 1
ATOM 2841 N N . GLU A 1 382 ? -10.948 -13.858 2.751 1.00 97.69 382 GLU A N 1
ATOM 2842 C CA . GLU A 1 382 ? -11.424 -13.253 1.509 1.00 97.69 382 GLU A CA 1
ATOM 2843 C C . GLU A 1 382 ? -10.852 -13.970 0.293 1.00 97.69 382 GLU A C 1
ATOM 2845 O O . GLU A 1 382 ? -9.681 -14.342 0.292 1.00 97.69 382 GLU A O 1
ATOM 2850 N N . THR A 1 383 ? -11.661 -14.148 -0.750 1.00 97.56 383 THR A N 1
ATOM 2851 C CA . THR A 1 383 ? -11.202 -14.716 -2.023 1.00 97.56 383 THR A CA 1
ATOM 2852 C C . THR A 1 383 ? -10.392 -13.699 -2.819 1.00 97.56 383 THR A C 1
ATOM 2854 O O . THR A 1 383 ? -10.751 -12.519 -2.863 1.00 97.56 383 THR A O 1
ATOM 2857 N N . VAL A 1 384 ? -9.341 -14.157 -3.495 1.00 97.75 384 VAL A N 1
ATOM 2858 C CA . VAL A 1 384 ? -8.525 -13.310 -4.379 1.00 97.75 384 VAL A CA 1
ATOM 2859 C C . VAL A 1 384 ? -9.024 -13.462 -5.817 1.00 97.75 384 VAL A C 1
ATOM 2861 O O . VAL A 1 384 ? -8.978 -14.553 -6.381 1.00 97.75 384 VAL A O 1
ATOM 2864 N N . ALA A 1 385 ? -9.537 -12.382 -6.406 1.00 96.31 385 ALA A N 1
ATOM 2865 C CA . ALA A 1 385 ? -10.050 -12.381 -7.774 1.00 96.31 385 ALA A CA 1
ATOM 2866 C C . ALA A 1 385 ? -8.940 -12.093 -8.797 1.00 96.31 385 ALA A C 1
ATOM 2868 O O . ALA A 1 385 ? -8.020 -11.319 -8.528 1.00 96.31 385 ALA A O 1
ATOM 2869 N N . GLY A 1 386 ? -9.070 -12.664 -9.999 1.00 94.25 386 GLY A N 1
ATOM 2870 C CA . GLY A 1 386 ? -8.199 -12.353 -11.139 1.00 94.25 386 GLY A CA 1
ATOM 2871 C C . GLY A 1 386 ? -6.848 -13.072 -11.157 1.00 94.25 386 GLY A C 1
ATOM 2872 O O . GLY A 1 386 ? -5.964 -12.631 -11.888 1.00 94.25 386 GLY A O 1
ATOM 2873 N N . ILE A 1 387 ? -6.699 -14.151 -10.384 1.00 97.06 387 ILE A N 1
ATOM 2874 C CA . ILE A 1 387 ? -5.491 -14.985 -10.323 1.00 97.06 387 ILE A CA 1
ATOM 2875 C C . ILE A 1 387 ? -5.763 -16.398 -10.852 1.00 97.06 387 ILE A C 1
ATOM 2877 O O . ILE A 1 387 ? -6.902 -16.861 -10.849 1.00 97.06 387 ILE A O 1
ATOM 2881 N N . GLN A 1 388 ? -4.704 -17.081 -11.280 1.00 95.75 388 GLN A N 1
ATOM 2882 C CA . GLN A 1 388 ? -4.711 -18.492 -11.682 1.00 95.75 388 GLN A CA 1
ATOM 2883 C C . GLN A 1 388 ? -4.214 -19.418 -10.565 1.00 95.75 388 GLN A C 1
ATOM 2885 O O . GLN A 1 388 ? -4.545 -20.600 -10.552 1.00 95.75 388 GLN A O 1
ATOM 2890 N N . GLY A 1 389 ? -3.450 -18.890 -9.606 1.00 96.38 389 GLY A N 1
ATOM 2891 C CA . GLY A 1 389 ? -2.940 -19.666 -8.481 1.00 96.38 389 GLY A CA 1
ATOM 2892 C C . GLY A 1 389 ? -1.927 -18.899 -7.639 1.00 96.38 389 GLY A C 1
ATOM 2893 O O . GLY A 1 389 ? -1.859 -17.670 -7.678 1.00 96.38 389 GLY A O 1
ATOM 2894 N N . LEU A 1 390 ? -1.125 -19.644 -6.884 1.00 97.75 390 LEU A N 1
ATOM 2895 C CA . LEU A 1 390 ? -0.067 -19.130 -6.014 1.00 97.75 390 LEU A CA 1
ATOM 2896 C C . LEU A 1 390 ? 1.304 -19.577 -6.527 1.00 97.75 390 LEU A C 1
ATOM 2898 O O . LEU A 1 390 ? 1.422 -20.667 -7.088 1.00 97.75 390 LEU A O 1
ATOM 2902 N N . ALA A 1 391 ? 2.344 -18.767 -6.310 1.00 96.75 391 ALA A N 1
ATOM 2903 C CA . ALA A 1 391 ? 3.719 -19.146 -6.649 1.00 96.75 391 ALA A CA 1
ATOM 2904 C C . ALA A 1 391 ? 4.129 -20.458 -5.953 1.00 96.75 391 ALA A C 1
ATOM 2906 O O . ALA A 1 391 ? 4.751 -21.323 -6.564 1.00 96.75 391 ALA A O 1
ATOM 2907 N N . TYR A 1 392 ? 3.696 -20.636 -4.704 1.00 96.56 392 TYR A N 1
ATOM 2908 C CA . TYR A 1 392 ? 3.840 -21.867 -3.935 1.00 96.56 392 TYR A CA 1
ATOM 2909 C C . TYR A 1 392 ? 2.683 -22.029 -2.944 1.00 96.56 392 TYR A C 1
ATOM 2911 O O . TYR A 1 392 ? 2.068 -21.056 -2.517 1.00 96.56 392 TYR A O 1
ATOM 2919 N N . ASN A 1 393 ? 2.386 -23.269 -2.553 1.00 95.88 393 ASN A N 1
ATOM 2920 C CA . ASN A 1 393 ? 1.365 -23.551 -1.545 1.00 95.88 393 ASN A CA 1
ATOM 2921 C C . ASN A 1 393 ? 1.968 -23.546 -0.137 1.00 95.88 393 ASN A C 1
ATOM 2923 O O . ASN A 1 393 ? 3.016 -24.148 0.095 1.00 95.88 393 ASN A O 1
ATOM 2927 N N . ILE A 1 394 ? 1.263 -22.916 0.804 1.00 95.88 394 ILE A N 1
ATOM 2928 C CA . ILE A 1 394 ? 1.647 -22.834 2.218 1.00 95.88 394 ILE A CA 1
ATOM 2929 C C . ILE A 1 394 ? 0.745 -23.761 3.036 1.00 95.88 394 ILE A C 1
ATOM 2931 O O . ILE A 1 394 ? -0.489 -23.650 3.002 1.00 95.88 394 ILE A O 1
ATOM 2935 N N . ASN A 1 395 ? 1.349 -24.678 3.792 1.00 93.81 395 ASN A N 1
ATOM 2936 C CA . ASN A 1 395 ? 0.609 -25.555 4.699 1.00 93.81 395 ASN A CA 1
ATOM 2937 C C . ASN A 1 395 ? 0.376 -24.900 6.079 1.00 93.81 395 ASN A C 1
ATOM 2939 O O . ASN A 1 395 ? 0.864 -23.810 6.371 1.00 93.81 395 ASN A O 1
ATOM 2943 N N . ALA A 1 396 ? -0.387 -25.562 6.953 1.00 93.00 396 ALA A N 1
ATOM 2944 C CA . ALA A 1 396 ? -0.736 -25.010 8.265 1.00 93.00 396 ALA A CA 1
ATOM 2945 C C . ALA A 1 396 ? 0.472 -24.818 9.205 1.00 93.00 396 ALA A C 1
ATOM 2947 O O . ALA A 1 396 ? 0.479 -23.880 10.000 1.00 93.00 396 ALA A O 1
ATOM 2948 N N . ARG A 1 397 ? 1.492 -25.682 9.115 1.00 91.56 397 ARG A N 1
ATOM 2949 C CA . ARG A 1 397 ? 2.697 -25.601 9.953 1.00 91.56 397 ARG A CA 1
ATOM 2950 C C . ARG A 1 397 ? 3.558 -24.407 9.558 1.00 91.56 397 ARG A C 1
ATOM 2952 O O . ARG A 1 397 ? 3.991 -23.658 10.422 1.00 91.56 397 ARG A O 1
ATOM 2959 N N . GLU A 1 398 ? 3.760 -24.214 8.261 1.00 92.75 398 GLU A N 1
ATOM 2960 C CA . GLU A 1 398 ? 4.484 -23.056 7.732 1.00 92.75 398 GLU A CA 1
ATOM 2961 C C . GLU A 1 398 ? 3.758 -21.757 8.068 1.00 92.75 398 GLU A C 1
ATOM 2963 O O . GLU A 1 398 ? 4.364 -20.815 8.569 1.00 92.75 398 GLU A O 1
ATOM 2968 N N . GLN A 1 399 ? 2.434 -21.733 7.887 1.00 94.81 399 GLN A N 1
ATOM 2969 C CA . GLN A 1 399 ? 1.613 -20.591 8.274 1.00 94.81 399 GLN A CA 1
ATOM 2970 C C . GLN A 1 399 ? 1.811 -20.208 9.747 1.00 94.81 399 GLN A C 1
ATOM 2972 O O . GLN A 1 399 ? 1.889 -19.023 10.059 1.00 94.81 399 GLN A O 1
ATOM 2977 N N . ALA A 1 400 ? 1.900 -21.181 10.658 1.00 92.38 400 ALA A N 1
ATOM 2978 C CA . ALA A 1 400 ? 2.142 -20.885 12.066 1.00 92.38 400 ALA A CA 1
ATOM 2979 C C . ALA A 1 400 ? 3.459 -20.111 12.267 1.00 92.38 400 ALA A C 1
ATOM 2981 O O . ALA A 1 400 ? 3.470 -19.132 13.013 1.00 92.38 400 ALA A O 1
ATOM 2982 N N . ALA A 1 401 ? 4.526 -20.482 11.550 1.00 93.19 401 ALA A N 1
ATOM 2983 C CA . ALA A 1 401 ? 5.819 -19.797 11.608 1.00 93.19 401 ALA A CA 1
ATOM 2984 C C . ALA A 1 401 ? 5.779 -18.372 11.020 1.00 93.19 401 ALA A C 1
ATOM 2986 O O . ALA A 1 401 ? 6.394 -17.463 11.585 1.00 93.19 401 ALA A O 1
ATOM 2987 N N . TYR A 1 402 ? 5.025 -18.154 9.935 1.00 95.50 402 TYR A N 1
ATOM 2988 C CA . TYR A 1 402 ? 4.790 -16.817 9.369 1.00 95.50 402 TYR A CA 1
ATOM 2989 C C . TYR A 1 402 ? 3.970 -15.930 10.312 1.00 95.50 402 TYR A C 1
ATOM 2991 O O . TYR A 1 402 ? 4.337 -14.787 10.585 1.00 95.50 402 TYR A O 1
ATOM 2999 N N . ASN A 1 403 ? 2.882 -16.472 10.865 1.00 93.25 403 ASN A N 1
ATOM 3000 C CA . ASN A 1 403 ? 1.953 -15.720 11.698 1.00 93.25 403 ASN A CA 1
ATOM 3001 C C . ASN A 1 403 ? 2.644 -15.131 12.931 1.00 93.25 403 ASN A C 1
ATOM 3003 O O . ASN A 1 403 ? 2.358 -13.983 13.275 1.00 93.25 403 ASN A O 1
ATOM 3007 N N . VAL A 1 404 ? 3.542 -15.876 13.594 1.00 92.31 404 VAL A N 1
ATOM 3008 C CA . VAL A 1 404 ? 4.304 -15.390 14.767 1.00 92.31 404 VAL A CA 1
ATOM 3009 C C . VAL A 1 404 ? 4.997 -14.054 14.477 1.00 92.31 404 VAL A C 1
ATOM 3011 O O . VAL A 1 404 ? 5.014 -13.193 15.347 1.00 92.31 404 VAL A O 1
ATOM 3014 N N . ARG A 1 405 ? 5.448 -13.841 13.238 1.00 93.44 405 ARG A N 1
ATOM 3015 C CA . ARG A 1 405 ? 6.143 -12.632 12.766 1.00 93.44 405 ARG A CA 1
ATOM 3016 C C . ARG A 1 405 ? 5.231 -11.563 12.171 1.00 93.44 405 ARG A C 1
ATOM 3018 O O . ARG A 1 405 ? 5.707 -10.567 11.646 1.00 93.44 405 ARG A O 1
ATOM 3025 N N . GLY A 1 406 ? 3.918 -11.774 12.202 1.00 94.69 406 GLY A N 1
ATOM 3026 C CA . GLY A 1 406 ? 2.959 -10.867 11.570 1.00 94.69 406 GLY A CA 1
ATOM 3027 C C . GLY A 1 406 ? 2.905 -10.965 10.041 1.00 94.69 406 GLY A C 1
ATOM 3028 O O . GLY A 1 406 ? 2.300 -10.106 9.406 1.00 94.69 406 GLY A O 1
ATOM 3029 N N . ILE A 1 407 ? 3.494 -12.007 9.444 1.00 97.12 407 ILE A N 1
ATOM 3030 C CA . ILE A 1 407 ? 3.453 -12.239 7.996 1.00 97.12 407 ILE A CA 1
ATOM 3031 C C . ILE A 1 407 ? 2.129 -12.923 7.637 1.00 97.12 407 ILE A C 1
ATOM 3033 O O . ILE A 1 407 ? 1.787 -13.973 8.185 1.00 97.12 407 ILE A O 1
ATOM 3037 N N . ASN A 1 408 ? 1.377 -12.338 6.703 1.00 98.12 408 ASN A N 1
ATOM 3038 C CA . ASN A 1 408 ? 0.056 -12.825 6.316 1.00 98.12 408 ASN A CA 1
ATOM 3039 C C . ASN A 1 408 ? 0.141 -13.765 5.116 1.00 98.12 408 ASN A C 1
ATOM 3041 O O . ASN A 1 408 ? 0.687 -13.417 4.072 1.00 98.12 408 ASN A O 1
ATOM 3045 N N . CYS A 1 409 ? -0.447 -14.953 5.247 1.00 98.12 409 CYS A N 1
ATOM 3046 C CA . CYS A 1 409 ? -0.435 -15.953 4.184 1.00 98.12 409 CYS A CA 1
ATOM 3047 C C . CYS A 1 409 ? -1.673 -15.848 3.288 1.00 98.12 409 CYS A C 1
ATOM 3049 O O . CYS A 1 409 ? -2.791 -15.696 3.778 1.00 98.12 409 CYS A O 1
ATOM 3051 N N . ILE A 1 410 ? -1.494 -16.049 1.989 1.00 98.50 410 ILE A N 1
ATOM 3052 C CA . ILE A 1 410 ? -2.541 -16.337 1.012 1.00 98.50 410 ILE A CA 1
ATOM 3053 C C . ILE A 1 410 ? -2.443 -17.833 0.704 1.00 98.50 410 ILE A C 1
ATOM 3055 O O . ILE A 1 410 ? -1.364 -18.350 0.420 1.00 98.50 410 ILE A O 1
ATOM 3059 N N . ARG A 1 411 ? -3.550 -18.564 0.847 1.00 97.81 411 ARG A N 1
ATOM 3060 C CA . ARG A 1 411 ? -3.561 -20.032 0.818 1.00 97.81 411 ARG A CA 1
ATOM 3061 C C . ARG A 1 411 ? -4.647 -20.565 -0.095 1.00 97.81 411 ARG A C 1
ATOM 3063 O O . ARG A 1 411 ? -5.757 -20.040 -0.117 1.00 97.81 411 ARG A O 1
ATOM 3070 N N . ASP A 1 412 ? -4.333 -21.647 -0.791 1.00 96.62 412 ASP A N 1
ATOM 3071 C CA . ASP A 1 412 ? -5.320 -22.434 -1.516 1.00 96.62 412 ASP A CA 1
ATOM 3072 C C . ASP A 1 412 ? -6.033 -23.409 -0.566 1.00 96.62 412 ASP A C 1
ATOM 3074 O O . ASP A 1 412 ? -5.400 -24.153 0.188 1.00 96.62 412 ASP A O 1
ATOM 3078 N N . PHE A 1 413 ? -7.365 -23.382 -0.589 1.00 95.19 413 PHE A N 1
ATOM 3079 C CA . PHE A 1 413 ? -8.240 -24.284 0.160 1.00 95.19 413 PHE A CA 1
ATOM 3080 C C . PHE A 1 413 ? -9.045 -25.209 -0.769 1.00 95.19 413 PHE A C 1
ATOM 3082 O O . PHE A 1 413 ? -10.116 -25.693 -0.385 1.00 95.19 413 PHE A O 1
ATOM 3089 N N . GLY A 1 414 ? -8.573 -25.438 -1.998 1.00 92.25 414 GLY A N 1
ATOM 3090 C CA . GLY A 1 414 ? -9.216 -26.299 -2.985 1.00 92.25 414 GLY A CA 1
ATOM 3091 C C . GLY A 1 414 ? -10.615 -25.791 -3.327 1.00 92.25 414 GLY A C 1
ATOM 3092 O O . GLY A 1 414 ? -10.776 -24.706 -3.876 1.00 92.25 414 GLY A O 1
ATOM 3093 N N . GLY A 1 415 ? -11.657 -26.532 -2.938 1.00 90.44 415 GLY A N 1
ATOM 3094 C CA . GLY A 1 415 ? -13.055 -26.176 -3.227 1.00 90.44 415 GLY A CA 1
ATOM 3095 C C . GLY A 1 415 ? -13.526 -24.827 -2.660 1.00 90.44 415 GLY A C 1
ATOM 3096 O O . GLY A 1 415 ? -14.544 -24.302 -3.100 1.00 90.44 415 GLY A O 1
ATOM 3097 N N . ARG A 1 416 ? -12.797 -24.232 -1.703 1.00 92.31 416 ARG A N 1
ATOM 3098 C CA . ARG A 1 416 ? -13.080 -22.879 -1.177 1.00 92.31 416 ARG A CA 1
ATOM 3099 C C . ARG A 1 416 ? -12.303 -21.760 -1.884 1.00 92.31 416 ARG A C 1
ATOM 3101 O O . ARG A 1 416 ? -12.473 -20.596 -1.496 1.00 92.31 416 ARG A O 1
ATOM 3108 N N . GLY A 1 417 ? -11.488 -22.121 -2.875 1.00 93.56 417 GLY A N 1
ATOM 3109 C CA . GLY A 1 417 ? -10.604 -21.248 -3.635 1.00 93.56 417 GLY A CA 1
ATOM 3110 C C . GLY A 1 417 ? -9.406 -20.733 -2.839 1.00 93.56 417 GLY A C 1
ATOM 3111 O O . GLY A 1 417 ? -9.223 -21.042 -1.656 1.00 93.56 417 GLY A O 1
ATOM 3112 N N . VAL A 1 418 ? -8.616 -19.890 -3.502 1.00 97.62 418 VAL A N 1
ATOM 3113 C CA . VAL A 1 418 ? -7.504 -19.158 -2.894 1.00 97.62 418 VAL A CA 1
ATOM 3114 C C . VAL A 1 418 ? -8.039 -18.038 -2.007 1.00 97.62 418 VAL A C 1
ATOM 3116 O O . VAL A 1 418 ? -8.857 -17.219 -2.439 1.00 97.62 418 VAL A O 1
ATOM 3119 N N . ARG A 1 419 ? -7.567 -17.996 -0.759 1.00 97.75 419 ARG A N 1
ATOM 3120 C CA . ARG A 1 419 ? -8.009 -17.039 0.254 1.00 97.75 419 ARG A CA 1
ATOM 3121 C C . ARG A 1 419 ? -6.858 -16.355 0.964 1.00 97.75 419 ARG A C 1
ATOM 3123 O O . ARG A 1 419 ? -5.866 -16.987 1.318 1.00 97.75 419 ARG A O 1
ATOM 3130 N N . VAL A 1 420 ? -7.063 -15.082 1.276 1.00 98.00 420 VAL A N 1
ATOM 3131 C CA . VAL A 1 420 ? -6.250 -14.360 2.256 1.00 98.00 420 VAL A CA 1
ATOM 3132 C C . VAL A 1 420 ? -6.513 -14.965 3.627 1.00 98.00 420 VAL A C 1
ATOM 3134 O O . VAL A 1 420 ? -7.665 -15.118 4.035 1.00 98.00 420 VAL A O 1
ATOM 3137 N N . TRP A 1 421 ? -5.462 -15.328 4.345 1.00 96.88 421 TRP A N 1
ATOM 3138 C CA . TRP A 1 421 ? -5.552 -16.109 5.572 1.00 96.88 421 TRP A CA 1
ATOM 3139 C C . TRP A 1 421 ? -4.628 -15.564 6.673 1.00 96.88 421 TRP A C 1
ATOM 3141 O O . TRP A 1 421 ? -3.908 -16.300 7.347 1.00 96.88 421 TRP A O 1
ATOM 3151 N N . GLY A 1 422 ? -4.680 -14.244 6.855 1.00 95.06 422 GLY A N 1
ATOM 3152 C CA . GLY A 1 422 ? -4.014 -13.487 7.913 1.00 95.06 422 GLY A CA 1
ATOM 3153 C C . GLY A 1 422 ? -4.487 -12.030 7.901 1.00 95.06 422 GLY A C 1
ATOM 3154 O O . GLY A 1 422 ? -4.900 -11.529 6.858 1.00 95.06 422 GLY A O 1
ATOM 3155 N N . ALA A 1 423 ? -4.480 -11.377 9.064 1.00 96.62 423 ALA A N 1
ATOM 3156 C CA . ALA A 1 423 ? -4.801 -9.951 9.209 1.00 96.62 423 ALA A CA 1
ATOM 3157 C C . ALA A 1 423 ? -3.935 -9.279 10.289 1.00 96.62 423 ALA A C 1
ATOM 3159 O O . ALA A 1 423 ? -4.421 -8.469 11.085 1.00 96.62 423 ALA A O 1
ATOM 3160 N N . ARG A 1 424 ? -2.664 -9.677 10.361 1.00 96.88 424 ARG A N 1
ATOM 3161 C CA . ARG A 1 424 ? -1.671 -9.173 11.306 1.00 96.88 424 ARG A CA 1
ATOM 3162 C C . ARG A 1 424 ? -0.839 -8.043 10.690 1.00 96.88 424 ARG A C 1
ATOM 3164 O O . ARG A 1 424 ? -0.610 -8.025 9.485 1.00 96.88 424 ARG A O 1
ATOM 3171 N N . THR A 1 425 ? -0.414 -7.094 11.510 1.00 97.56 425 THR A N 1
ATOM 3172 C CA . THR A 1 425 ? 0.524 -6.029 11.129 1.00 97.56 425 THR A CA 1
ATOM 3173 C C . THR A 1 425 ? 1.962 -6.466 11.408 1.00 97.56 425 THR A C 1
ATOM 3175 O O . THR A 1 425 ? 2.209 -7.448 12.120 1.00 97.56 425 THR A O 1
ATOM 3178 N N . LEU A 1 426 ? 2.920 -5.688 10.910 1.00 95.81 426 LEU A N 1
ATOM 3179 C CA . LEU A 1 426 ? 4.345 -5.872 11.196 1.00 95.81 426 LEU A CA 1
ATOM 3180 C C . LEU A 1 426 ? 4.716 -5.604 12.665 1.00 95.81 426 LEU A C 1
ATOM 3182 O O . LEU A 1 426 ? 5.747 -6.082 13.121 1.00 95.81 426 LEU A O 1
ATOM 3186 N N . SER A 1 427 ? 3.847 -4.955 13.451 1.00 95.31 427 SER A N 1
ATOM 3187 C CA . SER A 1 427 ? 4.075 -4.752 14.890 1.00 95.31 427 SER A CA 1
ATOM 3188 C C . SER A 1 427 ? 3.695 -5.950 15.757 1.00 95.31 427 SER A C 1
ATOM 3190 O O . SER A 1 427 ? 3.592 -5.831 16.974 1.00 95.31 427 SER A O 1
ATOM 3192 N N . THR A 1 428 ? 3.433 -7.114 15.157 1.00 91.19 428 THR A N 1
ATOM 3193 C CA . THR A 1 428 ? 2.973 -8.310 15.880 1.00 91.19 428 THR A CA 1
ATOM 3194 C C . THR A 1 428 ? 3.934 -8.740 16.990 1.00 91.19 428 THR A C 1
ATOM 3196 O O . THR A 1 428 ? 3.470 -9.183 18.040 1.00 91.19 428 THR A O 1
ATOM 3199 N N . LEU A 1 429 ? 5.245 -8.622 16.762 1.00 88.50 429 LEU A N 1
ATOM 3200 C CA . LEU A 1 429 ? 6.272 -9.018 17.731 1.00 88.50 429 LEU A CA 1
ATOM 3201 C C . LEU A 1 429 ? 6.558 -7.932 18.774 1.00 88.50 429 LEU A C 1
ATOM 3203 O O . LEU A 1 429 ? 6.809 -8.254 19.931 1.00 88.50 429 LEU A O 1
ATOM 3207 N N . SER A 1 430 ? 6.510 -6.665 18.371 1.00 91.75 430 SER A N 1
ATOM 3208 C CA . SER A 1 430 ? 6.922 -5.522 19.189 1.00 91.75 430 SER A CA 1
ATOM 3209 C C . SER A 1 430 ? 5.787 -4.915 20.011 1.00 91.75 430 SER A C 1
ATOM 3211 O O . SER A 1 430 ? 5.993 -4.534 21.162 1.00 91.75 430 SER A O 1
ATOM 3213 N N . ASN A 1 431 ? 4.576 -4.832 19.451 1.00 92.44 431 ASN A N 1
ATOM 3214 C CA . ASN A 1 431 ? 3.448 -4.156 20.080 1.00 92.44 431 ASN A CA 1
ATOM 3215 C C . ASN A 1 431 ? 2.109 -4.887 19.850 1.00 92.44 431 ASN A C 1
ATOM 3217 O O . ASN A 1 431 ? 1.417 -4.655 18.847 1.00 92.44 431 ASN A O 1
ATOM 3221 N N . PRO A 1 432 ? 1.674 -5.717 20.820 1.00 86.44 432 PRO A N 1
ATOM 3222 C CA . PRO A 1 432 ? 0.425 -6.471 20.732 1.00 86.44 432 PRO A CA 1
ATOM 3223 C C . PRO A 1 432 ? -0.840 -5.616 20.569 1.00 86.44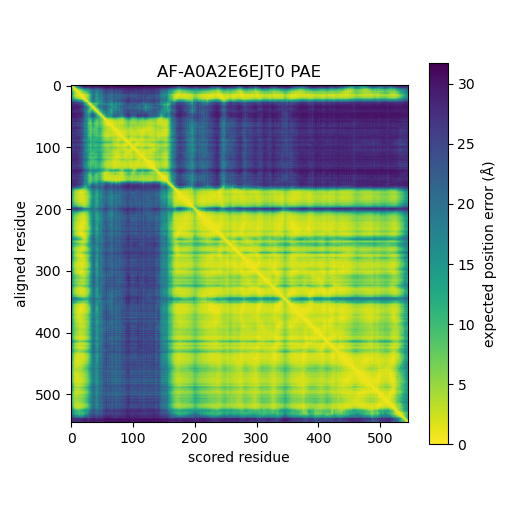 432 PRO A C 1
ATOM 3225 O O . PRO A 1 432 ? -1.834 -6.110 20.030 1.00 86.44 432 PRO A O 1
ATOM 3228 N N . SER A 1 433 ? -0.827 -4.350 21.003 1.00 89.38 433 SER A N 1
ATOM 3229 C CA . SER A 1 433 ? -1.972 -3.438 20.849 1.00 89.38 433 SER A CA 1
ATOM 3230 C C . SER A 1 433 ? -2.274 -3.143 19.382 1.00 89.38 433 SER A C 1
ATOM 3232 O O . SER A 1 433 ? -3.437 -2.998 19.007 1.00 89.38 433 SER A O 1
ATOM 3234 N N . TRP A 1 434 ? -1.241 -3.147 18.538 1.00 94.50 434 TRP A N 1
ATOM 3235 C CA . TRP A 1 434 ? -1.339 -2.853 17.109 1.00 94.50 434 TRP A CA 1
ATOM 3236 C C . TRP A 1 434 ? -1.241 -4.088 16.225 1.00 94.50 434 TRP A C 1
ATOM 3238 O O . TRP A 1 434 ? -1.139 -3.961 15.010 1.00 94.50 434 TRP A O 1
ATOM 3248 N N . LYS A 1 435 ? -1.353 -5.283 16.818 1.00 94.19 435 LYS A N 1
ATOM 3249 C CA . LYS A 1 435 ? -1.223 -6.580 16.139 1.00 94.19 435 LYS A CA 1
ATOM 3250 C C . LYS A 1 435 ? -2.133 -6.742 14.917 1.00 94.19 435 LYS A C 1
ATOM 3252 O O . LYS A 1 435 ? -1.759 -7.465 14.001 1.00 94.19 435 LYS A O 1
ATOM 3257 N N . TYR A 1 436 ? -3.332 -6.155 14.900 1.00 96.88 436 TYR A N 1
ATOM 3258 C CA . TYR A 1 436 ? -4.342 -6.432 13.869 1.00 96.88 436 TYR A CA 1
ATOM 3259 C C . TYR A 1 436 ? -4.577 -5.260 12.917 1.00 96.88 436 TYR A C 1
ATOM 3261 O O . TYR A 1 436 ? -4.784 -4.123 13.342 1.00 96.88 436 TYR A O 1
ATOM 3269 N N . ILE A 1 437 ? -4.649 -5.579 11.622 1.00 97.50 437 ILE A N 1
ATOM 3270 C CA . ILE A 1 437 ? -4.811 -4.612 10.529 1.00 97.50 437 ILE A CA 1
ATOM 3271 C C . ILE A 1 437 ? -6.099 -3.800 10.684 1.00 97.50 437 ILE A C 1
ATOM 3273 O O . ILE A 1 437 ? -6.069 -2.577 10.607 1.00 97.50 437 ILE A O 1
ATOM 3277 N N . ASN A 1 438 ? -7.236 -4.457 10.930 1.00 95.81 438 ASN A N 1
ATOM 3278 C CA . ASN A 1 438 ? -8.526 -3.777 11.082 1.00 95.81 438 ASN A CA 1
ATOM 3279 C C . ASN A 1 438 ? -8.568 -2.852 12.301 1.00 95.81 438 ASN A C 1
ATOM 3281 O O . ASN A 1 438 ? -9.237 -1.828 12.257 1.00 95.81 438 ASN A O 1
ATOM 3285 N N . VAL A 1 439 ? -7.838 -3.188 13.370 1.00 96.31 439 VAL A N 1
ATOM 3286 C CA . VAL A 1 439 ? -7.738 -2.323 14.550 1.00 96.31 439 VAL A CA 1
ATOM 3287 C C . VAL A 1 439 ? -6.945 -1.070 14.197 1.00 96.31 439 VAL A C 1
ATOM 3289 O O . VAL A 1 439 ? -7.460 0.030 14.363 1.00 96.31 439 VAL A O 1
ATOM 3292 N N . ARG A 1 440 ? -5.738 -1.212 13.634 1.00 96.75 440 ARG A N 1
ATOM 3293 C CA . ARG A 1 440 ? -4.924 -0.054 13.240 1.00 96.75 440 ARG A CA 1
ATOM 3294 C C . ARG A 1 440 ? -5.647 0.833 12.220 1.00 96.75 440 ARG A C 1
ATOM 3296 O O . ARG A 1 440 ? -5.694 2.044 12.399 1.00 96.75 440 ARG A O 1
ATOM 3303 N N . ARG A 1 441 ? -6.260 0.245 11.189 1.00 97.06 441 ARG A N 1
ATOM 3304 C CA . ARG A 1 441 ? -6.995 0.997 10.156 1.00 97.06 441 ARG A CA 1
ATOM 3305 C C . ARG A 1 441 ? -8.265 1.670 10.686 1.00 97.06 441 ARG A C 1
ATOM 3307 O O . ARG A 1 441 ? -8.624 2.735 10.193 1.00 97.06 441 ARG A O 1
ATOM 3314 N N . LEU A 1 442 ? -8.924 1.096 11.697 1.00 96.56 442 LEU A N 1
ATOM 3315 C CA . LEU A 1 442 ? -10.047 1.748 12.377 1.00 96.56 442 LEU A CA 1
ATOM 3316 C C . LEU A 1 442 ? -9.594 3.014 13.118 1.00 96.56 442 LEU A C 1
ATOM 3318 O O . LEU A 1 442 ? -10.258 4.039 12.992 1.00 96.56 442 LEU A O 1
ATOM 3322 N N . PHE A 1 443 ? -8.466 2.956 13.834 1.00 97.00 443 PHE A N 1
ATOM 3323 C CA . PHE A 1 443 ? -7.878 4.137 14.480 1.00 97.00 443 PHE A CA 1
ATOM 3324 C C . PHE A 1 443 ? -7.521 5.215 13.456 1.00 97.00 443 PHE A C 1
ATOM 3326 O O . PHE A 1 443 ? -7.987 6.338 13.603 1.00 97.00 443 PHE A O 1
ATOM 3333 N N . ILE A 1 444 ? -6.829 4.848 12.371 1.00 96.31 444 ILE A N 1
ATOM 3334 C CA . ILE A 1 444 ? -6.487 5.774 11.275 1.00 96.31 444 ILE A CA 1
ATOM 3335 C C . ILE A 1 444 ? -7.733 6.503 10.750 1.00 96.31 444 ILE A C 1
ATOM 3337 O O . ILE A 1 444 ? -7.743 7.726 10.634 1.00 96.31 444 ILE A O 1
ATOM 3341 N N . MET A 1 445 ? -8.814 5.767 10.466 1.00 96.19 445 MET A N 1
ATOM 3342 C CA . MET A 1 445 ? -10.059 6.361 9.968 1.00 96.19 445 MET A CA 1
ATOM 3343 C C . MET A 1 445 ? -10.683 7.330 10.978 1.00 96.19 445 MET A C 1
ATOM 3345 O O . MET A 1 445 ? -11.125 8.414 10.592 1.00 96.19 445 MET A O 1
ATOM 3349 N N . ILE A 1 446 ? -10.728 6.955 12.260 1.00 96.94 446 ILE A N 1
ATOM 3350 C CA . ILE A 1 446 ? -11.306 7.779 13.329 1.00 96.94 446 ILE A CA 1
ATOM 3351 C C . ILE A 1 446 ? -10.484 9.054 13.524 1.00 96.94 446 ILE A C 1
ATOM 3353 O O . ILE A 1 446 ? -11.055 10.143 13.509 1.00 96.94 446 ILE A O 1
ATOM 3357 N N . GLU A 1 447 ? -9.164 8.923 13.656 1.00 95.75 447 GLU A N 1
ATOM 3358 C CA . GLU A 1 447 ? -8.227 10.035 13.836 1.00 95.75 447 GLU A CA 1
ATOM 3359 C C . GLU A 1 447 ? -8.335 11.022 12.670 1.00 95.75 447 GLU A C 1
ATOM 3361 O O . GLU A 1 447 ? -8.577 12.209 12.891 1.00 95.75 447 GLU A O 1
ATOM 3366 N N . LYS A 1 448 ? -8.281 10.529 11.425 1.00 94.75 448 LYS A N 1
ATOM 3367 C CA . LYS A 1 448 ? -8.369 11.379 10.231 1.00 94.75 448 LYS A CA 1
ATOM 3368 C C . LYS A 1 448 ? -9.737 12.045 10.076 1.00 94.75 448 LYS A C 1
ATOM 3370 O O . LYS A 1 448 ? -9.816 13.218 9.714 1.00 94.75 448 LYS A O 1
ATOM 3375 N N . THR A 1 449 ? -10.820 11.327 10.384 1.00 95.31 449 THR A N 1
ATOM 3376 C CA . THR A 1 449 ? -12.180 11.890 10.355 1.00 95.31 449 THR A CA 1
ATOM 3377 C C . THR A 1 449 ? -12.327 13.028 11.356 1.00 95.31 449 THR A C 1
ATOM 3379 O O . THR A 1 449 ? -12.851 14.086 11.008 1.00 95.31 449 THR A O 1
ATOM 3382 N N . ILE A 1 450 ? -11.850 12.827 12.588 1.00 95.44 450 ILE A N 1
ATOM 3383 C CA . ILE A 1 450 ? -11.901 13.847 13.636 1.00 95.44 450 ILE A CA 1
ATOM 3384 C C . ILE A 1 450 ? -11.040 15.038 13.231 1.00 95.44 450 ILE A C 1
ATOM 3386 O O . ILE A 1 450 ? -11.568 16.144 13.216 1.00 95.44 450 ILE A O 1
ATOM 3390 N N . GLN A 1 451 ? -9.794 14.809 12.805 1.00 92.81 451 GLN A N 1
ATOM 3391 C CA . GLN A 1 451 ? -8.876 15.860 12.361 1.00 92.81 451 GLN A CA 1
ATOM 3392 C C . GLN A 1 451 ? -9.507 16.759 11.288 1.00 92.81 451 GLN A C 1
ATOM 3394 O O . GLN A 1 451 ? -9.498 17.980 11.433 1.00 92.81 451 GLN A O 1
ATOM 3399 N N . LEU A 1 452 ? -10.080 16.176 10.228 1.00 91.62 452 LEU A N 1
ATOM 3400 C CA . LEU A 1 452 ? -10.675 16.950 9.135 1.00 91.62 452 LEU A CA 1
ATOM 3401 C C . LEU A 1 452 ? -11.976 17.639 9.549 1.00 91.62 452 LEU A C 1
ATOM 3403 O O . LEU A 1 452 ? -12.185 18.815 9.251 1.00 91.62 452 LEU A O 1
ATOM 3407 N N . GLY A 1 453 ? -12.861 16.941 10.261 1.00 91.56 453 GLY A N 1
ATOM 3408 C CA . GLY A 1 453 ? -14.148 17.515 10.646 1.00 91.56 453 GLY A CA 1
ATOM 3409 C C . GLY A 1 453 ? -14.093 18.453 11.853 1.00 91.56 453 GLY A C 1
ATOM 3410 O O . GLY A 1 453 ? -15.093 19.117 12.132 1.00 91.56 453 GLY A O 1
ATOM 3411 N N . SER A 1 454 ? -12.960 18.550 12.556 1.00 93.69 454 SER A N 1
ATOM 3412 C CA . SER A 1 454 ? -12.727 19.532 13.621 1.00 93.69 454 SER A CA 1
ATOM 3413 C C . SER A 1 454 ? -11.919 20.755 13.176 1.00 93.69 454 SER A C 1
ATOM 3415 O O . SER A 1 454 ? -11.681 21.627 14.004 1.00 93.69 454 SER A O 1
ATOM 3417 N N . GLN A 1 455 ? -11.542 20.888 11.895 1.00 92.06 455 GLN A N 1
ATOM 3418 C CA . GLN A 1 455 ? -10.755 22.041 11.413 1.00 92.06 455 GLN A CA 1
ATOM 3419 C C . GLN A 1 455 ? -11.431 23.400 11.643 1.00 92.06 455 GLN A C 1
ATOM 3421 O O . GLN A 1 455 ? -10.750 24.403 11.819 1.00 92.06 455 GLN A O 1
ATOM 3426 N N . TRP A 1 456 ? -12.766 23.445 11.693 1.00 91.88 456 TRP A N 1
ATOM 3427 C CA . TRP A 1 456 ? -13.511 24.673 11.997 1.00 91.88 456 TRP A CA 1
ATOM 3428 C C . TRP A 1 456 ? -13.216 25.235 13.394 1.00 91.88 456 TRP A C 1
ATOM 3430 O O . TRP A 1 456 ? -13.541 26.387 13.641 1.00 91.88 456 TRP A O 1
ATOM 3440 N N . ALA A 1 457 ? -12.666 24.431 14.311 1.00 93.19 457 ALA A N 1
ATOM 3441 C CA . ALA A 1 457 ? -12.324 24.866 15.662 1.00 93.19 457 ALA A CA 1
ATOM 3442 C C . ALA A 1 457 ? -11.047 25.720 15.706 1.00 93.19 457 ALA A C 1
ATOM 3444 O O . ALA A 1 457 ? -10.807 26.415 16.690 1.00 93.19 457 ALA A O 1
ATOM 3445 N N . VAL A 1 458 ? -10.218 25.665 14.659 1.00 92.50 458 VAL A N 1
ATOM 3446 C CA . VAL A 1 458 ? -8.979 26.442 14.584 1.00 92.50 458 VAL A CA 1
ATOM 3447 C C . VAL A 1 458 ? -9.328 27.930 14.501 1.00 92.50 458 VAL A C 1
ATOM 3449 O O . VAL A 1 458 ? -10.125 28.334 13.658 1.00 92.50 458 VAL A O 1
ATOM 3452 N N . PHE A 1 459 ? -8.711 28.739 15.366 1.00 92.94 459 PHE A N 1
ATOM 3453 C CA . PHE A 1 459 ? -8.963 30.181 15.525 1.00 92.94 459 PHE A CA 1
ATOM 3454 C C . PHE A 1 459 ? -10.346 30.575 16.079 1.00 92.94 459 PHE A C 1
ATOM 3456 O O . PHE A 1 459 ? -10.679 31.761 16.086 1.00 92.94 459 PHE A O 1
ATOM 3463 N N . GLU A 1 460 ? -11.137 29.631 16.595 1.00 94.69 460 GLU A N 1
ATOM 3464 C CA . GLU A 1 460 ? -12.312 29.968 17.407 1.00 94.69 460 GLU A CA 1
ATOM 3465 C C . GLU A 1 460 ? -11.882 30.435 18.816 1.00 94.69 460 GLU A C 1
ATOM 3467 O O . GLU A 1 460 ? -10.801 30.068 19.287 1.00 94.69 460 GLU A O 1
ATOM 3472 N N . PRO A 1 461 ? -12.715 31.216 19.533 1.00 95.88 461 PRO A N 1
ATOM 3473 C CA . PRO A 1 461 ? -12.465 31.534 20.937 1.00 95.88 461 PRO A CA 1
ATOM 3474 C C . PRO A 1 461 ? -12.310 30.262 21.783 1.00 95.88 461 PRO A C 1
ATOM 3476 O O . PRO A 1 461 ? -13.201 29.411 21.794 1.00 95.88 461 PRO A O 1
ATOM 3479 N N . ASN A 1 462 ? -11.189 30.143 22.501 1.00 95.81 462 ASN A N 1
ATOM 3480 C CA . ASN A 1 462 ? -10.907 29.006 23.376 1.00 95.81 462 ASN A CA 1
ATOM 3481 C C . ASN A 1 462 ? -11.705 29.123 24.686 1.00 95.81 462 ASN A C 1
ATOM 3483 O O . ASN A 1 462 ? -11.209 29.626 25.691 1.00 95.81 462 ASN A O 1
ATOM 3487 N N . ASP A 1 463 ? -12.979 28.730 24.641 1.00 95.12 463 ASP A N 1
ATOM 3488 C CA . ASP A 1 463 ? -13.911 28.791 25.765 1.00 95.12 463 ASP A CA 1
ATOM 3489 C C . ASP A 1 463 ? -14.699 27.477 25.952 1.00 95.12 463 ASP A C 1
ATOM 3491 O O . ASP A 1 463 ? -14.705 26.578 25.105 1.00 95.12 463 ASP A O 1
ATOM 3495 N N . HIS A 1 464 ? -15.451 27.377 27.053 1.00 96.50 464 HIS A N 1
ATOM 3496 C CA . HIS A 1 464 ? -16.290 26.203 27.334 1.00 96.50 464 HIS A CA 1
ATOM 3497 C C . HIS A 1 464 ? -17.323 25.905 26.229 1.00 96.50 464 HIS A C 1
ATOM 3499 O O . HIS A 1 464 ? -17.790 24.768 26.108 1.00 96.50 464 HIS A O 1
ATOM 3505 N N . ARG A 1 465 ? -17.715 26.897 25.412 1.00 96.06 465 ARG A N 1
ATOM 3506 C CA . ARG A 1 465 ? -18.656 26.677 24.303 1.00 96.06 465 ARG A CA 1
ATOM 3507 C C . ARG A 1 465 ? -17.967 25.920 23.176 1.00 96.06 465 ARG A C 1
ATOM 3509 O O . ARG A 1 465 ? -18.580 25.000 22.625 1.00 96.06 465 ARG A O 1
ATOM 3516 N N . LEU A 1 466 ? -16.721 26.265 22.849 1.00 95.69 466 LEU A N 1
ATOM 3517 C CA . LEU A 1 466 ? -15.900 25.520 21.896 1.00 95.69 466 LEU A CA 1
ATOM 3518 C C . LEU A 1 466 ? -15.719 24.069 22.354 1.00 95.69 466 LEU A C 1
ATOM 3520 O O . LEU A 1 466 ? -16.016 23.144 21.591 1.00 95.69 466 LEU A O 1
ATOM 3524 N N . TRP A 1 467 ? -15.337 23.868 23.617 1.00 97.50 467 TRP A N 1
ATOM 3525 C CA . TRP A 1 467 ? -15.112 22.538 24.194 1.00 97.50 467 TRP A CA 1
ATOM 3526 C C . TRP A 1 467 ? -16.372 21.669 24.132 1.00 97.50 467 TRP A C 1
ATOM 3528 O O . TRP A 1 467 ? -16.348 20.538 23.639 1.00 97.50 467 TRP A O 1
ATOM 3538 N N . ALA A 1 468 ? -17.522 22.228 24.525 1.00 96.88 468 ALA A N 1
ATOM 3539 C CA . ALA A 1 468 ? -18.805 21.535 24.453 1.00 96.88 468 ALA A CA 1
ATOM 3540 C C . ALA A 1 468 ? -19.217 21.192 23.008 1.00 96.88 468 ALA A C 1
ATOM 3542 O O . ALA A 1 468 ? -19.805 20.132 22.768 1.00 96.88 468 ALA A O 1
ATOM 3543 N N . ARG A 1 469 ? -18.919 22.062 22.027 1.00 95.75 469 ARG A N 1
ATOM 3544 C CA . ARG A 1 469 ? -19.172 21.792 20.598 1.00 95.75 469 ARG A CA 1
ATOM 3545 C C . ARG A 1 469 ? -18.292 20.651 20.084 1.00 95.75 469 ARG A C 1
ATOM 3547 O O . ARG A 1 469 ? -18.828 19.739 19.452 1.00 95.75 469 ARG A O 1
ATOM 3554 N N . LEU A 1 470 ? -16.990 20.669 20.380 1.00 96.31 470 LEU A N 1
ATOM 3555 C CA . LEU A 1 470 ? -16.047 19.605 20.013 1.00 96.31 470 LEU A CA 1
ATOM 3556 C C . LEU A 1 470 ? -16.476 18.262 20.608 1.00 96.31 470 LEU A C 1
ATOM 3558 O O . LEU A 1 470 ? -16.718 17.308 19.863 1.00 96.31 470 LEU A O 1
ATOM 3562 N N . LYS A 1 471 ? -16.679 18.218 21.931 1.00 97.25 471 LYS A N 1
ATOM 3563 C CA . LYS A 1 471 ? -17.110 17.017 22.656 1.00 97.25 471 LYS A CA 1
ATOM 3564 C C . LYS A 1 471 ? -18.391 16.432 22.068 1.00 97.25 471 LYS A C 1
ATOM 3566 O O . LYS A 1 471 ? -18.438 15.242 21.767 1.00 97.25 471 LYS A O 1
ATOM 3571 N N . ARG A 1 472 ? -19.417 17.260 21.840 1.00 96.31 472 ARG A N 1
ATOM 3572 C CA . ARG A 1 472 ? -20.704 16.815 21.280 1.00 96.31 472 ARG A CA 1
ATOM 3573 C C . ARG A 1 472 ? -20.564 16.241 19.868 1.00 96.31 472 ARG A C 1
ATOM 3575 O O . ARG A 1 472 ? -21.176 15.217 19.570 1.00 96.31 472 ARG A O 1
ATOM 3582 N N . ASN A 1 473 ? -19.780 16.881 19.002 1.00 95.88 473 ASN A N 1
ATOM 3583 C CA . ASN A 1 473 ? -19.615 16.436 17.618 1.00 95.88 473 ASN A CA 1
ATOM 3584 C C . ASN A 1 473 ? -18.859 15.106 17.539 1.00 95.88 473 ASN A C 1
ATOM 3586 O O . ASN A 1 473 ? -19.310 14.185 16.851 1.00 95.88 473 ASN A O 1
ATOM 3590 N N . ILE A 1 474 ? -17.755 14.988 18.281 1.00 97.62 474 ILE A N 1
ATOM 3591 C CA . ILE A 1 474 ? -16.943 13.767 18.340 1.00 97.62 474 ILE A CA 1
ATOM 3592 C C . ILE A 1 474 ? -17.751 12.628 18.970 1.00 97.62 474 ILE A C 1
ATOM 3594 O O . ILE A 1 474 ? -17.800 11.532 18.415 1.00 97.62 474 ILE A O 1
ATOM 3598 N N . TRP A 1 475 ? -18.476 12.897 20.061 1.00 97.31 475 TRP A N 1
ATOM 3599 C CA . TRP A 1 475 ? -19.369 11.920 20.687 1.00 97.31 475 TRP A CA 1
ATOM 3600 C C . TRP A 1 475 ? -20.423 11.390 19.710 1.00 97.31 475 TRP A C 1
ATOM 3602 O O . TRP A 1 475 ? -20.634 10.180 19.605 1.00 97.31 475 TRP A O 1
ATOM 3612 N N . ALA A 1 476 ? -21.077 12.278 18.956 1.00 96.75 476 ALA A N 1
ATOM 3613 C CA . ALA A 1 476 ? -22.082 11.884 17.973 1.00 96.75 476 ALA A CA 1
ATOM 3614 C C . ALA A 1 476 ? -21.486 11.011 16.854 1.00 96.75 476 ALA A C 1
ATOM 3616 O O . ALA A 1 476 ? -22.143 10.079 16.387 1.00 96.75 476 ALA A O 1
ATOM 3617 N N . PHE A 1 477 ? -20.254 11.294 16.423 1.00 97.31 477 PHE A N 1
ATOM 3618 C CA . PHE A 1 477 ? -19.528 10.465 15.461 1.00 97.31 477 PHE A CA 1
ATOM 3619 C C . PHE A 1 477 ? -19.200 9.081 16.021 1.00 97.31 477 PHE A C 1
ATOM 3621 O O . PHE A 1 477 ? -19.611 8.080 15.432 1.00 97.31 477 PHE A O 1
ATOM 3628 N N . LEU A 1 478 ? -18.545 9.010 17.180 1.00 97.88 478 LEU A N 1
ATOM 3629 C CA . LEU A 1 478 ? -18.178 7.740 17.808 1.00 97.88 478 LEU A CA 1
ATOM 3630 C C . LEU A 1 478 ? -19.408 6.896 18.170 1.00 97.88 478 LEU A C 1
ATOM 3632 O O . LEU A 1 478 ? -19.368 5.677 18.039 1.00 97.88 478 LEU A O 1
ATOM 3636 N N . SER A 1 479 ? -20.542 7.528 18.487 1.00 97.06 479 SER A N 1
ATOM 3637 C CA . SER A 1 479 ? -21.827 6.838 18.669 1.00 97.06 479 SER A CA 1
ATOM 3638 C C . SER A 1 479 ? -22.286 6.111 17.399 1.00 97.06 479 SER A C 1
ATOM 3640 O O . SER A 1 479 ? -22.789 4.989 17.481 1.00 97.06 479 SER A O 1
ATOM 3642 N N . ARG A 1 480 ? -22.096 6.710 16.211 1.00 96.00 480 ARG A N 1
ATOM 3643 C CA . ARG A 1 480 ? -22.383 6.047 14.923 1.00 96.00 480 ARG A CA 1
ATOM 3644 C C . ARG A 1 480 ? -21.396 4.915 14.650 1.00 96.00 480 ARG A C 1
ATOM 3646 O O . ARG A 1 480 ? -21.812 3.847 14.209 1.00 96.00 480 ARG A O 1
ATOM 3653 N N . VAL A 1 481 ? -20.113 5.124 14.951 1.00 96.19 481 VAL A N 1
ATOM 3654 C CA . VAL A 1 481 ? -19.077 4.087 14.819 1.00 96.19 481 VAL A CA 1
ATOM 3655 C C . VAL A 1 481 ? -19.398 2.888 15.720 1.00 96.19 481 VAL A C 1
ATOM 3657 O O . VAL A 1 481 ? -19.409 1.754 15.242 1.00 96.19 481 VAL A O 1
ATOM 3660 N N . TRP A 1 482 ? -19.768 3.115 16.981 1.00 96.94 482 TRP A N 1
ATOM 3661 C CA . TRP A 1 482 ? -20.230 2.071 17.901 1.00 96.94 482 TR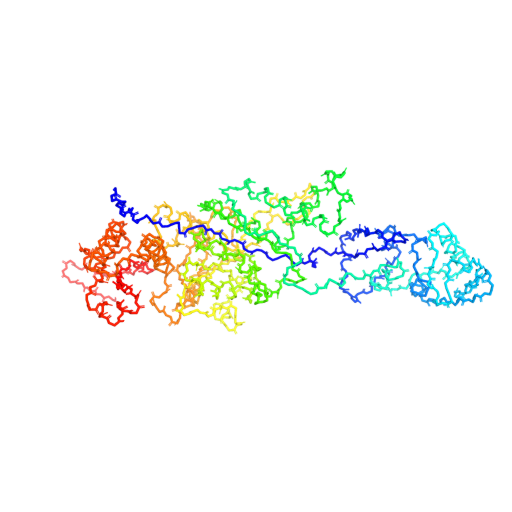P A CA 1
ATOM 3662 C C . TRP A 1 482 ? -21.488 1.362 17.389 1.00 96.94 482 TRP A C 1
ATOM 3664 O O . TRP A 1 482 ? -21.498 0.137 17.294 1.00 96.94 482 TRP A O 1
ATOM 3674 N N . SER A 1 483 ? -22.502 2.117 16.956 1.00 94.62 483 SER A N 1
ATOM 3675 C CA . SER A 1 483 ? -23.756 1.555 16.428 1.00 94.62 483 SER A CA 1
ATOM 3676 C C . SER A 1 483 ? -23.551 0.696 15.172 1.00 94.62 483 SER A C 1
ATOM 3678 O O . SER A 1 483 ? -24.358 -0.186 14.895 1.00 94.62 483 SER A O 1
ATOM 3680 N N . SER A 1 484 ? -22.463 0.916 14.422 1.00 92.56 484 SER A N 1
ATOM 3681 C CA . SER A 1 484 ? -22.081 0.074 13.278 1.00 92.56 484 SER A CA 1
ATOM 3682 C C . SER A 1 484 ? -21.466 -1.280 13.672 1.00 92.56 484 SER A C 1
ATOM 3684 O O . SER A 1 484 ? -21.220 -2.115 12.804 1.00 92.56 484 SER A O 1
ATOM 3686 N N . GLY A 1 485 ? -21.209 -1.504 14.966 1.00 93.19 485 GLY A N 1
ATOM 3687 C CA . GLY A 1 485 ? -20.546 -2.697 15.493 1.00 93.19 485 GLY A CA 1
ATOM 3688 C C . GLY A 1 485 ? -19.017 -2.626 15.478 1.00 93.19 485 GLY A C 1
ATOM 3689 O O . GLY A 1 485 ? -18.368 -3.642 15.708 1.00 93.19 485 GLY A O 1
ATOM 3690 N N . ALA A 1 486 ? -18.423 -1.457 15.216 1.00 95.19 486 ALA A N 1
ATOM 3691 C CA . ALA A 1 486 ? -16.966 -1.304 15.181 1.00 95.19 486 ALA A CA 1
ATOM 3692 C C . ALA A 1 486 ? -16.318 -1.242 16.577 1.00 95.19 486 ALA A C 1
ATOM 3694 O O . ALA A 1 486 ? -15.142 -1.590 16.721 1.00 95.19 486 ALA A O 1
ATOM 3695 N N . LEU A 1 487 ? -17.077 -0.818 17.595 1.00 97.00 487 LEU A N 1
ATOM 3696 C CA . LEU A 1 487 ? -16.632 -0.707 18.988 1.00 97.00 487 LEU A CA 1
ATOM 3697 C C . LEU A 1 487 ? -17.386 -1.699 19.887 1.00 97.00 487 LEU A C 1
ATOM 3699 O O . LEU A 1 487 ? -18.546 -2.018 19.629 1.00 97.00 487 LEU A O 1
ATOM 3703 N N . VAL A 1 488 ? -16.730 -2.182 20.943 1.00 92.25 488 VAL A N 1
ATOM 3704 C CA . VAL A 1 488 ? -17.290 -3.120 21.930 1.00 92.25 488 VAL A CA 1
ATOM 3705 C C . VAL A 1 488 ? -17.872 -2.347 23.107 1.00 92.25 488 VAL A C 1
ATOM 3707 O O . VAL A 1 488 ? -17.191 -1.502 23.663 1.00 92.25 488 VAL A O 1
ATOM 3710 N N . GLY A 1 489 ? -19.084 -2.691 23.535 1.00 92.44 489 GLY A N 1
ATOM 3711 C CA . GLY A 1 489 ? -19.713 -2.140 24.739 1.00 92.44 489 GLY A CA 1
ATOM 3712 C C . GLY A 1 489 ? -21.228 -2.285 24.664 1.00 92.44 489 GLY A C 1
ATOM 3713 O O . GLY A 1 489 ? -21.799 -2.206 23.574 1.00 92.44 489 GLY A O 1
ATOM 3714 N N . LYS A 1 490 ? -21.887 -2.536 25.800 1.00 93.56 490 LYS A N 1
ATOM 3715 C CA . LYS A 1 490 ? -23.357 -2.554 25.887 1.00 93.56 490 LYS A CA 1
ATOM 3716 C C . LYS A 1 490 ? -23.934 -1.141 25.880 1.00 93.56 490 LYS A C 1
ATOM 3718 O O . LYS A 1 490 ? -25.069 -0.951 25.451 1.00 93.56 490 LYS A O 1
ATOM 3723 N N . THR A 1 491 ? -23.154 -0.170 26.344 1.00 96.06 491 THR A N 1
ATOM 3724 C CA . THR A 1 491 ? -23.464 1.262 26.325 1.00 96.06 491 THR A CA 1
ATOM 3725 C C . THR A 1 491 ? -22.358 2.028 25.599 1.00 96.06 491 THR A C 1
ATOM 3727 O O . THR A 1 491 ? -21.260 1.507 25.399 1.00 96.06 491 THR A O 1
ATOM 3730 N N . ALA A 1 492 ? -22.639 3.276 25.214 1.00 94.88 492 ALA A N 1
ATOM 3731 C CA . ALA A 1 492 ? -21.639 4.149 24.601 1.00 94.88 492 ALA A CA 1
ATOM 3732 C C . ALA A 1 492 ? -20.443 4.394 25.540 1.00 94.88 492 ALA A C 1
ATOM 3734 O O . ALA A 1 492 ? -19.308 4.304 25.086 1.00 94.88 492 ALA A O 1
ATOM 3735 N N . ASP A 1 493 ? -20.689 4.598 26.840 1.00 95.06 493 ASP A N 1
ATOM 3736 C CA . ASP A 1 493 ? -19.642 4.828 27.849 1.00 95.06 493 ASP A CA 1
ATOM 3737 C C . ASP A 1 493 ? -18.724 3.613 28.074 1.00 95.06 493 ASP A C 1
ATOM 3739 O O . ASP A 1 493 ? -17.564 3.769 28.446 1.00 95.06 493 ASP A O 1
ATOM 3743 N N . GLU A 1 494 ? -19.213 2.389 27.836 1.00 95.62 494 GLU A N 1
ATOM 3744 C CA . GLU A 1 494 ? -18.364 1.187 27.827 1.00 95.62 494 GLU A CA 1
ATOM 3745 C C . GLU A 1 494 ? -17.501 1.094 26.554 1.00 95.62 494 GLU A C 1
ATOM 3747 O O . GLU A 1 494 ? -16.472 0.415 26.556 1.00 95.62 494 GLU A O 1
ATOM 3752 N N . ALA A 1 495 ? -17.925 1.746 25.465 1.00 96.25 495 ALA A N 1
ATOM 3753 C CA . ALA A 1 495 ? -17.309 1.638 24.147 1.00 96.25 495 ALA A CA 1
ATOM 3754 C C . ALA A 1 495 ? -16.291 2.740 23.844 1.00 96.25 495 ALA A C 1
ATOM 3756 O O . ALA A 1 495 ? -15.294 2.476 23.162 1.00 96.25 495 ALA A O 1
ATOM 3757 N N . PHE A 1 496 ? -16.534 3.965 24.305 1.00 98.31 496 PHE A N 1
ATOM 3758 C CA . PHE A 1 496 ? -15.639 5.099 24.112 1.00 98.31 496 PHE A CA 1
ATOM 3759 C C . PHE A 1 496 ? -15.886 6.205 25.143 1.00 98.31 496 PHE A C 1
ATOM 3761 O O . PHE A 1 496 ? -16.944 6.279 25.761 1.00 98.31 496 PHE A O 1
ATOM 3768 N N . TYR A 1 497 ? -14.924 7.118 25.273 1.00 97.94 497 TYR A N 1
ATOM 3769 C CA . TYR A 1 497 ? -15.098 8.374 25.998 1.00 97.94 497 TYR A CA 1
ATOM 3770 C C . TYR A 1 497 ? -14.550 9.553 25.193 1.00 97.94 497 TYR A C 1
ATOM 3772 O O . TYR A 1 497 ? -13.685 9.389 24.332 1.00 97.94 497 TYR A O 1
ATOM 3780 N N . VAL A 1 498 ? -15.067 10.748 25.486 1.00 98.06 498 VAL A N 1
ATOM 3781 C CA . VAL A 1 498 ? -14.578 12.023 24.945 1.00 98.06 498 VAL A CA 1
ATOM 3782 C C . VAL A 1 498 ? -14.529 13.036 26.082 1.00 98.06 498 VAL A C 1
ATOM 3784 O O . VAL A 1 498 ? -15.569 13.372 26.661 1.00 98.06 498 VAL A O 1
ATOM 3787 N N . LYS A 1 499 ? -13.338 13.539 26.392 1.00 97.88 499 LYS A N 1
ATOM 3788 C CA . LYS A 1 499 ? -13.100 14.513 27.456 1.00 97.88 499 LYS A CA 1
ATOM 3789 C C . LYS A 1 499 ? -12.522 15.799 26.868 1.00 97.88 499 LYS A C 1
ATOM 3791 O O . LYS A 1 499 ? -11.569 15.762 26.101 1.00 97.88 499 LYS A O 1
ATOM 3796 N N . CYS A 1 500 ? -13.170 16.916 27.175 1.00 97.50 500 CYS A N 1
ATOM 3797 C CA . CYS A 1 500 ? -12.774 18.266 26.781 1.00 97.50 500 CYS A CA 1
ATOM 3798 C C . CYS A 1 500 ? -13.449 19.213 27.776 1.00 97.50 500 CYS A C 1
ATOM 3800 O O . CYS A 1 500 ? -14.627 19.552 27.638 1.00 97.50 500 CYS A O 1
ATOM 3802 N N . ASP A 1 501 ? -12.735 19.470 28.859 1.00 96.56 501 ASP A N 1
ATOM 3803 C CA . ASP A 1 501 ? -13.150 20.199 30.056 1.00 96.56 501 ASP A CA 1
ATOM 3804 C C . ASP A 1 501 ? -11.936 20.888 30.700 1.00 96.56 501 ASP A C 1
ATOM 3806 O O . ASP A 1 501 ? -10.825 20.820 30.164 1.00 96.56 501 ASP A O 1
ATOM 3810 N N . GLU A 1 502 ? -12.150 21.537 31.844 1.00 96.75 502 GLU A N 1
ATOM 3811 C CA . GLU A 1 502 ? -11.143 22.290 32.598 1.00 96.75 502 GLU A CA 1
ATOM 3812 C C . GLU A 1 502 ? -9.960 21.427 33.056 1.00 96.75 502 GLU A C 1
ATOM 3814 O O . GLU A 1 502 ? -8.861 21.945 33.227 1.00 96.75 502 GLU A O 1
ATOM 3819 N N . GLU A 1 503 ? -10.152 20.117 33.245 1.00 96.81 503 GLU A N 1
ATOM 3820 C CA . GLU A 1 503 ? -9.056 19.221 33.632 1.00 96.81 503 GLU A CA 1
ATOM 3821 C C . GLU A 1 503 ? -8.117 18.956 32.451 1.00 96.81 503 GLU A C 1
ATOM 3823 O O . GLU A 1 503 ? -6.905 18.877 32.625 1.00 96.81 503 GLU A O 1
ATOM 3828 N N . THR A 1 504 ? -8.671 18.823 31.243 1.00 96.19 504 THR A N 1
ATOM 3829 C CA . THR A 1 504 ? -7.877 18.694 30.005 1.00 96.19 504 THR A CA 1
ATOM 3830 C C . THR A 1 504 ? -7.351 20.035 29.480 1.00 96.19 504 THR A C 1
ATOM 3832 O O . THR A 1 504 ? -6.348 20.059 28.771 1.00 96.19 504 THR A O 1
ATOM 3835 N N . ASN A 1 505 ? -8.008 21.145 29.825 1.00 97.31 505 ASN A N 1
ATOM 3836 C CA . ASN A 1 505 ? -7.711 22.495 29.343 1.00 97.31 505 ASN A CA 1
ATOM 3837 C C . ASN A 1 505 ? -7.568 23.472 30.524 1.00 97.31 505 ASN A C 1
ATOM 3839 O O . ASN A 1 505 ? -8.429 24.339 30.710 1.00 97.31 505 ASN A O 1
ATOM 3843 N N . PRO A 1 506 ? -6.517 23.329 31.351 1.00 97.19 506 PRO A N 1
ATOM 3844 C CA . PRO A 1 506 ? -6.232 24.286 32.411 1.00 97.19 506 PRO A CA 1
ATOM 3845 C C . PRO A 1 506 ? -5.841 25.650 31.821 1.00 97.19 506 PRO A C 1
ATOM 3847 O O . PRO A 1 506 ? -5.491 25.758 30.643 1.00 97.19 506 PRO A O 1
ATOM 3850 N N . THR A 1 507 ? -5.890 26.702 32.640 1.00 96.06 507 THR A N 1
ATOM 3851 C CA . THR A 1 507 ? -5.660 28.089 32.202 1.00 96.06 507 THR A CA 1
ATOM 3852 C C . THR A 1 507 ? -4.346 28.256 31.441 1.00 96.06 507 THR A C 1
ATOM 3854 O O . THR A 1 507 ? -4.314 28.963 30.442 1.00 96.06 507 THR A O 1
ATOM 3857 N N . GLU A 1 508 ? -3.280 27.566 31.851 1.00 96.62 508 GLU A N 1
ATOM 3858 C CA . GLU A 1 508 ? -1.972 27.648 31.200 1.00 96.62 508 GLU A CA 1
ATOM 3859 C C . GLU A 1 508 ? -2.000 27.139 29.748 1.00 96.62 508 GLU A C 1
ATOM 3861 O O . GLU A 1 508 ? -1.370 27.732 28.874 1.00 96.62 508 GLU A O 1
ATOM 3866 N N . GLU A 1 509 ? -2.754 26.070 29.473 1.00 96.00 509 GLU A N 1
ATOM 3867 C CA . GLU A 1 509 ? -2.930 25.518 28.121 1.00 96.00 509 GLU A CA 1
ATOM 3868 C C . GLU A 1 509 ? -3.800 26.441 27.262 1.00 96.00 509 GLU A C 1
ATOM 3870 O O . GLU A 1 509 ? -3.505 26.677 26.088 1.00 96.00 509 GLU A O 1
ATOM 3875 N N . VAL A 1 510 ? -4.846 27.016 27.865 1.00 95.31 510 VAL A N 1
ATOM 3876 C CA . VAL A 1 510 ? -5.742 27.970 27.200 1.00 95.31 510 VAL A CA 1
ATOM 3877 C C . VAL A 1 510 ? -4.995 29.243 26.811 1.00 95.31 510 VAL A C 1
ATOM 3879 O O . VAL A 1 510 ? -5.102 29.681 25.664 1.00 95.31 510 VAL A O 1
ATOM 3882 N N . ASP A 1 511 ? -4.196 29.791 27.727 1.00 94.75 511 ASP A N 1
ATOM 3883 C CA . ASP A 1 511 ? -3.355 30.969 27.504 1.00 94.75 511 ASP A CA 1
ATOM 3884 C C . ASP A 1 511 ? -2.262 30.697 26.457 1.00 94.75 511 ASP A C 1
ATOM 3886 O O . ASP A 1 511 ? -1.897 31.591 25.689 1.00 94.75 511 ASP A O 1
ATOM 3890 N N . ALA A 1 512 ? -1.772 29.454 26.374 1.00 95.38 512 ALA A N 1
ATOM 3891 C CA . ALA A 1 512 ? -0.860 28.998 25.324 1.00 95.38 512 ALA A CA 1
ATOM 3892 C C . ALA A 1 512 ? -1.551 28.748 23.966 1.00 95.38 512 ALA A C 1
ATOM 3894 O O . ALA A 1 512 ? -0.871 28.517 22.964 1.00 95.38 512 ALA A O 1
ATOM 3895 N N . GLY A 1 513 ? -2.885 28.828 23.908 1.00 93.81 513 GLY A N 1
ATOM 3896 C CA . GLY A 1 513 ? -3.674 28.669 22.688 1.00 93.81 513 GLY A CA 1
ATOM 3897 C C . GLY A 1 513 ? -3.988 27.219 22.310 1.00 93.81 513 GLY A C 1
ATOM 3898 O O . GLY A 1 513 ? -4.394 26.974 21.172 1.00 93.81 513 GLY A O 1
ATOM 3899 N N . TYR A 1 514 ? -3.824 26.263 23.228 1.00 94.62 514 TYR A N 1
ATOM 3900 C CA . TYR A 1 514 ? -4.136 24.853 22.994 1.00 94.62 514 TYR A CA 1
ATOM 3901 C C . TYR A 1 514 ? -5.567 24.496 23.409 1.00 94.62 514 TYR A C 1
ATOM 3903 O O . TYR A 1 514 ? -6.106 25.000 24.394 1.00 94.62 514 TYR A O 1
ATOM 3911 N N . VAL A 1 515 ? -6.175 23.582 22.646 1.00 96.12 515 VAL A N 1
ATOM 3912 C CA . VAL A 1 515 ? -7.409 22.882 23.024 1.00 96.12 515 VAL A CA 1
ATOM 3913 C C . VAL A 1 515 ? -7.137 21.386 22.982 1.00 96.12 515 VAL A C 1
ATOM 3915 O O . VAL A 1 515 ? -6.977 20.800 21.911 1.00 96.12 515 VAL A O 1
ATOM 3918 N N . ASN A 1 516 ? -7.109 20.767 24.151 1.00 96.50 516 ASN A N 1
ATOM 3919 C CA . ASN A 1 516 ? -6.859 19.354 24.347 1.00 96.50 516 ASN A CA 1
ATOM 3920 C C . ASN A 1 516 ? -8.191 18.597 24.438 1.00 96.50 516 ASN A C 1
ATOM 3922 O O . ASN A 1 516 ? -9.077 18.921 25.239 1.00 96.50 516 ASN A O 1
ATOM 3926 N N . VAL A 1 517 ? -8.332 17.571 23.597 1.00 97.31 517 VAL A N 1
ATOM 3927 C CA . VAL A 1 517 ? -9.465 16.641 23.605 1.00 97.31 517 VAL A CA 1
ATOM 3928 C C . VAL A 1 517 ? -8.919 15.233 23.791 1.00 97.31 517 VAL A C 1
ATOM 3930 O O . VAL A 1 517 ? -8.220 14.715 22.923 1.00 97.31 517 VAL A O 1
ATOM 3933 N N . GLU A 1 518 ? -9.254 14.598 24.907 1.00 98.06 518 GLU A N 1
ATOM 3934 C CA . GLU A 1 518 ? -8.860 13.220 25.184 1.00 98.06 518 GLU A CA 1
ATOM 3935 C C . GLU A 1 518 ? -9.953 12.258 24.711 1.00 98.06 518 GLU A C 1
ATOM 3937 O O . GLU A 1 518 ? -11.136 12.423 25.028 1.00 98.06 518 GLU A O 1
ATOM 3942 N N . ILE A 1 519 ? -9.566 11.251 23.929 1.00 98.06 519 ILE A N 1
ATOM 3943 C CA . ILE A 1 519 ? -10.486 10.286 23.326 1.00 98.06 519 ILE A CA 1
ATOM 3944 C C . ILE A 1 519 ? -9.936 8.885 23.556 1.00 98.06 519 ILE A C 1
ATOM 3946 O O . ILE A 1 519 ? -8.805 8.589 23.176 1.00 98.06 519 ILE A O 1
ATOM 3950 N N . GLY A 1 520 ? -10.765 7.998 24.099 1.00 96.62 520 GLY A N 1
ATOM 3951 C CA . GLY A 1 520 ? -10.474 6.569 24.147 1.00 96.62 520 GLY A CA 1
ATOM 3952 C C . GLY A 1 520 ? -11.571 5.763 23.476 1.00 96.62 520 GLY A C 1
ATOM 3953 O O . GLY A 1 520 ? -12.747 6.108 23.573 1.00 96.62 520 GLY A O 1
ATOM 3954 N N . ILE A 1 521 ? -11.188 4.682 22.795 1.00 96.69 521 ILE A N 1
ATOM 3955 C CA . ILE A 1 521 ? -12.104 3.777 22.090 1.00 96.69 521 ILE A CA 1
ATOM 3956 C C . ILE A 1 521 ? -11.763 2.312 22.382 1.00 96.69 521 ILE A C 1
ATOM 3958 O O . ILE A 1 521 ? -10.597 1.953 22.553 1.00 96.69 521 ILE A O 1
ATOM 3962 N N . CYS A 1 522 ? -12.777 1.446 22.378 1.00 94.94 522 CYS A N 1
ATOM 3963 C CA . CYS A 1 522 ? -12.637 0.003 22.554 1.00 94.94 522 CYS A CA 1
ATOM 3964 C C . CYS A 1 522 ? -12.981 -0.736 21.245 1.00 94.94 522 CYS A C 1
ATOM 3966 O O . CYS A 1 522 ? -14.151 -1.020 20.987 1.00 94.94 522 CYS A O 1
ATOM 3968 N N . PRO A 1 523 ? -12.002 -1.036 20.371 1.00 94.00 523 PRO A N 1
ATOM 3969 C CA . PRO A 1 523 ? -12.266 -1.648 19.069 1.00 94.00 523 PRO A CA 1
ATOM 3970 C C . PRO A 1 523 ? -12.624 -3.137 19.182 1.00 94.00 523 PRO A C 1
ATOM 3972 O O . PRO A 1 523 ? -12.081 -3.869 20.016 1.00 94.00 523 PRO A O 1
ATOM 3975 N N . VAL A 1 524 ? -13.460 -3.629 18.265 1.00 89.31 524 VAL A N 1
ATOM 3976 C CA . VAL A 1 524 ? -13.674 -5.076 18.103 1.00 89.31 524 VAL A CA 1
ATOM 3977 C C . VAL A 1 524 ? -12.393 -5.748 17.600 1.00 89.31 524 VAL A C 1
ATOM 3979 O O . VAL A 1 524 ? -11.807 -5.355 16.589 1.00 89.31 524 VAL A O 1
ATOM 3982 N N . LYS A 1 525 ? -11.965 -6.813 18.287 1.00 84.12 525 LYS A N 1
ATOM 3983 C CA . LYS A 1 525 ? -10.814 -7.641 17.892 1.00 84.12 525 LYS A CA 1
ATOM 3984 C C . LYS A 1 525 ? -11.283 -8.890 17.128 1.00 84.12 525 LYS A C 1
ATOM 3986 O O . LYS A 1 525 ? -12.317 -9.458 17.480 1.00 84.12 525 LYS A O 1
ATOM 3991 N N . PRO A 1 526 ? -10.547 -9.347 16.098 1.00 81.06 526 PRO A N 1
ATOM 3992 C CA . PRO A 1 526 ? -10.939 -10.519 15.322 1.00 81.06 526 PRO A CA 1
ATOM 3993 C C . PRO A 1 526 ? -10.789 -11.824 16.120 1.00 81.06 526 PRO A C 1
ATOM 3995 O O . PRO A 1 526 ? -9.836 -12.000 16.882 1.00 81.06 526 PRO A O 1
ATOM 3998 N N . ALA A 1 527 ? -11.695 -12.777 15.882 1.00 79.75 527 ALA A N 1
ATOM 3999 C CA . ALA A 1 527 ? -11.568 -14.148 16.371 1.00 79.75 527 ALA A CA 1
ATOM 4000 C C . ALA A 1 527 ? -10.610 -14.942 15.465 1.00 79.75 527 ALA A C 1
ATOM 4002 O O . ALA A 1 527 ? -11.020 -15.512 14.456 1.00 79.75 527 ALA A O 1
ATOM 4003 N N . GLU A 1 528 ? -9.318 -14.945 15.801 1.00 75.69 528 GLU A N 1
ATOM 4004 C CA . GLU A 1 528 ? -8.281 -15.634 15.013 1.00 75.69 528 GLU A CA 1
ATOM 4005 C C . GLU A 1 528 ? -8.314 -17.165 15.186 1.00 75.69 528 GLU A C 1
ATOM 4007 O O . GLU A 1 528 ? -8.047 -17.905 14.240 1.00 75.69 528 GLU A O 1
ATOM 4012 N N . PHE A 1 529 ? -8.680 -17.647 16.378 1.00 76.25 529 PHE A N 1
ATOM 4013 C CA . PHE A 1 529 ? -8.741 -19.072 16.704 1.00 76.25 529 PHE A CA 1
ATOM 4014 C C . PHE A 1 529 ? -10.115 -19.430 17.265 1.00 76.25 529 PHE A C 1
ATOM 4016 O O . PHE A 1 529 ? -10.607 -18.775 18.183 1.00 76.25 529 PHE A O 1
ATOM 4023 N N . VAL A 1 530 ? -10.709 -20.503 16.744 1.00 73.06 530 VAL A N 1
ATOM 4024 C CA . VAL A 1 530 ? -11.920 -21.118 17.299 1.00 73.06 530 VAL A CA 1
ATOM 4025 C C . VAL A 1 530 ? -11.538 -22.508 17.790 1.00 73.06 530 VAL A C 1
ATOM 4027 O O . VAL A 1 530 ? -11.209 -23.381 16.990 1.00 73.06 530 VAL A O 1
ATOM 4030 N N . VAL A 1 531 ? -11.536 -22.699 19.109 1.00 79.00 531 VAL A N 1
ATOM 4031 C CA . VAL A 1 531 ? -11.175 -23.973 19.745 1.00 79.00 531 VAL A CA 1
ATOM 4032 C C . VAL A 1 531 ? -12.453 -24.694 20.160 1.00 79.00 531 VAL A C 1
ATOM 4034 O O . VAL A 1 531 ? -13.135 -24.271 21.092 1.00 79.00 531 VAL A O 1
ATOM 4037 N N . PHE A 1 532 ? -12.770 -25.794 19.477 1.00 78.44 532 PHE A N 1
ATOM 4038 C CA . PHE A 1 532 ? -13.848 -26.694 19.879 1.00 78.44 532 PHE A CA 1
ATOM 4039 C C . PHE A 1 532 ? -13.312 -27.688 20.910 1.00 78.44 532 PHE A C 1
ATOM 4041 O O . PHE A 1 532 ? -12.427 -28.482 20.604 1.00 78.44 532 PHE A O 1
ATOM 4048 N N . LYS A 1 533 ? -13.848 -27.646 22.132 1.00 80.44 533 LYS A N 1
ATOM 4049 C CA . LYS A 1 533 ? -13.569 -28.644 23.171 1.00 80.44 533 LYS A CA 1
ATOM 4050 C C . LYS A 1 533 ? -14.725 -29.637 23.210 1.00 80.44 533 LYS A C 1
ATOM 4052 O O . LYS A 1 533 ? -15.824 -29.276 23.635 1.00 80.44 533 LYS A O 1
ATOM 4057 N N . ILE A 1 534 ? -14.481 -30.851 22.728 1.00 82.00 534 ILE A N 1
ATOM 4058 C CA . ILE A 1 534 ? -15.460 -31.940 22.686 1.00 82.00 534 ILE A CA 1
ATOM 4059 C C . ILE A 1 534 ? -15.086 -32.924 23.791 1.00 82.00 534 ILE A C 1
ATOM 4061 O O . ILE A 1 534 ? -13.952 -33.381 23.838 1.00 82.00 534 ILE A O 1
ATOM 4065 N N . GLY A 1 535 ? -16.031 -33.213 24.680 1.00 78.25 535 GLY A N 1
ATOM 4066 C CA . GLY A 1 535 ? -15.875 -34.197 25.749 1.00 78.25 535 GLY A CA 1
ATOM 4067 C C . GLY A 1 535 ? -17.096 -35.103 25.800 1.00 78.25 535 GLY A C 1
ATOM 4068 O O . GLY A 1 535 ? -18.170 -34.730 25.318 1.00 78.25 535 GLY A O 1
ATOM 4069 N N . GLN A 1 536 ? -16.931 -36.294 26.368 1.00 75.81 536 GLN A N 1
ATOM 4070 C CA . GLN A 1 536 ? -18.045 -37.205 26.590 1.00 75.81 536 GLN A CA 1
ATOM 4071 C C . GLN A 1 536 ? -18.943 -36.637 27.696 1.00 75.81 536 GLN A C 1
ATOM 4073 O O . GLN A 1 536 ? -18.478 -36.284 28.779 1.00 75.81 536 GLN A O 1
ATOM 4078 N N . TRP A 1 537 ? -20.237 -36.516 27.403 1.00 73.75 537 TRP A N 1
ATOM 4079 C CA . TRP A 1 537 ? -21.243 -36.050 28.352 1.00 73.75 537 TRP A CA 1
ATOM 4080 C C . TRP A 1 537 ? -22.203 -37.200 28.644 1.00 73.75 537 TRP A C 1
ATOM 4082 O O . TRP A 1 537 ? -22.849 -37.714 27.733 1.00 73.75 537 TRP A O 1
ATOM 4092 N N . ASP A 1 538 ? -22.265 -37.620 29.904 1.00 72.44 538 ASP A N 1
ATOM 4093 C CA . ASP A 1 538 ? -23.089 -38.739 30.380 1.00 72.44 538 ASP A CA 1
ATOM 4094 C C . ASP A 1 538 ? -24.526 -38.325 30.754 1.00 72.44 538 ASP A C 1
ATOM 4096 O O . ASP A 1 538 ? -25.298 -39.131 31.268 1.00 72.44 538 ASP A O 1
ATOM 4100 N N . GLY A 1 539 ? -24.897 -37.069 30.484 1.00 66.81 539 GLY A N 1
ATOM 4101 C CA . GLY A 1 539 ? -26.202 -36.508 30.827 1.00 66.81 539 GLY A CA 1
ATOM 4102 C C . GLY A 1 539 ? -26.278 -35.849 32.208 1.00 66.81 539 GLY A C 1
ATOM 4103 O O . GLY A 1 539 ? -27.358 -35.393 32.576 1.00 66.81 539 GLY A O 1
ATOM 4104 N N . GLY A 1 540 ? -25.171 -35.732 32.960 1.00 63.62 540 GLY A N 1
ATOM 4105 C CA . GLY A 1 540 ? -25.186 -35.069 34.274 1.00 63.62 540 GLY A CA 1
ATOM 4106 C C . GLY A 1 540 ? -23.864 -34.453 34.736 1.00 63.62 540 GLY A C 1
ATOM 4107 O O . GLY A 1 540 ? -23.887 -33.432 35.422 1.00 63.62 540 GLY A O 1
ATOM 4108 N N . ALA A 1 541 ? -22.716 -34.987 34.317 1.00 58.22 541 ALA A N 1
ATOM 4109 C CA . ALA A 1 541 ? -21.405 -34.438 34.642 1.00 58.22 541 ALA A CA 1
ATOM 4110 C C . ALA A 1 541 ? -20.518 -34.338 33.395 1.00 58.22 541 ALA A C 1
ATOM 4112 O O . ALA A 1 541 ? -20.504 -35.195 32.513 1.00 58.22 541 ALA A O 1
ATOM 4113 N N . ARG A 1 542 ? -19.779 -33.232 33.293 1.00 47.66 542 ARG A N 1
ATOM 4114 C CA . ARG A 1 542 ? -18.856 -32.986 32.184 1.00 47.66 542 ARG A CA 1
ATOM 4115 C C . ARG A 1 542 ? -17.517 -33.633 32.532 1.00 47.66 542 ARG A C 1
ATOM 4117 O O . ARG A 1 542 ? -16.792 -33.096 33.363 1.00 47.66 542 ARG A O 1
ATOM 4124 N N . VAL A 1 543 ? -17.189 -34.760 31.905 1.00 53.94 543 VAL A N 1
ATOM 4125 C CA . VAL A 1 543 ? -15.820 -35.292 31.935 1.00 53.94 543 VAL A CA 1
ATOM 4126 C C . VAL A 1 543 ? -15.053 -34.589 30.814 1.00 53.94 543 VAL A C 1
ATOM 4128 O O . VAL A 1 543 ? -15.394 -34.725 29.639 1.00 53.94 543 VAL A O 1
ATOM 4131 N N . SER A 1 544 ? -14.090 -33.741 31.174 1.00 46.28 544 SER A N 1
ATOM 4132 C CA . SER A 1 544 ? -13.198 -33.073 30.218 1.00 46.28 544 SER A CA 1
ATOM 4133 C C . SER A 1 544 ? -11.862 -33.801 30.149 1.00 46.28 544 SER A C 1
ATOM 4135 O O . SER A 1 544 ? -11.274 -34.047 31.201 1.00 46.28 544 SER A O 1
ATOM 4137 N N . GLU A 1 545 ? -11.384 -34.071 28.936 1.00 45.38 545 GLU A N 1
ATOM 4138 C CA . GLU A 1 545 ? -9.977 -34.390 28.655 1.00 45.38 545 GLU A CA 1
ATOM 4139 C C . GLU A 1 545 ? -9.201 -33.116 28.288 1.00 45.38 545 GLU A C 1
ATOM 4141 O O . GLU A 1 545 ? -9.802 -32.224 27.629 1.00 45.38 545 GLU A O 1
#

Radius of gyration: 32.15 Å; Cα contacts (8 Å, |Δi|>4): 1049; chains: 1; bounding box: 78×71×85 Å